Protein AF-A0A1Z5TFV0-F1 (afdb_monomer_lite)

Secondary structure (DSSP, 8-state):
-TT----HHHHHHHHHHHHHHHHHSTT-PPPTTGGGS-HHHHHHHHHHHHHHHHHHHSTTSTTTGGGGHHHHHHHHHHHHTSPPPP-TT--HHHHS-TTTS--S-S-------HHHHHHHHHHTTTTTT-PPPPTTS---GGGTTT--HHHHS-TT--EEEEEE--TT-SS-EEEEEETTEE---GGGT--TTSEEEHHHHHHH-HHHH--------SHHHHHHHTTS--SS-HHHHHHH-HHHHH--EE-TTS-EE--SS---HHHHHTT-S----TTT-HHHHHHHTTT---TTS--HHHHHTPPBSS-TTTS---STHHHHHHHHHHHHHSS-HHHHHIIIIIHHHT--SEESS--HHHHHT---EEEEETTEEEEEEEE--S--HHHH--SHHHHHHS---TTT--EE-HHHHHHHHHHHHTTTB-TTT--BSS-HHHHHHHTS-S-TT-TTGGGS-B--SSTTTB--BS-SS--TT-PPEEE-SSSEEE-SPPTTS--TTEEEEEETTTEEEEEETTTTEEEEEE--EESBS-HHHHHHHHHHHHHHHHHH-

Structure (mmCIF, N/CA/C/O backbone):
data_AF-A0A1Z5TFV0-F1
#
_entry.id   AF-A0A1Z5TFV0-F1
#
loop_
_atom_site.group_PDB
_atom_site.id
_atom_site.type_symbol
_atom_site.label_atom_id
_atom_site.label_alt_id
_atom_site.label_comp_id
_atom_site.label_asym_id
_atom_site.label_entity_id
_atom_site.label_seq_id
_atom_site.pdbx_PDB_ins_code
_atom_site.Cartn_x
_atom_site.Cartn_y
_atom_site.Cartn_z
_atom_site.occupancy
_atom_site.B_iso_or_equiv
_atom_site.auth_seq_id
_atom_site.auth_comp_id
_atom_site.auth_asym_id
_atom_site.auth_atom_id
_atom_site.pdbx_PDB_model_num
ATOM 1 N N . MET A 1 1 ? 33.234 -37.944 12.424 1.00 64.75 1 MET A N 1
ATOM 2 C CA . MET A 1 1 ? 33.317 -39.420 12.249 1.00 64.75 1 MET A CA 1
ATOM 3 C C . MET A 1 1 ? 34.114 -39.800 10.991 1.00 64.75 1 MET A C 1
ATOM 5 O O . MET A 1 1 ? 33.591 -39.645 9.889 1.00 64.75 1 MET A O 1
ATOM 9 N N . PRO A 1 2 ? 35.371 -40.273 11.098 1.00 61.38 2 PRO A N 1
ATOM 10 C CA . PRO A 1 2 ? 36.172 -40.664 9.931 1.00 61.38 2 PRO A CA 1
ATOM 11 C C . PRO A 1 2 ? 35.557 -41.843 9.157 1.00 61.38 2 PRO A C 1
ATOM 13 O O . PRO A 1 2 ? 35.209 -42.857 9.752 1.00 61.38 2 PRO A O 1
ATOM 16 N N . GLY A 1 3 ? 35.452 -41.724 7.830 1.00 75.81 3 GLY A N 1
ATOM 17 C CA . GLY A 1 3 ? 35.001 -42.806 6.940 1.00 75.81 3 GLY A CA 1
ATOM 18 C C . GLY A 1 3 ? 33.484 -42.957 6.752 1.00 75.81 3 GLY A C 1
ATOM 19 O O . GLY A 1 3 ? 33.078 -43.749 5.909 1.00 75.81 3 GLY A O 1
ATOM 20 N N . ALA A 1 4 ? 32.650 -42.189 7.463 1.00 78.94 4 ALA A N 1
ATOM 21 C CA . ALA A 1 4 ? 31.185 -42.278 7.358 1.00 78.94 4 ALA A CA 1
ATOM 22 C C . ALA A 1 4 ? 30.584 -41.621 6.091 1.00 78.94 4 ALA A C 1
ATOM 24 O O . ALA A 1 4 ? 29.430 -41.872 5.772 1.00 78.94 4 ALA A O 1
ATOM 25 N N . ASN A 1 5 ? 31.361 -40.796 5.371 1.00 85.62 5 ASN A N 1
ATOM 26 C CA . ASN A 1 5 ? 30.959 -40.091 4.140 1.00 85.62 5 ASN A CA 1
ATOM 27 C C . ASN A 1 5 ? 29.641 -39.287 4.251 1.00 85.62 5 ASN A C 1
ATOM 29 O O . ASN A 1 5 ? 28.845 -39.258 3.316 1.00 85.62 5 ASN A O 1
ATOM 33 N N . LEU A 1 6 ? 29.431 -38.637 5.398 1.00 86.00 6 LEU A N 1
ATOM 34 C CA . LEU A 1 6 ? 28.294 -37.751 5.653 1.00 86.00 6 LEU A CA 1
ATOM 35 C C . LEU A 1 6 ? 28.519 -36.374 5.016 1.00 86.00 6 LEU A C 1
ATOM 37 O O . LEU A 1 6 ? 29.637 -35.849 5.029 1.00 86.00 6 LEU A O 1
ATOM 41 N N . SER A 1 7 ? 27.451 -35.768 4.507 1.00 90.44 7 SER A N 1
ATOM 42 C CA . SER A 1 7 ? 27.421 -34.350 4.145 1.00 90.44 7 SER A CA 1
ATOM 43 C C . SER A 1 7 ? 27.333 -33.445 5.382 1.00 90.44 7 SER A C 1
ATOM 45 O O . SER A 1 7 ? 27.047 -33.887 6.497 1.00 90.44 7 SER A O 1
ATOM 47 N N . VAL A 1 8 ? 27.548 -32.140 5.184 1.00 86.25 8 VAL A N 1
ATOM 48 C CA . VAL A 1 8 ? 27.393 -31.127 6.246 1.00 86.25 8 VAL A CA 1
ATOM 49 C C . VAL A 1 8 ? 25.958 -31.103 6.784 1.00 86.25 8 VAL A C 1
ATOM 51 O O . VAL A 1 8 ? 25.766 -31.045 7.992 1.00 86.25 8 VAL A O 1
ATOM 54 N N . ILE A 1 9 ? 24.957 -31.224 5.906 1.00 88.00 9 ILE A N 1
ATOM 55 C CA . ILE A 1 9 ? 23.538 -31.209 6.290 1.00 88.00 9 ILE A CA 1
ATOM 56 C C . ILE A 1 9 ? 23.178 -32.463 7.101 1.00 88.00 9 ILE A C 1
ATOM 58 O O . ILE A 1 9 ? 22.570 -32.353 8.158 1.00 88.00 9 ILE A O 1
ATOM 62 N N . GLU A 1 10 ? 23.620 -33.650 6.673 1.00 90.56 10 GLU A N 1
ATOM 63 C CA . GLU A 1 10 ? 23.414 -34.887 7.447 1.00 90.56 10 GLU A CA 1
ATOM 64 C C . GLU A 1 10 ? 24.140 -34.854 8.799 1.00 90.56 10 GLU A C 1
ATOM 66 O O . GLU A 1 10 ? 23.675 -35.456 9.763 1.00 90.56 10 GLU A O 1
ATOM 71 N N . THR A 1 11 ? 25.259 -34.128 8.889 1.00 90.44 11 THR A N 1
ATOM 72 C CA . THR A 1 11 ? 25.966 -33.914 10.158 1.00 90.44 11 THR A CA 1
ATOM 73 C C . THR A 1 11 ? 25.128 -33.065 11.116 1.00 90.44 11 THR A C 1
ATOM 75 O O . THR A 1 11 ? 25.003 -33.447 12.274 1.00 90.44 11 THR A O 1
ATOM 78 N N . ILE A 1 12 ? 24.498 -31.985 10.633 1.00 91.81 12 ILE A N 1
ATOM 79 C CA . ILE A 1 12 ? 23.565 -31.157 11.420 1.00 91.81 12 ILE A CA 1
ATOM 80 C C . ILE A 1 12 ? 22.374 -32.004 11.886 1.00 91.81 12 ILE A C 1
ATOM 82 O O . ILE A 1 12 ? 22.138 -32.085 13.083 1.00 91.81 12 ILE A O 1
ATOM 86 N N . TYR A 1 13 ? 21.730 -32.767 10.997 1.00 92.88 13 TYR A N 1
ATOM 87 C CA . TYR A 1 13 ? 20.623 -33.656 11.387 1.00 92.88 13 TYR A CA 1
ATOM 88 C C . TYR A 1 13 ? 21.014 -34.699 12.448 1.00 92.88 13 TYR A C 1
ATOM 90 O O . TYR A 1 13 ? 20.194 -35.081 13.280 1.00 92.88 13 TYR A O 1
ATOM 98 N N . MET A 1 14 ? 22.267 -35.166 12.463 1.00 90.75 14 MET A N 1
ATOM 99 C CA . MET A 1 14 ? 22.769 -36.028 13.541 1.00 90.75 14 MET A CA 1
ATOM 100 C C . MET A 1 14 ? 23.003 -35.281 14.860 1.00 90.75 14 MET A C 1
ATOM 102 O O . MET A 1 14 ? 22.932 -35.910 15.916 1.00 90.75 14 MET A O 1
ATOM 106 N N . MET A 1 15 ? 23.266 -33.974 14.817 1.00 93.56 15 MET A N 1
ATOM 107 C CA . MET A 1 15 ? 23.309 -33.121 16.006 1.00 93.56 15 MET A CA 1
ATOM 108 C C . MET A 1 15 ? 21.895 -32.858 16.538 1.00 93.56 15 MET A C 1
ATOM 110 O O . MET A 1 15 ? 21.696 -32.992 17.743 1.00 93.56 15 MET A O 1
ATOM 114 N N . ASP A 1 16 ? 20.899 -32.637 15.673 1.00 92.00 16 ASP A N 1
ATOM 115 C CA . ASP A 1 16 ? 19.482 -32.498 16.058 1.00 92.00 16 ASP A CA 1
ATOM 116 C C . ASP A 1 16 ? 18.977 -33.726 16.843 1.00 92.00 16 ASP A C 1
ATOM 118 O O . ASP A 1 16 ? 18.244 -33.603 17.829 1.00 92.00 16 ASP A O 1
ATOM 122 N N . LEU A 1 17 ? 19.389 -34.937 16.444 1.00 92.88 17 LEU A N 1
ATOM 123 C CA . LEU A 1 17 ? 18.971 -36.179 17.107 1.00 92.88 17 LEU A CA 1
ATOM 124 C C . LEU A 1 17 ? 19.348 -36.230 18.597 1.00 92.88 17 LEU A C 1
ATOM 126 O O . LEU A 1 17 ? 18.620 -36.859 19.364 1.00 92.88 17 LEU A O 1
ATOM 130 N N . CYS A 1 18 ? 20.416 -35.546 19.026 1.00 92.31 18 CYS A N 1
ATOM 131 C CA . CYS A 1 18 ? 20.822 -35.489 20.433 1.00 92.31 18 CYS A CA 1
ATOM 132 C C . CYS A 1 18 ? 19.695 -34.949 21.345 1.00 92.31 18 CYS A C 1
ATOM 134 O O . CYS A 1 18 ? 19.218 -35.707 22.200 1.00 92.31 18 CYS A O 1
ATOM 136 N N . PRO A 1 19 ? 19.206 -33.698 21.198 1.00 88.69 19 PRO A N 1
ATOM 137 C CA . PRO A 1 19 ? 18.089 -33.203 21.996 1.00 88.69 19 PRO A CA 1
ATOM 138 C C . PRO A 1 19 ? 16.765 -33.922 21.697 1.00 88.69 19 PRO A C 1
ATOM 140 O O . PRO A 1 19 ? 16.049 -34.240 22.648 1.00 88.69 19 PRO A O 1
ATOM 143 N N . PHE A 1 20 ? 16.443 -34.240 20.434 1.00 91.00 20 PHE A N 1
ATOM 144 C CA . PHE A 1 20 ? 15.170 -34.898 20.098 1.00 91.00 20 PHE A CA 1
ATOM 145 C C . PHE A 1 20 ? 15.026 -36.283 20.757 1.00 91.00 20 PHE A C 1
ATOM 147 O O . PHE A 1 20 ? 13.994 -36.555 21.375 1.00 91.00 20 PHE A O 1
ATOM 154 N N . GLU A 1 21 ? 16.043 -37.150 20.689 1.00 93.25 21 GLU A N 1
ATOM 155 C CA . GLU A 1 21 ? 16.000 -38.468 21.343 1.00 93.25 21 GLU A CA 1
ATOM 156 C C . GLU A 1 21 ? 16.041 -38.335 22.875 1.00 93.25 21 GLU A C 1
ATOM 158 O O . GLU A 1 21 ? 15.299 -39.034 23.567 1.00 93.25 21 GLU A O 1
ATOM 163 N N . THR A 1 22 ? 16.833 -37.397 23.413 1.00 91.81 22 THR A N 1
ATOM 164 C CA . THR A 1 22 ? 16.905 -37.142 24.865 1.00 91.81 22 THR A CA 1
ATOM 165 C C . THR A 1 22 ? 15.546 -36.734 25.444 1.00 91.81 22 THR A C 1
ATOM 167 O O . THR A 1 22 ? 15.164 -37.212 26.512 1.00 91.81 22 THR A O 1
ATOM 170 N N . VAL A 1 23 ? 14.792 -35.880 24.743 1.00 88.19 23 VAL A N 1
ATOM 171 C CA . VAL A 1 23 ? 13.461 -35.411 25.174 1.00 88.19 23 VAL A CA 1
ATOM 172 C C . VAL A 1 23 ? 12.371 -36.457 24.915 1.00 88.19 23 VAL A C 1
ATOM 174 O O . VAL A 1 23 ? 11.437 -36.571 25.708 1.00 88.19 23 VAL A O 1
ATOM 177 N N . ALA A 1 24 ? 12.488 -37.258 23.852 1.00 89.12 24 ALA A N 1
ATOM 178 C CA . ALA A 1 24 ? 11.579 -38.377 23.593 1.00 89.12 24 ALA A CA 1
ATOM 179 C C . ALA A 1 24 ? 11.766 -39.552 24.577 1.00 89.12 24 ALA A C 1
ATOM 181 O O . ALA A 1 24 ? 10.861 -40.375 24.745 1.00 89.12 24 ALA A O 1
ATOM 182 N N . ASN A 1 25 ? 12.925 -3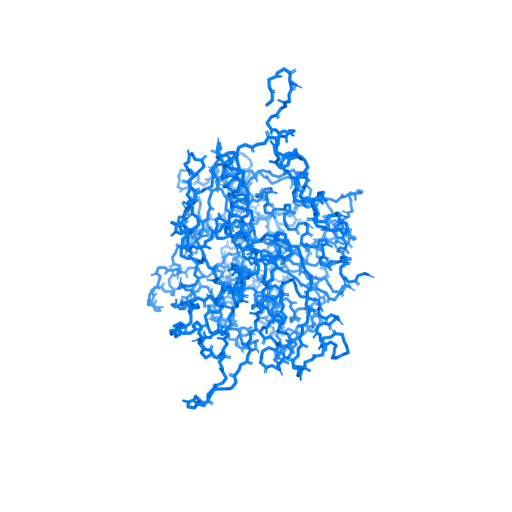9.649 25.237 1.00 91.62 25 ASN A N 1
ATOM 183 C CA . ASN A 1 25 ? 13.214 -40.673 26.232 1.00 91.62 25 ASN A CA 1
ATOM 184 C C . ASN A 1 25 ? 12.394 -40.447 27.528 1.00 91.62 25 ASN A C 1
ATOM 186 O O . ASN A 1 25 ? 12.579 -39.425 28.189 1.00 91.62 25 ASN A O 1
ATOM 190 N N . PRO A 1 26 ? 11.557 -41.406 27.985 1.00 89.94 26 PRO A N 1
ATOM 191 C CA . PRO A 1 26 ? 10.700 -41.222 29.167 1.00 89.94 26 PRO A CA 1
ATOM 192 C C . PRO A 1 26 ? 11.432 -40.950 30.490 1.00 89.94 26 PRO A C 1
ATOM 194 O O . PRO A 1 26 ? 10.808 -40.511 31.454 1.00 89.94 26 PRO A O 1
ATOM 197 N N . THR A 1 27 ? 12.733 -41.238 30.560 1.00 92.50 27 THR A N 1
ATOM 198 C CA . THR A 1 27 ? 13.592 -40.971 31.722 1.00 92.50 27 THR A CA 1
ATOM 199 C C . THR A 1 27 ? 14.560 -39.803 31.507 1.00 92.50 27 THR A C 1
ATOM 201 O O . THR A 1 27 ? 15.415 -39.574 32.359 1.00 92.50 27 THR A O 1
ATOM 204 N N . GLY A 1 28 ? 14.455 -39.072 30.389 1.00 88.25 28 GLY A N 1
ATOM 205 C CA . GLY A 1 28 ? 15.353 -37.963 30.047 1.00 88.25 28 GLY A CA 1
ATOM 206 C C . GLY A 1 28 ? 16.816 -38.390 29.889 1.00 88.25 28 GLY A C 1
ATOM 207 O O . GLY A 1 28 ? 17.724 -37.609 30.167 1.00 88.25 28 GLY A O 1
ATOM 208 N N . THR A 1 29 ? 17.066 -39.655 29.533 1.00 94.25 29 THR A N 1
ATOM 209 C CA . THR A 1 29 ? 18.430 -40.158 29.332 1.00 94.25 29 THR A CA 1
ATOM 210 C C . THR A 1 29 ? 19.042 -39.504 28.100 1.00 94.25 29 THR A C 1
ATOM 212 O O . THR A 1 29 ? 18.458 -39.572 27.022 1.00 94.25 29 THR A O 1
ATOM 215 N N . ILE A 1 30 ? 20.219 -38.899 28.278 1.00 92.25 30 ILE A N 1
ATOM 216 C CA . ILE A 1 30 ? 20.970 -38.233 27.210 1.00 92.25 30 ILE A CA 1
ATOM 217 C C . ILE A 1 30 ? 21.250 -39.226 26.075 1.00 92.25 30 ILE A C 1
ATOM 219 O O . ILE A 1 30 ? 21.708 -40.348 26.308 1.00 92.25 30 ILE A O 1
ATOM 223 N N . SER A 1 31 ? 20.941 -38.798 24.855 1.00 94.44 31 SER A N 1
ATOM 224 C CA . SER A 1 31 ? 21.157 -39.545 23.618 1.00 94.44 31 SER A CA 1
ATOM 225 C C . SER A 1 31 ? 22.635 -39.861 23.383 1.00 94.44 31 SER A C 1
ATOM 227 O O . SER A 1 31 ? 23.508 -39.022 23.594 1.00 94.44 31 SER A O 1
ATOM 229 N N . GLN A 1 32 ? 22.921 -41.043 22.832 1.00 93.44 32 GLN A N 1
ATOM 230 C CA . GLN A 1 32 ? 24.281 -41.399 22.407 1.00 93.44 32 GLN A CA 1
ATOM 231 C C . GLN A 1 32 ? 24.765 -40.569 21.205 1.00 93.44 32 GLN A C 1
ATOM 233 O O . GLN A 1 32 ? 25.969 -40.501 20.969 1.00 93.44 32 GLN A O 1
ATOM 238 N N . PHE A 1 33 ? 23.867 -39.896 20.472 1.00 91.56 33 PHE A N 1
ATOM 239 C CA . PHE A 1 33 ? 24.262 -38.923 19.449 1.00 91.56 33 PHE A CA 1
ATOM 240 C C . PHE A 1 33 ? 24.971 -37.706 20.059 1.00 91.56 33 PHE A C 1
ATOM 242 O O . PHE A 1 33 ? 25.820 -37.114 19.397 1.00 91.56 33 PHE A O 1
ATOM 249 N N . CYS A 1 34 ? 24.701 -37.371 21.326 1.00 91.88 34 CYS A N 1
ATOM 250 C CA . CYS A 1 34 ? 25.374 -36.274 22.020 1.00 91.88 34 CYS A CA 1
ATOM 251 C C . CYS A 1 34 ? 26.891 -36.516 22.165 1.00 91.88 34 CYS A C 1
ATOM 253 O O . CYS A 1 34 ? 27.683 -35.591 21.988 1.00 91.88 34 CYS A O 1
ATOM 255 N N . ASP A 1 35 ? 27.292 -37.772 22.402 1.00 92.81 35 ASP A N 1
ATOM 256 C CA . ASP A 1 35 ? 28.690 -38.198 22.580 1.00 92.81 35 ASP A CA 1
ATOM 257 C C . ASP A 1 35 ? 29.482 -38.295 21.256 1.00 92.81 35 ASP A C 1
ATOM 259 O O . ASP A 1 35 ? 30.698 -38.508 21.269 1.00 92.81 35 ASP A O 1
ATOM 263 N N . LEU A 1 36 ? 28.824 -38.161 20.094 1.00 92.12 36 LEU A N 1
ATOM 264 C CA . LEU A 1 36 ? 29.483 -38.215 18.778 1.00 92.12 36 LEU A CA 1
ATOM 265 C C . LEU A 1 36 ? 30.235 -36.924 18.418 1.00 92.12 36 LEU A C 1
ATOM 267 O O . LEU A 1 36 ? 31.034 -36.936 17.476 1.00 92.12 36 LEU A O 1
ATOM 271 N N . PHE A 1 37 ? 29.974 -35.841 19.152 1.00 92.25 37 PHE A N 1
ATOM 272 C CA . PHE A 1 37 ? 30.457 -34.491 18.879 1.00 92.25 37 PHE A CA 1
ATOM 273 C C . PHE A 1 37 ? 31.154 -33.904 20.107 1.00 92.25 37 PHE A C 1
ATOM 275 O O . PHE A 1 37 ? 30.752 -34.116 21.251 1.00 92.25 37 PHE A O 1
ATOM 282 N N . THR A 1 38 ? 32.220 -33.149 19.868 1.00 93.62 38 THR A N 1
ATOM 283 C CA . THR A 1 38 ? 32.960 -32.434 20.909 1.00 93.62 38 THR A CA 1
ATOM 284 C C . THR A 1 38 ? 32.189 -31.216 21.417 1.00 93.62 38 THR A C 1
ATOM 286 O O . THR A 1 38 ? 31.358 -30.644 20.717 1.00 93.62 38 THR A O 1
ATOM 289 N N . GLU A 1 39 ? 32.525 -30.748 22.621 1.00 92.69 39 GLU A N 1
ATOM 290 C CA . GLU A 1 39 ? 32.010 -29.489 23.182 1.00 92.69 39 GLU A CA 1
ATOM 291 C C . GLU A 1 39 ? 32.175 -28.310 22.199 1.00 92.69 39 GLU A C 1
ATOM 293 O O . GLU A 1 39 ? 31.246 -27.534 21.994 1.00 92.69 39 GLU A O 1
ATOM 298 N N . GLN A 1 40 ? 33.311 -28.226 21.496 1.00 93.44 40 GLN A N 1
ATOM 299 C CA . GLN A 1 40 ? 33.551 -27.189 20.486 1.00 93.44 40 GLN A CA 1
ATOM 300 C C . GLN A 1 40 ? 32.595 -27.284 19.281 1.00 93.44 40 GLN A C 1
ATOM 302 O O . GLN A 1 40 ? 32.166 -26.251 18.764 1.00 93.44 40 GLN A O 1
ATOM 307 N N . GLU A 1 41 ? 32.251 -28.494 18.835 1.00 93.25 41 GLU A N 1
ATOM 308 C CA . GLU A 1 41 ? 31.255 -28.705 17.777 1.00 93.25 41 GLU A CA 1
ATOM 309 C C . GLU A 1 41 ? 29.848 -28.325 18.275 1.00 93.25 41 GLU A C 1
ATOM 311 O O . GLU A 1 41 ? 29.102 -27.680 17.541 1.00 93.25 41 GLU A O 1
ATOM 316 N N . TRP A 1 42 ? 29.507 -28.588 19.543 1.00 93.69 42 TRP A N 1
ATOM 317 C CA . TRP A 1 42 ? 28.250 -28.112 20.146 1.00 93.69 42 TRP A CA 1
ATOM 318 C C . TRP A 1 42 ? 28.155 -26.582 20.231 1.00 93.69 42 TRP A C 1
ATOM 320 O O . TRP A 1 42 ? 27.093 -26.024 19.954 1.00 93.69 42 TRP A O 1
ATOM 330 N N . HIS A 1 43 ? 29.256 -25.883 20.526 1.00 93.62 43 HIS A N 1
ATOM 331 C CA . HIS A 1 43 ? 29.313 -24.417 20.438 1.00 93.62 43 HIS A CA 1
ATOM 332 C C . HIS A 1 43 ? 29.096 -23.913 18.998 1.00 93.62 43 HIS A C 1
ATOM 334 O O . HIS A 1 43 ? 28.356 -22.950 18.786 1.00 93.62 43 HIS A O 1
ATOM 340 N N . GLN A 1 44 ? 29.681 -24.583 17.997 1.00 93.12 44 GLN A N 1
ATOM 341 C CA . GLN A 1 44 ? 29.462 -24.272 16.577 1.00 93.12 44 GLN A CA 1
ATOM 342 C C . GLN A 1 44 ? 28.005 -24.494 16.152 1.00 93.12 44 GLN A C 1
ATOM 344 O O . GLN A 1 44 ? 27.436 -23.634 15.484 1.00 93.12 44 GLN A O 1
ATOM 349 N N . TYR A 1 45 ? 27.392 -25.600 16.573 1.00 93.88 45 TYR A N 1
ATOM 350 C CA . TYR A 1 45 ? 25.988 -25.919 16.305 1.00 93.88 45 TYR A CA 1
ATOM 351 C C . TYR A 1 45 ? 25.029 -24.923 16.975 1.00 93.88 45 TYR A C 1
ATOM 353 O O . TYR A 1 45 ? 24.151 -24.380 16.312 1.00 93.88 45 TYR A O 1
ATOM 361 N N . ASN A 1 46 ? 25.245 -24.575 18.250 1.00 94.19 46 ASN A N 1
ATOM 362 C CA . ASN A 1 46 ? 24.473 -23.512 18.904 1.00 94.19 46 ASN A CA 1
ATOM 363 C C . ASN A 1 46 ? 24.597 -22.176 18.152 1.00 94.19 46 ASN A C 1
ATOM 365 O O . ASN A 1 46 ? 23.617 -21.440 18.050 1.00 94.19 46 ASN A O 1
ATOM 369 N N . TYR A 1 47 ? 25.777 -21.848 17.617 1.00 96.19 47 TYR A N 1
ATOM 370 C CA . TYR A 1 47 ? 25.946 -20.628 16.831 1.00 96.19 47 TYR A CA 1
ATOM 371 C C . TYR A 1 47 ? 25.255 -20.704 15.461 1.00 96.19 47 TYR A C 1
ATOM 373 O O . TYR A 1 47 ? 24.647 -19.724 15.043 1.00 96.19 47 TYR A O 1
ATOM 381 N N . TYR A 1 48 ? 25.275 -21.865 14.801 1.00 94.69 48 TYR A N 1
ATOM 382 C CA . TYR A 1 48 ? 24.517 -22.127 13.574 1.00 94.69 48 TYR A CA 1
ATOM 383 C C . TYR A 1 48 ? 23.009 -21.910 13.787 1.00 94.69 48 TYR A C 1
ATOM 385 O O . TYR A 1 48 ? 22.417 -21.073 13.105 1.00 94.69 48 TYR A O 1
ATOM 393 N N . GLU A 1 49 ? 22.426 -22.543 14.808 1.00 94.56 49 GLU A N 1
ATOM 394 C CA . GLU A 1 49 ? 21.022 -22.336 15.193 1.00 94.56 49 GLU A CA 1
ATOM 395 C C . GLU A 1 49 ? 20.745 -20.882 15.597 1.00 94.56 49 GLU A C 1
ATOM 397 O O . GLU A 1 49 ? 19.716 -20.309 15.251 1.00 94.56 49 GLU A O 1
ATOM 402 N N . THR A 1 50 ? 21.683 -20.229 16.289 1.00 96.31 50 THR A N 1
ATOM 403 C CA . THR A 1 50 ? 21.555 -18.809 16.649 1.00 96.31 50 THR A CA 1
ATOM 404 C C . THR A 1 50 ? 21.485 -17.912 15.413 1.00 96.31 50 THR A C 1
ATOM 406 O O . THR A 1 50 ? 20.709 -16.958 15.415 1.00 96.31 50 THR A O 1
ATOM 409 N N . LEU A 1 51 ? 22.252 -18.202 14.356 1.00 96.38 51 LEU A N 1
ATOM 410 C CA . LEU A 1 51 ? 22.181 -17.466 13.092 1.00 96.38 51 LEU A CA 1
ATOM 411 C C . LEU A 1 51 ? 20.851 -17.716 12.366 1.00 96.38 51 LEU A C 1
ATOM 413 O O . LEU A 1 51 ? 20.266 -16.747 11.880 1.00 96.38 51 LEU A O 1
ATOM 417 N N . ASP A 1 52 ? 20.352 -18.958 12.336 1.00 94.38 52 ASP A N 1
ATOM 418 C CA . ASP A 1 52 ? 19.026 -19.278 11.781 1.00 94.38 52 ASP A CA 1
ATOM 419 C C . ASP A 1 52 ? 17.917 -18.514 12.518 1.00 94.38 52 ASP A C 1
ATOM 421 O O . ASP A 1 52 ? 17.174 -17.748 11.901 1.00 94.38 52 ASP A O 1
ATOM 425 N N . LYS A 1 53 ? 17.867 -18.598 13.854 1.00 95.00 53 LYS A N 1
ATOM 426 C CA . LYS A 1 53 ? 16.863 -17.864 14.639 1.00 95.00 53 LYS A CA 1
ATOM 427 C C . LYS A 1 53 ? 16.998 -16.347 14.470 1.00 95.00 53 LYS A C 1
ATOM 429 O O . LYS A 1 53 ? 15.982 -15.658 14.334 1.00 95.00 53 LYS A O 1
ATOM 434 N N . TYR A 1 54 ? 18.224 -15.817 14.434 1.00 95.81 54 TYR A N 1
ATOM 435 C CA . TYR A 1 54 ? 18.462 -14.374 14.345 1.00 95.81 54 TYR A CA 1
ATOM 436 C C . TYR A 1 54 ? 18.035 -13.787 12.994 1.00 95.81 54 TYR A C 1
ATOM 438 O O . TYR A 1 54 ? 17.339 -12.769 12.963 1.00 95.81 54 TYR A O 1
ATOM 446 N N . TYR A 1 55 ? 18.429 -14.433 11.892 1.00 94.88 55 TYR A N 1
ATOM 447 C CA . TYR A 1 55 ? 18.176 -13.980 10.518 1.00 94.88 55 TYR A CA 1
ATOM 448 C C . TYR A 1 55 ? 16.901 -14.556 9.884 1.00 94.88 55 TYR A C 1
ATOM 450 O O . TYR A 1 55 ? 16.479 -14.073 8.835 1.00 94.88 55 TYR A O 1
ATOM 458 N N . GLY A 1 56 ? 16.263 -15.546 10.506 1.00 87.31 56 GLY A N 1
ATOM 459 C CA . GLY A 1 56 ? 14.935 -16.038 10.142 1.00 87.31 56 GLY A CA 1
ATOM 460 C C . GLY A 1 56 ? 13.821 -15.271 10.854 1.00 87.31 56 GLY A C 1
ATOM 461 O O . GLY A 1 56 ? 12.944 -14.702 10.199 1.00 87.31 56 GLY A O 1
ATOM 462 N N . TYR A 1 57 ? 13.875 -15.210 12.189 1.00 91.81 57 TYR A N 1
ATOM 463 C CA . TYR A 1 57 ? 12.717 -14.873 13.034 1.00 91.81 57 TYR A CA 1
ATOM 464 C C . TYR A 1 57 ? 12.947 -13.692 13.995 1.00 91.81 57 TYR A C 1
ATOM 466 O O . TYR A 1 57 ? 11.995 -13.217 14.605 1.00 91.81 57 TYR A O 1
ATOM 474 N N . SER A 1 58 ? 14.176 -13.181 14.125 1.00 93.56 58 SER A N 1
ATOM 475 C CA . SER A 1 58 ? 14.524 -12.086 15.046 1.00 93.56 58 SER A CA 1
ATOM 476 C C . SER A 1 58 ? 14.935 -10.793 14.322 1.00 93.56 58 SER A C 1
ATOM 478 O O . SER A 1 58 ? 14.724 -10.646 13.123 1.00 93.56 58 SER A O 1
ATOM 480 N N . HIS A 1 59 ? 15.540 -9.849 15.054 1.00 90.62 59 HIS A N 1
ATOM 481 C CA . HIS A 1 59 ? 15.975 -8.522 14.584 1.00 90.62 59 HIS A CA 1
ATOM 482 C C . HIS A 1 59 ? 16.998 -8.535 13.438 1.00 90.62 59 HIS A C 1
ATOM 484 O O . HIS A 1 59 ? 17.177 -7.512 12.781 1.00 90.62 59 HIS A O 1
ATOM 490 N N . GLY A 1 60 ? 17.642 -9.672 13.149 1.00 87.50 60 GLY A N 1
ATOM 491 C CA . GLY A 1 60 ? 18.442 -9.844 11.932 1.00 87.50 60 GLY A CA 1
ATOM 492 C C . GLY A 1 60 ? 17.603 -9.827 10.648 1.00 87.50 60 GLY A C 1
ATOM 493 O O . GLY A 1 60 ? 18.141 -9.580 9.569 1.00 87.50 60 GLY A O 1
ATOM 494 N N . ASN A 1 61 ? 16.291 -10.048 10.761 1.00 83.31 61 ASN A N 1
ATOM 495 C CA . ASN A 1 61 ? 15.313 -9.972 9.684 1.00 83.31 61 ASN A CA 1
ATOM 496 C C . ASN A 1 61 ? 14.310 -8.831 9.946 1.00 83.31 61 ASN A C 1
ATOM 498 O O . ASN A 1 61 ? 13.554 -8.910 10.914 1.00 83.31 61 ASN A O 1
ATOM 502 N N . PRO A 1 62 ? 14.187 -7.824 9.060 1.00 78.75 62 PRO A N 1
ATOM 503 C CA . PRO A 1 62 ? 13.163 -6.780 9.178 1.00 78.75 62 PRO A CA 1
ATOM 504 C C . PRO A 1 62 ? 11.713 -7.292 9.259 1.00 78.75 62 PRO A C 1
ATOM 506 O O . PRO A 1 62 ? 10.843 -6.567 9.732 1.00 78.75 62 PRO A O 1
ATOM 509 N N . LEU A 1 63 ? 11.439 -8.522 8.800 1.00 78.50 63 LEU A N 1
ATOM 510 C CA . LEU A 1 63 ? 10.127 -9.180 8.891 1.00 78.50 63 LEU A CA 1
ATOM 511 C C . LEU A 1 63 ? 10.026 -10.217 10.024 1.00 78.50 63 LEU A C 1
ATOM 513 O O . LEU A 1 63 ? 8.933 -10.719 10.281 1.00 78.50 63 LEU A O 1
ATOM 517 N N . GLY A 1 64 ? 11.130 -10.547 10.702 1.00 83.38 64 GLY A N 1
ATOM 518 C CA . GLY A 1 64 ? 11.163 -11.520 11.800 1.00 83.38 64 GLY A CA 1
ATOM 519 C C . GLY A 1 64 ? 10.175 -11.162 12.919 1.00 83.38 64 GLY A C 1
ATOM 520 O O . GLY A 1 64 ? 9.229 -11.919 13.147 1.00 83.38 64 GLY A O 1
ATOM 521 N N . PRO A 1 65 ? 10.294 -9.962 13.525 1.00 87.81 65 PRO A N 1
ATOM 522 C CA . PRO A 1 65 ? 9.384 -9.494 14.570 1.00 87.81 65 PRO A CA 1
ATOM 523 C C . PRO A 1 65 ? 7.905 -9.449 14.147 1.00 87.81 65 PRO A C 1
ATOM 525 O O . PRO A 1 65 ? 7.027 -9.619 14.988 1.00 87.81 65 PRO A O 1
ATOM 528 N N . THR A 1 66 ? 7.590 -9.268 12.857 1.00 81.31 66 THR A N 1
ATOM 529 C CA . THR A 1 66 ? 6.199 -9.199 12.364 1.00 81.31 66 THR A CA 1
ATOM 530 C C . THR A 1 66 ? 5.411 -10.475 12.666 1.00 81.31 66 THR A C 1
ATOM 532 O O . THR A 1 66 ? 4.214 -10.411 12.941 1.00 81.31 66 THR A O 1
ATOM 535 N N . GLN A 1 67 ? 6.074 -11.634 12.676 1.00 84.44 67 GLN A N 1
ATOM 536 C CA . GLN A 1 67 ? 5.438 -12.926 12.960 1.00 84.44 67 GLN A CA 1
ATOM 537 C C . GLN A 1 67 ? 4.934 -13.019 14.416 1.00 84.44 67 GLN A C 1
ATOM 539 O O . GLN A 1 67 ? 3.930 -13.676 14.673 1.00 84.44 67 GLN A O 1
ATOM 544 N N . GLY A 1 68 ? 5.560 -12.301 15.357 1.00 88.81 68 GLY A N 1
ATOM 545 C CA . GLY A 1 68 ? 5.165 -12.264 16.772 1.00 88.81 68 GLY A CA 1
ATOM 546 C C . GLY A 1 68 ? 4.082 -11.235 17.126 1.00 88.81 68 GLY A C 1
ATOM 547 O O . GLY A 1 68 ? 3.652 -11.176 18.280 1.00 88.81 68 GLY A O 1
ATOM 548 N N . VAL A 1 69 ? 3.636 -10.408 16.170 1.00 87.56 69 VAL A N 1
ATOM 549 C CA . VAL A 1 69 ? 2.717 -9.279 16.427 1.00 87.56 69 VAL A CA 1
ATOM 550 C C . VAL A 1 69 ? 1.345 -9.733 16.931 1.00 87.56 69 VAL A C 1
ATOM 552 O O . VAL A 1 69 ? 0.788 -9.066 17.801 1.00 87.56 69 VAL A O 1
ATOM 555 N N . GLY A 1 70 ? 0.820 -10.864 16.445 1.00 86.69 70 GLY A N 1
ATOM 556 C CA . GLY A 1 70 ? -0.483 -11.394 16.875 1.00 86.69 70 GLY A CA 1
ATOM 557 C C . GLY A 1 70 ? -0.518 -11.676 18.379 1.00 86.69 70 GLY A C 1
ATOM 558 O O . GLY A 1 70 ? -1.262 -11.037 19.123 1.00 86.69 70 GLY A O 1
ATOM 559 N N . PHE A 1 71 ? 0.407 -12.519 18.848 1.00 91.44 71 PHE A N 1
ATOM 560 C CA . PHE A 1 71 ? 0.591 -12.799 20.273 1.00 91.44 71 PHE A CA 1
ATOM 561 C C . PHE A 1 71 ? 0.883 -11.530 21.087 1.00 91.44 71 PHE A C 1
ATOM 563 O O . PHE A 1 71 ? 0.372 -11.376 22.193 1.00 91.44 71 PHE A O 1
ATOM 570 N N . ALA A 1 72 ? 1.677 -10.586 20.566 1.00 91.31 72 ALA A N 1
ATOM 571 C CA . ALA A 1 72 ? 1.936 -9.330 21.270 1.00 91.31 72 ALA A CA 1
ATOM 572 C C . ALA A 1 72 ? 0.651 -8.496 21.466 1.00 91.31 72 ALA A C 1
ATOM 574 O O . ALA A 1 72 ? 0.459 -7.914 22.537 1.00 91.31 72 ALA A O 1
ATOM 575 N N . LYS A 1 73 ? -0.264 -8.481 20.486 1.00 88.19 73 LYS A N 1
ATOM 576 C CA . LYS A 1 73 ? -1.587 -7.837 20.600 1.00 88.19 73 LYS A CA 1
ATOM 577 C C . LYS A 1 73 ? -2.505 -8.568 21.585 1.00 88.19 73 LYS A C 1
ATOM 579 O O . LYS A 1 73 ? -3.137 -7.909 22.413 1.00 88.19 73 LYS A O 1
ATOM 584 N N . GLU A 1 74 ? -2.529 -9.900 21.564 1.00 91.06 74 GLU A N 1
ATOM 585 C CA . GLU A 1 74 ? -3.233 -10.710 22.569 1.00 91.06 74 GLU A CA 1
ATOM 586 C C . GLU A 1 74 ? -2.699 -10.474 23.989 1.00 91.06 74 GLU A C 1
ATOM 588 O O . GLU A 1 74 ? -3.474 -10.318 24.935 1.00 91.06 74 GLU A O 1
ATOM 593 N N . LEU A 1 75 ? -1.376 -10.403 24.154 1.00 93.00 75 LEU A N 1
ATOM 594 C CA . LEU A 1 75 ? -0.735 -10.132 25.436 1.00 93.00 75 LEU A CA 1
ATOM 595 C C . LEU A 1 75 ? -1.131 -8.748 25.959 1.00 93.00 75 LEU A C 1
ATOM 597 O O . LEU A 1 75 ? -1.527 -8.638 27.119 1.00 93.00 75 LEU A O 1
ATOM 601 N N . ILE A 1 76 ? -1.098 -7.709 25.114 1.00 91.31 76 ILE A N 1
ATOM 602 C CA . ILE A 1 76 ? -1.582 -6.367 25.479 1.00 91.31 76 ILE A CA 1
ATOM 603 C C . ILE A 1 76 ? -3.038 -6.446 25.958 1.00 91.31 76 ILE A C 1
ATOM 605 O O . ILE A 1 76 ? -3.328 -5.962 27.048 1.00 91.31 76 ILE A O 1
ATOM 609 N N . ALA A 1 77 ? -3.926 -7.109 25.211 1.00 90.88 77 ALA A N 1
ATOM 610 C CA . ALA A 1 77 ? -5.339 -7.272 25.565 1.00 90.88 77 ALA A CA 1
ATOM 611 C C . ALA A 1 77 ? -5.545 -7.945 26.938 1.00 90.88 77 ALA A C 1
ATOM 613 O O . ALA A 1 77 ? -6.304 -7.457 27.785 1.00 90.88 77 ALA A O 1
ATOM 614 N N . ARG A 1 78 ? -4.820 -9.041 27.199 1.00 92.75 78 ARG A N 1
ATOM 615 C CA . ARG A 1 78 ? -4.859 -9.781 28.472 1.00 92.75 78 ARG A CA 1
ATOM 616 C C . ARG A 1 78 ? -4.289 -8.958 29.637 1.00 92.75 78 ARG A C 1
ATOM 618 O O . ARG A 1 78 ? -4.843 -9.011 30.736 1.00 92.75 78 ARG A O 1
ATOM 625 N N . LEU A 1 79 ? -3.231 -8.172 29.409 1.00 92.81 79 LEU A N 1
ATOM 626 C CA . LEU A 1 79 ? -2.627 -7.285 30.413 1.00 92.81 79 LEU A CA 1
ATOM 627 C C . LEU A 1 79 ? -3.531 -6.089 30.758 1.00 92.81 79 LEU A C 1
ATOM 629 O O . LEU A 1 79 ? -3.681 -5.765 31.939 1.00 92.81 79 LEU A O 1
ATOM 633 N N . THR A 1 80 ? -4.160 -5.450 29.768 1.00 91.19 80 THR A N 1
ATOM 634 C CA . THR A 1 80 ? -5.047 -4.284 29.961 1.00 91.19 80 THR A CA 1
ATOM 635 C C . THR A 1 80 ? -6.476 -4.651 30.349 1.00 91.19 80 THR A C 1
ATOM 637 O O . THR A 1 80 ? -7.238 -3.772 30.750 1.00 91.19 80 THR A O 1
ATOM 640 N N . ASN A 1 81 ? -6.862 -5.926 30.223 1.00 90.81 81 ASN A N 1
ATOM 641 C CA . ASN A 1 81 ? -8.249 -6.380 30.326 1.00 90.81 81 ASN A CA 1
ATOM 642 C C . ASN A 1 81 ? -9.182 -5.652 29.330 1.00 90.81 81 ASN A C 1
ATOM 644 O O . ASN A 1 81 ? -10.328 -5.326 29.648 1.00 90.81 81 ASN A O 1
ATOM 648 N N . THR A 1 82 ? -8.687 -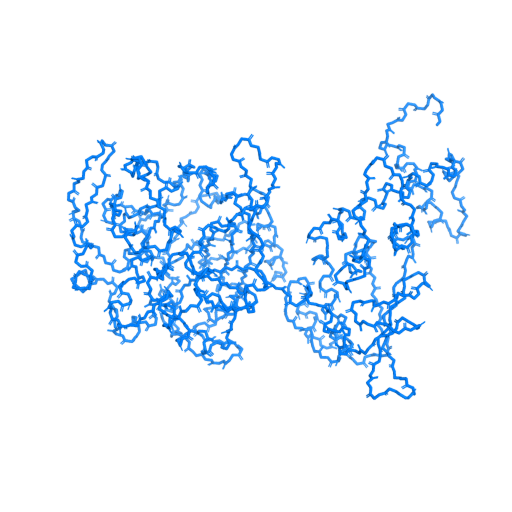5.392 28.117 1.00 85.38 82 THR A N 1
ATOM 649 C CA . THR A 1 82 ? -9.472 -4.853 26.992 1.00 85.38 82 THR A CA 1
ATOM 650 C C . THR A 1 82 ? -9.471 -5.848 25.833 1.00 85.38 82 THR A C 1
ATOM 652 O O . THR A 1 82 ? -8.492 -6.574 25.704 1.00 85.38 82 THR A O 1
ATOM 655 N N . PRO A 1 83 ? -10.500 -5.884 24.966 1.00 80.00 83 PRO A N 1
ATOM 656 C CA . PRO A 1 83 ? -10.483 -6.725 23.768 1.00 80.00 83 PRO A CA 1
ATOM 657 C C . PRO A 1 83 ? -9.247 -6.485 22.895 1.00 80.00 83 PRO A C 1
ATOM 659 O O . PRO A 1 83 ? -8.691 -5.379 22.886 1.00 80.00 83 PRO A O 1
ATOM 662 N N . VAL A 1 84 ? -8.844 -7.517 22.149 1.00 80.38 84 VAL A N 1
ATOM 663 C CA . VAL A 1 84 ? -7.813 -7.403 21.112 1.00 80.38 84 VAL A CA 1
ATOM 664 C C . VAL A 1 84 ? -8.260 -6.341 20.106 1.00 80.38 84 VAL A C 1
ATOM 666 O O . VAL A 1 84 ? -9.392 -6.361 19.630 1.00 80.38 84 VAL A O 1
ATOM 669 N N . ARG A 1 85 ? -7.389 -5.369 19.816 1.00 59.78 85 ARG A N 1
ATOM 670 C CA . ARG A 1 85 ? -7.638 -4.382 18.757 1.00 59.78 85 ARG A CA 1
ATOM 671 C C . ARG A 1 85 ? -7.194 -4.991 17.432 1.00 59.78 85 ARG A C 1
ATOM 673 O O . ARG A 1 85 ? -6.056 -5.448 17.347 1.00 59.78 85 ARG A O 1
ATOM 680 N N . GLU A 1 86 ? -8.084 -4.974 16.441 1.00 51.53 86 GLU A N 1
ATOM 681 C CA . GLU A 1 86 ? -7.897 -5.621 15.137 1.00 51.53 86 GLU A CA 1
ATOM 682 C C . GLU A 1 86 ? -6.526 -5.349 14.488 1.00 51.53 86 GLU A C 1
ATOM 684 O O . GLU A 1 86 ? -5.953 -4.257 14.574 1.00 51.53 86 GLU A O 1
ATOM 689 N N . GLY A 1 87 ? -6.009 -6.354 13.783 1.00 51.12 87 GLY A N 1
ATOM 690 C CA . GLY A 1 87 ? -4.878 -6.230 12.872 1.00 51.12 87 GLY A CA 1
ATOM 691 C C . GLY A 1 87 ? -4.302 -7.589 12.481 1.00 51.12 87 GLY A C 1
ATOM 692 O O . GLY A 1 87 ? -4.880 -8.629 12.783 1.00 51.12 87 GLY A O 1
ATOM 693 N N . ALA A 1 88 ? -3.162 -7.580 11.789 1.00 51.53 88 ALA A N 1
ATOM 694 C CA . ALA A 1 88 ? -2.564 -8.803 11.256 1.00 51.53 88 ALA A CA 1
ATOM 695 C C . ALA A 1 88 ? -2.262 -9.863 12.340 1.00 51.53 88 ALA A C 1
ATOM 697 O O . ALA A 1 88 ? -1.761 -9.541 13.419 1.00 51.53 88 ALA A O 1
ATOM 698 N N . SER A 1 89 ? -2.520 -11.126 11.985 1.00 62.66 89 SER A N 1
ATOM 699 C CA . SER A 1 89 ? -2.182 -12.342 12.745 1.00 62.66 89 SER A CA 1
ATOM 700 C C . SER A 1 89 ? -2.943 -12.599 14.059 1.00 62.66 89 SER A C 1
ATOM 702 O O . SER A 1 89 ? -2.498 -13.431 14.843 1.00 62.66 89 SER A O 1
ATOM 704 N N . THR A 1 90 ? -4.094 -11.959 14.288 1.00 68.69 90 THR A N 1
ATOM 705 C CA . THR A 1 90 ? -5.061 -12.317 15.356 1.00 68.69 90 THR A CA 1
ATOM 706 C C . THR A 1 90 ? -6.349 -12.883 14.748 1.00 68.69 90 THR A C 1
ATOM 708 O O . THR A 1 90 ? -6.755 -12.439 13.671 1.00 68.69 90 THR A O 1
ATOM 711 N N . ASN A 1 91 ? -7.015 -13.833 15.407 1.00 71.81 91 ASN A N 1
ATOM 712 C CA . ASN A 1 91 ? -8.243 -14.464 14.916 1.00 71.81 91 ASN A CA 1
ATOM 713 C C . ASN A 1 91 ? -9.469 -13.859 15.614 1.00 71.81 91 ASN A C 1
ATOM 715 O O . ASN A 1 91 ? -9.926 -14.376 16.632 1.00 71.81 91 ASN A O 1
ATOM 719 N N . SER A 1 92 ? -10.051 -12.807 15.031 1.00 72.56 92 SER A N 1
ATOM 720 C CA . SER A 1 92 ? -11.214 -12.091 15.587 1.00 72.56 92 SER A CA 1
ATOM 721 C C . SER A 1 92 ? -12.385 -12.999 15.992 1.00 72.56 92 SER A C 1
ATOM 723 O O . SER A 1 92 ? -13.014 -12.761 17.021 1.00 72.56 92 SER A O 1
ATOM 725 N N . THR A 1 93 ? -12.629 -14.102 15.272 1.00 71.81 93 THR A N 1
ATOM 726 C CA . THR A 1 93 ? -13.691 -15.072 15.615 1.00 71.81 93 THR A CA 1
ATOM 727 C C . THR A 1 93 ? -13.473 -15.724 16.988 1.00 71.81 93 THR A C 1
ATOM 729 O O . THR A 1 93 ? -14.439 -16.055 17.683 1.00 71.81 93 THR A O 1
ATOM 732 N N . LEU A 1 94 ? -12.214 -15.913 17.392 1.00 79.31 94 LEU A N 1
ATOM 733 C CA . LEU A 1 94 ? -11.837 -16.432 18.706 1.00 79.31 94 LEU A CA 1
ATOM 734 C C . LEU A 1 94 ? -11.587 -15.303 19.716 1.00 79.31 94 LEU A C 1
ATOM 736 O O . LEU A 1 94 ? -12.026 -15.422 20.862 1.00 79.31 94 LEU A O 1
ATOM 740 N N . ASP A 1 95 ? -10.940 -14.221 19.280 1.00 80.88 95 ASP A N 1
ATOM 741 C CA . ASP A 1 95 ? -10.386 -13.154 20.123 1.00 80.88 95 ASP A CA 1
ATOM 742 C C . ASP A 1 95 ? -11.424 -12.117 20.587 1.00 80.88 95 ASP A C 1
ATOM 744 O O . ASP A 1 95 ? -11.280 -11.520 21.657 1.00 80.88 95 ASP A O 1
ATOM 748 N N . GLU A 1 96 ? -12.513 -11.930 19.835 1.00 77.62 96 GLU A N 1
ATOM 749 C CA . GLU A 1 96 ? -13.661 -11.111 20.260 1.00 77.62 96 GLU A CA 1
ATOM 750 C C . GLU A 1 96 ? -14.638 -11.890 21.153 1.00 77.62 96 GLU A C 1
ATOM 752 O O . GLU A 1 96 ? -15.385 -11.316 21.954 1.00 77.62 96 GLU A O 1
ATOM 757 N N . ASN A 1 97 ? -14.649 -13.218 21.032 1.00 79.88 97 ASN A N 1
ATOM 758 C CA . ASN A 1 97 ? -15.558 -14.076 21.773 1.00 79.88 97 ASN A CA 1
ATOM 759 C C . ASN A 1 97 ? -14.981 -14.394 23.158 1.00 79.88 97 ASN A C 1
ATOM 761 O O . ASN A 1 97 ? -14.094 -15.228 23.320 1.00 79.88 97 ASN A O 1
ATOM 765 N N . THR A 1 98 ? -15.573 -13.797 24.194 1.00 83.75 98 THR A N 1
ATOM 766 C CA . THR A 1 98 ? -15.174 -13.964 25.606 1.00 83.75 98 THR A CA 1
ATOM 767 C C . THR A 1 98 ? -15.232 -15.404 26.140 1.00 83.75 98 THR A C 1
ATOM 769 O O . THR A 1 98 ? -14.749 -15.668 27.244 1.00 83.75 98 THR A O 1
ATOM 772 N N . THR A 1 99 ? -15.800 -16.347 25.380 1.00 86.31 99 THR A N 1
ATOM 773 C CA . THR A 1 99 ? -15.758 -17.788 25.675 1.00 86.31 99 THR A CA 1
ATOM 774 C C . THR A 1 99 ? -14.419 -18.412 25.274 1.00 86.31 99 THR A C 1
ATOM 776 O O . THR A 1 99 ? -13.890 -19.243 26.011 1.00 86.31 99 THR A O 1
ATOM 779 N N . THR A 1 100 ? -13.887 -18.026 24.113 1.00 86.62 100 THR A N 1
ATOM 780 C CA . THR A 1 100 ? -12.649 -18.551 23.510 1.00 86.62 100 THR A CA 1
ATOM 781 C C . THR A 1 100 ? -11.426 -17.718 23.881 1.00 86.62 100 THR A C 1
ATOM 783 O O . THR A 1 100 ? -10.374 -18.295 24.137 1.00 86.62 100 THR A O 1
ATOM 786 N N . PHE A 1 101 ? -11.589 -16.402 24.041 1.00 90.19 101 PHE A N 1
ATOM 787 C CA . PHE A 1 101 ? -10.574 -15.481 24.557 1.00 90.19 101 PHE A CA 1
ATOM 788 C C . PHE A 1 101 ? -11.059 -14.799 25.854 1.00 90.19 101 PHE A C 1
ATOM 790 O O . PHE A 1 101 ? -11.487 -13.640 25.867 1.00 90.19 101 PHE A O 1
ATOM 797 N N . PRO A 1 102 ? -11.080 -15.527 26.987 1.00 90.25 102 PRO A N 1
ATOM 798 C CA . PRO A 1 102 ? -11.611 -15.008 28.240 1.00 90.25 102 PRO A CA 1
ATOM 799 C C . PRO A 1 102 ? -10.632 -14.039 28.914 1.00 90.25 102 PRO A C 1
ATOM 801 O O . PRO A 1 102 ? -9.643 -14.463 29.506 1.00 90.25 102 PRO A O 1
ATOM 804 N N . LEU A 1 103 ? -10.955 -12.747 28.918 1.00 92.19 103 LEU A N 1
ATOM 805 C CA . LEU A 1 103 ? -10.215 -11.730 29.674 1.00 92.19 103 LEU A CA 1
ATOM 806 C C . LEU A 1 103 ? -10.396 -11.873 31.204 1.00 92.19 103 LEU A C 1
ATOM 808 O O . LEU A 1 103 ? -11.264 -12.600 31.697 1.00 92.19 103 LEU A O 1
ATOM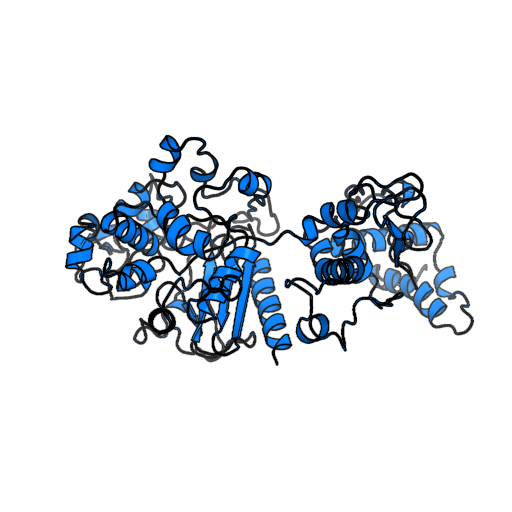 812 N N . GLY A 1 104 ? -9.564 -11.164 31.973 1.00 90.12 104 GLY A N 1
ATOM 813 C CA . GLY A 1 104 ? -9.676 -11.050 33.433 1.00 90.12 104 GLY A CA 1
ATOM 814 C C . GLY A 1 104 ? -9.242 -12.282 34.236 1.00 90.12 104 GLY A C 1
ATOM 815 O O . GLY A 1 104 ? -9.540 -12.372 35.429 1.00 90.12 104 GLY A O 1
ATOM 816 N N . ARG A 1 105 ? -8.555 -13.251 33.619 1.00 91.00 105 ARG A N 1
ATOM 817 C CA . ARG A 1 105 ? -8.007 -14.427 34.318 1.00 91.00 105 ARG A CA 1
ATOM 818 C C . ARG A 1 105 ? -6.706 -14.093 35.052 1.00 91.00 105 ARG A C 1
ATOM 820 O O . ARG A 1 105 ? -5.940 -13.237 34.628 1.00 91.00 105 ARG A O 1
ATOM 827 N N . GLN A 1 106 ? -6.451 -14.815 36.146 1.00 90.69 106 GLN A N 1
ATOM 828 C CA . GLN A 1 106 ? -5.201 -14.720 36.920 1.00 90.69 106 GLN A CA 1
ATOM 829 C C . GLN A 1 106 ? -4.019 -15.448 36.261 1.00 90.69 106 GLN A C 1
ATOM 831 O O . GLN A 1 106 ? -2.874 -15.188 36.610 1.00 90.69 106 GLN A O 1
ATOM 836 N N . LEU A 1 107 ? -4.298 -16.380 35.346 1.00 93.88 107 LEU A N 1
ATOM 837 C CA . LEU A 1 107 ? -3.308 -17.180 34.636 1.00 93.88 107 LEU A CA 1
ATOM 838 C C . LEU A 1 107 ? -3.811 -17.448 33.216 1.00 93.88 107 LEU A C 1
ATOM 840 O O . LEU A 1 107 ? -4.982 -17.787 33.030 1.00 93.88 107 LEU A O 1
ATOM 844 N N . TYR A 1 108 ? -2.897 -17.339 32.258 1.00 93.44 108 TYR A N 1
ATOM 845 C CA . TYR A 1 108 ? -3.046 -17.765 30.870 1.00 93.44 108 TYR A CA 1
ATOM 846 C C . TYR A 1 108 ? -1.909 -18.744 30.563 1.00 93.44 108 TYR A C 1
ATOM 848 O O . TYR A 1 108 ? -0.850 -18.665 31.189 1.00 93.44 108 TYR A O 1
ATOM 856 N N . ALA A 1 109 ? -2.136 -19.681 29.647 1.00 92.44 109 ALA A N 1
ATOM 857 C CA . ALA A 1 109 ? -1.135 -20.654 29.232 1.00 92.44 109 ALA A CA 1
ATOM 858 C C . ALA A 1 109 ? -1.265 -20.886 27.726 1.00 92.44 109 ALA A C 1
ATOM 860 O O . ALA A 1 109 ? -2.285 -21.401 27.270 1.00 92.44 109 ALA A O 1
ATOM 861 N N . ASP A 1 110 ? -0.229 -20.505 26.988 1.00 90.19 110 ASP A N 1
ATOM 862 C CA . ASP A 1 110 ? -0.130 -20.646 25.538 1.00 90.19 110 ASP A CA 1
ATOM 863 C C . ASP A 1 110 ? 0.992 -21.640 25.196 1.00 90.19 110 ASP A C 1
ATOM 865 O O . ASP A 1 110 ? 1.923 -21.842 25.981 1.00 90.19 110 ASP A O 1
ATOM 869 N N . PHE A 1 111 ? 0.907 -22.264 24.022 1.00 89.44 111 PHE A N 1
ATOM 870 C CA . PHE A 1 111 ? 1.891 -23.222 23.516 1.00 89.44 111 PHE A CA 1
ATOM 871 C C . PHE A 1 111 ? 2.254 -22.830 22.081 1.00 89.44 111 PHE A C 1
ATOM 873 O O . PHE A 1 111 ? 1.353 -22.598 21.279 1.00 89.44 111 PHE A O 1
ATOM 880 N N . SER A 1 112 ? 3.548 -22.761 21.764 1.00 87.56 112 SER A N 1
ATOM 881 C CA . SER A 1 112 ? 4.063 -22.267 20.474 1.00 87.56 112 SER A CA 1
ATOM 882 C C . SER A 1 112 ? 5.351 -22.993 20.074 1.00 87.56 112 SER A C 1
ATOM 884 O O . SER A 1 112 ? 5.919 -23.739 20.877 1.00 87.56 112 SER A O 1
ATOM 886 N N . HIS A 1 113 ? 5.818 -22.771 18.846 1.00 90.12 113 HIS A N 1
ATOM 887 C CA . HIS A 1 113 ? 7.104 -23.256 18.344 1.00 90.12 113 HIS A CA 1
ATOM 888 C C . HIS A 1 113 ? 8.268 -22.329 18.756 1.00 90.12 113 HIS A C 1
ATOM 890 O O . HIS A 1 113 ? 8.069 -21.165 19.103 1.00 90.12 113 HIS A O 1
ATOM 896 N N . ASP A 1 114 ? 9.505 -22.823 18.685 1.00 88.19 114 ASP A N 1
ATOM 897 C CA . ASP A 1 114 ? 10.728 -22.072 19.036 1.00 88.19 114 ASP A CA 1
ATOM 898 C C . ASP A 1 114 ? 10.956 -20.820 18.148 1.00 88.19 114 ASP A C 1
ATOM 900 O O . ASP A 1 114 ? 11.370 -19.754 18.620 1.00 88.19 114 ASP A O 1
ATOM 904 N N . ASN A 1 115 ? 10.605 -20.936 16.867 1.00 91.00 115 ASN A N 1
ATOM 905 C CA . ASN A 1 115 ? 10.551 -19.874 15.867 1.00 91.00 115 ASN A CA 1
ATOM 906 C C . ASN A 1 115 ? 9.558 -18.778 16.273 1.00 91.00 115 ASN A C 1
ATOM 908 O O . ASN A 1 115 ? 9.918 -17.600 16.297 1.00 91.00 115 ASN A O 1
ATOM 912 N N . ASP A 1 116 ? 8.338 -19.167 16.662 1.00 90.81 116 ASP A N 1
ATOM 913 C CA . ASP A 1 116 ? 7.303 -18.234 17.117 1.00 90.81 116 ASP A CA 1
ATOM 914 C C . ASP A 1 116 ? 7.763 -17.502 18.377 1.00 90.81 116 ASP A C 1
ATOM 916 O O . ASP A 1 116 ? 7.661 -16.283 18.451 1.00 90.81 116 ASP A O 1
ATOM 920 N N . MET A 1 117 ? 8.326 -18.226 19.355 1.00 94.69 117 MET A N 1
ATOM 921 C CA . MET A 1 117 ? 8.867 -17.630 20.580 1.00 94.69 117 MET A CA 1
ATOM 922 C C . MET A 1 117 ? 9.940 -16.586 20.262 1.00 94.69 117 MET A C 1
ATOM 924 O O . MET A 1 117 ? 9.923 -15.494 20.829 1.00 94.69 117 MET A O 1
ATOM 928 N N . THR A 1 118 ? 10.831 -16.883 19.311 1.00 95.81 118 THR A N 1
ATOM 929 C CA . THR A 1 118 ? 11.844 -15.930 18.838 1.00 95.81 118 THR A CA 1
ATOM 930 C C . THR A 1 118 ? 11.195 -14.681 18.240 1.00 95.81 118 THR A C 1
ATOM 932 O O . THR A 1 118 ? 11.551 -13.570 18.632 1.00 95.81 118 THR A O 1
ATOM 935 N N . ALA A 1 119 ? 10.208 -14.843 17.356 1.00 94.31 119 ALA A N 1
ATOM 936 C CA . ALA A 1 119 ? 9.492 -13.722 16.754 1.00 94.31 119 ALA A CA 1
ATOM 937 C C . ALA A 1 119 ? 8.705 -12.896 17.785 1.00 94.31 119 ALA A C 1
ATOM 939 O O . ALA A 1 119 ? 8.717 -11.668 17.726 1.00 94.31 119 ALA A O 1
ATOM 940 N N . ILE A 1 120 ? 8.069 -13.549 18.762 1.00 94.69 120 ILE A N 1
ATOM 941 C CA . ILE A 1 120 ? 7.353 -12.932 19.888 1.00 94.69 120 ILE A CA 1
ATOM 942 C C . ILE A 1 120 ? 8.296 -12.070 20.724 1.00 94.69 120 ILE A C 1
ATOM 944 O O . ILE A 1 120 ? 7.982 -10.915 21.012 1.00 94.69 120 ILE A O 1
ATOM 948 N N . PHE A 1 121 ? 9.463 -12.596 21.102 1.00 95.44 121 PHE A N 1
ATOM 949 C CA . PHE A 1 121 ? 10.447 -11.833 21.871 1.00 95.44 121 PHE A CA 1
ATOM 950 C C . PHE A 1 121 ? 10.878 -10.576 21.120 1.00 95.44 121 PHE A C 1
ATOM 952 O O . PHE A 1 121 ? 10.921 -9.492 21.707 1.00 95.44 121 PHE A O 1
ATOM 959 N N . SER A 1 122 ? 11.114 -10.698 19.818 1.00 93.75 122 SER A N 1
ATOM 960 C CA . SER A 1 122 ? 11.554 -9.584 18.986 1.00 93.75 122 SER A CA 1
ATOM 961 C C . SER A 1 122 ? 10.433 -8.570 18.722 1.00 93.75 122 SER A C 1
ATOM 963 O O . SER A 1 122 ? 10.690 -7.368 18.779 1.00 93.75 122 SER A O 1
ATOM 965 N N . ALA A 1 123 ? 9.180 -9.015 18.561 1.00 91.69 123 ALA A N 1
ATOM 966 C CA . ALA A 1 123 ? 7.991 -8.154 18.501 1.00 91.69 123 ALA A CA 1
ATOM 967 C C . ALA A 1 123 ? 7.797 -7.336 19.789 1.00 91.69 123 ALA A C 1
ATOM 969 O O . ALA A 1 123 ? 7.412 -6.169 19.740 1.00 91.69 123 ALA A O 1
ATOM 970 N N . LEU A 1 124 ? 8.110 -7.938 20.941 1.00 93.12 124 LEU A N 1
ATOM 971 C CA . LEU A 1 124 ? 8.072 -7.296 22.258 1.00 93.12 124 LEU A CA 1
ATOM 972 C C . LEU A 1 124 ? 9.313 -6.431 22.561 1.00 93.12 124 LEU A C 1
ATOM 974 O O . LEU A 1 124 ? 9.455 -5.919 23.675 1.00 93.12 124 LEU A O 1
ATOM 978 N N . GLY A 1 125 ? 10.218 -6.260 21.592 1.00 91.88 125 GLY A N 1
ATOM 979 C CA . GLY A 1 125 ? 11.427 -5.442 21.712 1.00 91.88 125 GLY A CA 1
ATOM 980 C C . GLY A 1 125 ? 12.558 -6.077 22.529 1.00 91.88 125 GLY A C 1
ATOM 981 O O . GLY A 1 125 ? 13.543 -5.401 22.817 1.00 91.88 125 GLY A O 1
ATOM 982 N N . LEU A 1 126 ? 12.459 -7.356 22.903 1.00 94.25 126 LEU A N 1
ATOM 983 C CA . LEU A 1 126 ? 13.538 -8.066 23.596 1.00 94.25 126 LEU A CA 1
ATOM 984 C C . LEU A 1 126 ? 14.700 -8.339 22.636 1.00 94.25 126 LEU A C 1
ATOM 986 O O . LEU A 1 126 ? 14.486 -8.580 21.451 1.00 94.25 126 LEU A O 1
ATOM 990 N N . TYR A 1 127 ? 15.929 -8.317 23.157 1.00 93.38 127 TYR A N 1
ATOM 991 C CA . TYR A 1 127 ? 17.169 -8.551 22.395 1.00 93.38 127 TYR A CA 1
ATOM 992 C C . TYR A 1 127 ? 17.395 -7.585 21.214 1.00 93.38 127 TYR A C 1
ATOM 994 O O . TYR A 1 127 ? 18.191 -7.863 20.321 1.00 93.38 127 TYR A O 1
ATOM 1002 N N . ASN A 1 128 ? 16.730 -6.425 21.209 1.00 89.25 128 ASN A N 1
ATOM 1003 C CA . ASN A 1 128 ? 16.869 -5.412 20.157 1.00 89.25 128 ASN A CA 1
ATOM 1004 C C . ASN A 1 128 ? 18.236 -4.697 20.147 1.00 89.25 128 ASN A C 1
ATOM 1006 O O . ASN A 1 128 ? 18.551 -4.004 19.182 1.00 89.25 128 ASN A O 1
ATOM 1010 N N . THR A 1 129 ? 19.051 -4.856 21.196 1.00 89.94 129 THR A N 1
ATOM 1011 C CA . THR A 1 129 ? 20.427 -4.338 21.256 1.00 89.94 129 THR A CA 1
ATOM 1012 C C . THR A 1 129 ? 21.451 -5.284 20.625 1.00 89.94 129 THR A C 1
ATOM 1014 O O . THR A 1 129 ? 22.540 -4.835 20.270 1.00 89.94 129 THR A O 1
ATOM 1017 N N . THR A 1 130 ? 21.106 -6.567 20.430 1.00 92.56 130 THR A N 1
ATOM 1018 C CA . THR A 1 130 ? 21.999 -7.577 19.850 1.00 92.56 130 THR A CA 1
ATOM 1019 C C . THR A 1 130 ? 22.434 -7.164 18.444 1.00 92.56 130 THR A C 1
ATOM 1021 O O . THR A 1 130 ? 21.646 -7.185 17.495 1.00 92.56 130 THR A O 1
ATOM 1024 N N . ALA A 1 131 ? 23.715 -6.816 18.311 1.00 92.19 131 ALA A N 1
ATOM 1025 C CA . ALA A 1 131 ? 24.332 -6.454 17.041 1.00 92.19 131 ALA A CA 1
ATOM 1026 C C . ALA A 1 131 ? 24.290 -7.607 16.020 1.00 92.19 131 ALA A C 1
ATOM 1028 O O . ALA A 1 131 ? 24.249 -8.781 16.387 1.00 92.19 131 ALA A O 1
ATOM 1029 N N . ALA A 1 132 ? 24.353 -7.259 14.731 1.00 93.94 132 ALA A N 1
ATOM 1030 C CA . ALA A 1 132 ? 24.327 -8.223 13.633 1.00 93.94 132 ALA A CA 1
ATOM 1031 C C . ALA A 1 132 ? 25.426 -9.294 13.779 1.00 93.94 132 ALA A C 1
ATOM 1033 O O . ALA A 1 132 ? 26.613 -8.977 13.894 1.00 93.94 132 ALA A O 1
ATOM 1034 N N . LEU A 1 133 ? 25.017 -10.564 13.765 1.00 95.25 133 LEU A N 1
ATOM 1035 C CA . LEU A 1 133 ? 25.870 -11.705 14.088 1.00 95.25 133 LEU A CA 1
ATOM 1036 C C . LEU A 1 133 ? 26.675 -12.184 12.855 1.00 95.25 133 LEU A C 1
ATOM 1038 O O . LEU A 1 133 ? 26.085 -12.536 11.834 1.00 95.25 133 LEU A O 1
ATOM 1042 N N . PRO A 1 134 ? 28.021 -12.208 12.902 1.00 95.50 134 PRO A N 1
ATOM 1043 C CA . PRO A 1 134 ? 28.847 -12.543 11.741 1.00 95.50 134 PRO A CA 1
ATOM 1044 C C . PRO A 1 134 ? 28.824 -14.039 11.392 1.00 95.50 134 PRO A C 1
ATOM 1046 O O . PRO A 1 134 ? 29.165 -14.892 12.202 1.00 95.50 134 PRO A O 1
ATOM 1049 N N . ASN A 1 135 ? 28.584 -14.373 10.124 1.00 90.31 135 ASN A N 1
ATOM 1050 C CA . ASN A 1 135 ? 28.592 -15.764 9.645 1.00 90.31 135 ASN A CA 1
ATOM 1051 C C . ASN A 1 135 ? 29.986 -16.438 9.586 1.00 90.31 135 ASN A C 1
ATOM 1053 O O . ASN A 1 135 ? 30.080 -17.611 9.231 1.00 90.31 135 ASN A O 1
ATOM 1057 N N . THR A 1 136 ? 31.068 -15.722 9.913 1.00 89.81 136 THR A N 1
ATOM 1058 C CA . THR A 1 136 ? 32.454 -16.231 9.893 1.00 89.81 136 THR A CA 1
ATOM 1059 C C . THR A 1 136 ? 33.057 -16.496 11.272 1.00 89.81 136 THR A C 1
ATOM 1061 O O . THR A 1 136 ? 34.107 -17.137 11.349 1.00 89.81 136 THR A O 1
ATOM 1064 N N . THR A 1 137 ? 32.449 -15.994 12.349 1.00 93.25 137 THR A N 1
ATOM 1065 C CA . THR A 1 137 ? 33.059 -15.966 13.687 1.00 93.25 137 THR A CA 1
ATOM 1066 C C . THR A 1 137 ? 31.996 -16.238 14.739 1.00 93.25 137 THR A C 1
ATOM 1068 O O . THR A 1 137 ? 31.003 -15.526 14.788 1.00 93.25 137 THR A O 1
ATOM 1071 N N . ILE A 1 138 ? 32.221 -17.218 15.616 1.00 94.50 138 ILE A N 1
ATOM 1072 C CA . ILE A 1 138 ? 31.306 -17.497 16.731 1.00 94.50 138 ILE A CA 1
ATOM 1073 C C . ILE A 1 138 ? 31.267 -16.292 17.677 1.00 94.50 138 ILE A C 1
ATOM 1075 O O . ILE A 1 138 ? 32.314 -15.781 18.083 1.00 94.50 138 ILE A O 1
ATOM 1079 N N . VAL A 1 139 ? 30.057 -15.874 18.043 1.00 95.50 139 VAL A N 1
ATOM 1080 C CA . VAL A 1 139 ? 29.789 -14.876 19.082 1.00 95.50 139 VAL A CA 1
ATOM 1081 C C . VAL A 1 139 ? 28.943 -15.553 20.151 1.00 95.50 139 VAL A C 1
ATOM 1083 O O . VAL A 1 139 ? 27.838 -16.016 19.873 1.00 95.50 139 VAL A O 1
ATOM 1086 N N . GLU A 1 140 ? 29.474 -15.643 21.367 1.00 93.44 140 GLU A N 1
ATOM 1087 C CA . GLU A 1 140 ? 28.792 -16.306 22.479 1.00 93.44 140 GLU A CA 1
ATOM 1088 C C . GLU A 1 140 ? 27.685 -15.425 23.064 1.00 93.44 140 GLU A C 1
ATOM 1090 O O . GLU A 1 140 ? 27.756 -14.197 23.008 1.00 93.44 140 GLU A O 1
ATOM 1095 N N . ALA A 1 141 ? 26.681 -16.037 23.698 1.00 92.44 141 ALA A N 1
ATOM 1096 C CA . ALA A 1 141 ? 25.499 -15.316 24.181 1.00 92.44 141 ALA A CA 1
ATOM 1097 C C . ALA A 1 141 ? 25.812 -14.065 25.041 1.00 92.44 141 ALA A C 1
ATOM 1099 O O . ALA A 1 141 ? 25.191 -13.032 24.801 1.00 92.44 141 ALA A O 1
ATOM 1100 N N . PRO A 1 142 ? 26.793 -14.055 25.975 1.00 92.38 142 PRO A N 1
ATOM 1101 C CA . PRO A 1 142 ? 27.154 -12.846 26.729 1.00 92.38 142 PRO A CA 1
ATOM 1102 C C . PRO A 1 142 ? 27.738 -11.701 25.885 1.00 92.38 142 PRO A C 1
ATOM 1104 O O . PRO A 1 142 ? 27.751 -10.563 26.342 1.00 92.38 142 PRO A O 1
ATOM 1107 N N . GLN A 1 143 ? 28.252 -11.996 24.688 1.00 93.88 143 GLN A N 1
ATOM 1108 C CA . GLN A 1 143 ? 28.774 -11.021 23.722 1.00 93.88 143 GLN A CA 1
ATOM 1109 C C . GLN A 1 143 ? 27.683 -10.536 22.750 1.00 93.88 143 GLN A C 1
ATOM 1111 O O . GLN A 1 143 ? 27.830 -9.478 22.147 1.00 93.88 143 GLN A O 1
ATOM 1116 N N . ALA A 1 144 ? 26.594 -11.299 22.618 1.00 93.25 144 ALA A N 1
ATOM 1117 C CA . ALA A 1 144 ? 25.403 -10.998 21.823 1.00 93.25 144 ALA A CA 1
ATOM 1118 C C . ALA A 1 144 ? 24.248 -10.432 22.686 1.00 93.25 144 ALA A C 1
ATOM 1120 O O . ALA A 1 144 ? 23.077 -10.711 22.427 1.00 93.25 144 ALA A O 1
ATOM 1121 N N . ASP A 1 145 ? 24.563 -9.685 23.751 1.00 90.94 145 ASP A N 1
ATOM 1122 C CA . ASP A 1 145 ? 23.608 -9.122 24.729 1.00 90.94 145 ASP A CA 1
ATOM 1123 C C . ASP A 1 145 ? 22.628 -10.140 25.354 1.00 90.94 145 ASP A C 1
ATOM 1125 O O . ASP A 1 145 ? 21.513 -9.831 25.777 1.00 90.94 145 ASP A O 1
ATOM 1129 N N . GLY A 1 146 ? 23.065 -11.393 25.468 1.00 91.31 146 GLY A N 1
ATOM 1130 C CA . GLY A 1 146 ? 22.302 -12.488 26.055 1.00 91.31 146 GLY A CA 1
ATOM 1131 C C . GLY A 1 146 ? 21.364 -13.212 25.088 1.00 91.31 146 GLY A C 1
ATOM 1132 O O . GLY A 1 146 ? 20.547 -14.000 25.581 1.00 91.31 146 GLY A O 1
ATOM 1133 N N . TYR A 1 147 ? 21.481 -12.969 23.777 1.00 95.00 147 TYR A N 1
ATOM 1134 C CA . TYR A 1 147 ? 20.793 -13.705 22.715 1.00 95.00 147 TYR A CA 1
ATOM 1135 C C . TYR A 1 147 ? 21.630 -14.897 22.221 1.00 95.00 147 TYR A C 1
ATOM 1137 O O . TYR A 1 147 ? 22.764 -14.739 21.773 1.00 95.00 147 TYR A O 1
ATOM 1145 N N . SER A 1 148 ? 21.049 -16.093 22.269 1.00 95.56 148 SER A N 1
ATOM 1146 C CA . SER A 1 148 ? 21.461 -17.276 21.503 1.00 95.56 148 SER A CA 1
ATOM 1147 C C . SER A 1 148 ? 20.303 -18.269 21.472 1.00 95.56 148 SER A C 1
ATOM 1149 O O . SER A 1 148 ? 19.482 -18.261 22.393 1.00 95.56 148 SER A O 1
ATOM 1151 N N . ALA A 1 149 ? 20.247 -19.151 20.472 1.00 94.00 149 ALA A N 1
ATOM 1152 C CA . ALA A 1 149 ? 19.198 -20.169 20.376 1.00 94.00 149 ALA A CA 1
ATOM 1153 C C . ALA A 1 149 ? 19.116 -21.024 21.657 1.00 94.00 149 ALA A C 1
ATOM 1155 O O . ALA A 1 149 ? 18.036 -21.176 22.226 1.00 94.00 149 ALA A O 1
ATOM 1156 N N . ALA A 1 150 ? 20.254 -21.478 22.200 1.00 92.12 150 ALA A N 1
ATOM 1157 C CA . ALA A 1 150 ? 20.276 -22.241 23.451 1.00 92.12 150 ALA A CA 1
ATOM 1158 C C . ALA A 1 150 ? 19.836 -21.446 24.700 1.00 92.12 150 ALA A C 1
ATOM 1160 O O . ALA A 1 150 ? 19.464 -22.057 25.703 1.00 92.12 150 ALA A O 1
ATOM 1161 N N . TRP A 1 151 ? 19.890 -20.108 24.686 1.00 93.75 151 TRP A N 1
ATOM 1162 C CA . TRP A 1 151 ? 19.482 -19.271 25.825 1.00 93.75 151 TRP A CA 1
ATOM 1163 C C . TRP A 1 151 ? 18.033 -18.781 25.724 1.00 93.75 151 TRP A C 1
ATOM 1165 O O . TRP A 1 151 ? 17.385 -18.617 26.760 1.00 93.75 151 TRP A O 1
ATOM 1175 N N . THR A 1 152 ? 17.514 -18.550 24.517 1.00 93.94 152 THR A N 1
ATOM 1176 C CA . THR A 1 152 ? 16.170 -17.988 24.294 1.00 93.94 152 THR A CA 1
ATOM 1177 C C . THR A 1 152 ? 15.138 -19.045 23.897 1.00 93.94 152 THR A C 1
ATOM 1179 O O . THR A 1 152 ? 14.012 -18.998 24.387 1.00 93.94 152 THR A O 1
ATOM 1182 N N . ALA A 1 153 ? 15.520 -20.018 23.070 1.00 92.00 153 ALA A N 1
ATOM 1183 C CA . ALA A 1 153 ? 14.615 -20.895 22.325 1.00 92.00 153 ALA A CA 1
ATOM 1184 C C . ALA A 1 153 ? 15.031 -22.383 22.400 1.00 92.00 153 ALA A C 1
ATOM 1186 O O . ALA A 1 153 ? 14.906 -23.137 21.441 1.00 92.00 153 ALA A O 1
ATOM 1187 N N . SER A 1 154 ? 15.558 -22.808 23.551 1.00 88.81 154 SER A N 1
ATOM 1188 C CA . SER A 1 154 ? 15.952 -24.195 23.816 1.00 88.81 154 SER A CA 1
ATOM 1189 C C . SER A 1 154 ? 14.761 -25.161 23.931 1.00 88.81 154 SER A C 1
ATOM 1191 O O . SER A 1 154 ? 13.599 -24.766 24.038 1.00 88.81 154 SER A O 1
ATOM 1193 N N . PHE A 1 155 ? 15.040 -26.469 23.947 1.00 83.88 155 PHE A N 1
ATOM 1194 C CA . PHE A 1 155 ? 14.005 -27.476 24.186 1.00 83.88 155 PHE A CA 1
ATOM 1195 C C . PHE A 1 155 ? 13.293 -27.255 25.525 1.00 83.88 155 PHE A C 1
ATOM 1197 O O . PHE A 1 155 ? 13.931 -27.122 26.568 1.00 83.88 155 PHE A O 1
ATOM 1204 N N . ALA A 1 156 ? 11.957 -27.254 25.479 1.00 84.62 156 ALA A N 1
ATOM 1205 C CA . ALA A 1 156 ? 11.087 -26.889 26.598 1.00 84.62 156 ALA A CA 1
ATOM 1206 C C . ALA A 1 156 ? 11.334 -25.472 27.164 1.00 84.62 156 ALA A C 1
ATOM 1208 O O . ALA A 1 156 ? 11.086 -25.246 28.355 1.00 84.62 156 ALA A O 1
ATOM 1209 N N . ALA A 1 157 ? 11.772 -24.526 26.318 1.00 91.25 157 ALA A N 1
ATOM 1210 C CA . ALA A 1 157 ? 11.863 -23.111 26.661 1.00 91.25 157 ALA A CA 1
ATOM 1211 C C . ALA A 1 157 ? 10.533 -22.555 27.191 1.00 91.25 157 ALA A C 1
ATOM 1213 O O . ALA A 1 157 ? 9.442 -23.003 26.830 1.00 91.25 157 ALA A O 1
ATOM 1214 N N . ARG A 1 158 ? 10.628 -21.564 28.080 1.00 94.00 158 ARG A N 1
ATOM 1215 C CA . ARG A 1 158 ? 9.482 -20.942 28.754 1.00 94.00 158 ARG A CA 1
ATOM 1216 C C . ARG A 1 158 ? 9.649 -19.438 28.811 1.00 94.00 158 ARG A C 1
ATOM 1218 O O . ARG A 1 158 ? 10.715 -18.943 29.177 1.00 94.00 158 ARG A O 1
ATOM 1225 N N . ALA A 1 159 ? 8.558 -18.738 28.533 1.00 95.69 159 ALA A N 1
ATOM 1226 C CA . ALA A 1 159 ? 8.419 -17.317 28.784 1.00 95.69 159 ALA A CA 1
ATOM 1227 C C . ALA A 1 159 ? 7.283 -17.084 29.784 1.00 95.69 159 ALA A C 1
ATOM 1229 O O . ALA A 1 159 ? 6.208 -17.668 29.654 1.00 95.69 159 ALA A O 1
ATOM 1230 N N . TYR A 1 160 ? 7.518 -16.222 30.767 1.00 96.31 160 TYR A N 1
ATOM 1231 C CA . TYR A 1 160 ? 6.509 -15.778 31.721 1.00 96.31 160 TYR A CA 1
ATOM 1232 C C . TYR A 1 160 ? 6.348 -14.266 31.591 1.00 96.31 160 TYR A C 1
ATOM 1234 O O . TYR A 1 160 ? 7.325 -13.526 31.716 1.00 96.31 160 TYR A O 1
ATOM 1242 N N . PHE A 1 161 ? 5.114 -13.824 31.359 1.00 96.38 161 PHE A N 1
ATOM 1243 C CA . PHE A 1 161 ? 4.729 -12.418 31.286 1.00 96.38 161 PHE A CA 1
ATOM 1244 C C . PHE A 1 161 ? 3.901 -12.101 32.532 1.00 96.38 161 PHE A C 1
ATOM 1246 O O . PHE A 1 161 ? 2.745 -12.505 32.649 1.00 96.38 161 PHE A O 1
ATOM 1253 N N . GLU A 1 162 ? 4.515 -11.442 33.508 1.00 97.06 162 GLU A N 1
ATOM 1254 C CA . GLU A 1 162 ? 3.916 -11.215 34.820 1.00 97.06 162 GLU A CA 1
ATOM 1255 C C . GLU A 1 162 ? 3.376 -9.789 34.925 1.00 97.06 162 GLU A C 1
ATOM 1257 O O . GLU A 1 162 ? 4.134 -8.832 34.764 1.00 97.06 162 GLU A O 1
ATOM 1262 N N . LYS A 1 163 ? 2.094 -9.644 35.283 1.00 95.94 163 LYS A N 1
ATOM 1263 C CA . LYS A 1 163 ? 1.518 -8.375 35.745 1.00 95.94 163 LYS A CA 1
ATOM 1264 C C . LYS A 1 163 ? 1.393 -8.389 37.265 1.00 95.94 163 LYS A C 1
ATOM 1266 O O . LYS A 1 163 ? 0.834 -9.332 37.823 1.00 95.94 163 LYS A O 1
ATOM 1271 N N . MET A 1 164 ? 1.901 -7.361 37.941 1.00 95.00 164 MET A N 1
ATOM 1272 C CA . MET A 1 164 ? 1.981 -7.333 39.405 1.00 95.00 164 MET A CA 1
ATOM 1273 C C . MET A 1 164 ? 1.675 -5.957 40.004 1.00 95.00 164 MET A C 1
ATOM 1275 O O . MET A 1 164 ? 2.183 -4.934 39.552 1.00 95.00 164 MET A O 1
ATOM 1279 N N . THR A 1 165 ? 0.909 -5.935 41.094 1.00 94.00 165 THR A N 1
ATOM 1280 C CA . THR A 1 165 ? 0.779 -4.758 41.964 1.00 94.00 165 THR A CA 1
ATOM 1281 C C . THR A 1 165 ? 1.891 -4.795 43.008 1.00 94.00 165 THR A C 1
ATOM 1283 O O . THR A 1 165 ? 2.035 -5.786 43.724 1.00 94.00 165 THR A O 1
ATOM 1286 N N . CYS A 1 166 ? 2.690 -3.734 43.111 1.00 90.31 166 CYS A N 1
ATOM 1287 C CA . CYS A 1 166 ? 3.825 -3.665 44.033 1.00 90.31 166 CYS A CA 1
ATOM 1288 C C . CYS A 1 166 ? 3.643 -2.547 45.062 1.00 90.31 166 CYS A C 1
ATOM 1290 O O . CYS A 1 166 ? 3.233 -1.440 44.730 1.00 90.31 166 CYS A O 1
ATOM 1292 N N . HIS A 1 167 ? 3.980 -2.824 46.324 1.00 90.56 167 HIS A N 1
ATOM 1293 C CA . HIS A 1 167 ? 3.889 -1.833 47.395 1.00 90.56 167 HIS A CA 1
ATOM 1294 C C . HIS A 1 167 ? 4.785 -0.619 47.097 1.00 90.56 167 HIS A C 1
ATOM 1296 O O . HIS A 1 167 ? 5.999 -0.770 46.958 1.00 90.56 167 HIS A O 1
ATOM 1302 N N . GLY A 1 168 ? 4.195 0.578 47.062 1.00 88.06 168 GLY A N 1
ATOM 1303 C CA . GLY A 1 168 ? 4.893 1.826 46.733 1.00 88.06 168 GLY A CA 1
ATOM 1304 C C . GLY A 1 168 ? 4.861 2.215 45.250 1.00 88.06 168 GLY A C 1
ATOM 1305 O O . GLY A 1 168 ? 5.527 3.178 44.886 1.00 88.06 168 GLY A O 1
ATOM 1306 N N . HIS A 1 169 ? 4.098 1.503 44.415 1.00 89.19 169 HIS A N 1
ATOM 1307 C CA . HIS A 1 169 ? 3.787 1.901 43.042 1.00 89.19 169 HIS A CA 1
ATOM 1308 C C . HIS A 1 169 ? 2.276 2.126 42.897 1.00 89.19 169 HIS A C 1
ATOM 1310 O O . HIS A 1 169 ? 1.486 1.283 43.318 1.00 89.19 169 HIS A O 1
ATOM 1316 N N . ASP A 1 170 ? 1.890 3.246 42.282 1.00 88.62 170 ASP A N 1
ATOM 1317 C CA . ASP A 1 170 ? 0.483 3.592 42.016 1.00 88.62 170 ASP A CA 1
ATOM 1318 C C . ASP A 1 170 ? -0.080 2.888 40.763 1.00 88.62 170 ASP A C 1
ATOM 1320 O O . ASP A 1 170 ? -1.285 2.903 40.522 1.00 88.62 170 ASP A O 1
ATOM 1324 N N . GLU A 1 171 ? 0.792 2.255 39.971 1.00 94.06 171 GLU A N 1
ATOM 1325 C CA . GLU A 1 171 ? 0.467 1.553 38.729 1.00 94.06 171 GLU A CA 1
ATOM 1326 C C . GLU A 1 171 ? 0.909 0.080 38.787 1.00 94.06 171 GLU A C 1
ATOM 1328 O O . GLU A 1 171 ? 1.857 -0.283 39.491 1.00 94.06 171 GLU A O 1
ATOM 1333 N N . GLU A 1 172 ? 0.230 -0.778 38.024 1.00 96.25 172 GLU A N 1
ATOM 1334 C CA . GLU A 1 172 ? 0.657 -2.157 37.787 1.00 96.25 172 GLU A CA 1
ATOM 1335 C C . GLU A 1 172 ? 2.009 -2.187 37.053 1.00 96.25 172 GLU A C 1
ATOM 1337 O O . GLU A 1 172 ? 2.260 -1.399 36.140 1.00 96.25 172 GLU A O 1
ATOM 1342 N N . LEU A 1 173 ? 2.879 -3.120 37.441 1.00 97.31 173 LEU A N 1
ATOM 1343 C CA . LEU A 1 173 ? 4.172 -3.354 36.801 1.00 97.31 173 LEU A CA 1
ATOM 1344 C C . LEU A 1 173 ? 4.129 -4.612 35.931 1.00 97.31 173 LEU A C 1
ATOM 1346 O O . LEU A 1 173 ? 3.431 -5.574 36.261 1.00 97.31 173 LEU A O 1
ATOM 1350 N N . VAL A 1 174 ? 4.934 -4.621 34.870 1.00 97.62 174 VAL A N 1
ATOM 1351 C CA . VAL A 1 174 ? 5.166 -5.778 33.997 1.00 97.62 174 VAL A CA 1
ATOM 1352 C C . VAL A 1 174 ? 6.599 -6.280 34.169 1.00 97.62 174 VAL A C 1
ATOM 1354 O O . VAL A 1 174 ? 7.531 -5.479 34.253 1.00 97.62 174 VAL A O 1
ATOM 1357 N N . ARG A 1 175 ? 6.779 -7.605 34.198 1.00 97.69 175 ARG A N 1
ATOM 1358 C CA . ARG A 1 175 ? 8.082 -8.288 34.118 1.00 97.69 175 ARG A CA 1
ATOM 1359 C C . ARG A 1 175 ? 8.022 -9.413 33.091 1.00 97.69 175 ARG A C 1
ATOM 1361 O O . ARG A 1 175 ? 6.997 -10.082 32.975 1.00 97.69 175 ARG A O 1
ATOM 1368 N N . ILE A 1 176 ? 9.131 -9.652 32.392 1.00 97.75 176 ILE A N 1
ATOM 1369 C CA . ILE A 1 176 ? 9.283 -10.806 31.496 1.00 97.75 176 ILE A CA 1
ATOM 1370 C C . ILE A 1 176 ? 10.439 -11.678 31.981 1.00 97.75 176 ILE A C 1
ATOM 1372 O O . ILE A 1 176 ? 11.521 -11.177 32.293 1.00 97.75 176 ILE A O 1
ATOM 1376 N N . ILE A 1 177 ? 10.212 -12.988 32.044 1.00 97.38 177 ILE A N 1
ATOM 1377 C CA . ILE A 1 177 ? 11.214 -13.997 32.401 1.00 97.38 177 ILE A CA 1
ATOM 1378 C C . ILE A 1 177 ? 11.290 -15.000 31.250 1.00 97.38 177 ILE A C 1
ATOM 1380 O O . ILE A 1 177 ? 10.269 -15.575 30.887 1.00 97.38 177 ILE A O 1
ATOM 1384 N N . VAL A 1 178 ? 12.481 -15.229 30.695 1.00 96.44 178 VAL A N 1
ATOM 1385 C CA . VAL A 1 178 ? 12.737 -16.221 29.634 1.00 96.44 178 VAL A CA 1
ATOM 1386 C C . VAL A 1 178 ? 13.751 -17.225 30.167 1.00 96.44 178 VAL A C 1
ATOM 1388 O O . VAL A 1 178 ? 14.848 -16.821 30.547 1.00 96.44 178 VAL A O 1
ATOM 1391 N N . ASN A 1 179 ? 13.392 -18.509 30.229 1.00 93.38 179 ASN A N 1
ATOM 1392 C CA . ASN A 1 179 ? 14.249 -19.594 30.737 1.00 93.38 179 ASN A CA 1
ATOM 1393 C C . ASN A 1 179 ? 14.909 -19.240 32.086 1.00 93.38 179 ASN A C 1
ATOM 1395 O O . ASN A 1 179 ? 16.131 -19.219 32.223 1.00 93.38 179 ASN A O 1
ATOM 1399 N N . ASP A 1 180 ? 14.070 -18.862 33.056 1.00 91.69 180 ASP A N 1
ATOM 1400 C CA . ASP A 1 180 ? 14.423 -18.390 34.406 1.00 91.69 180 ASP A CA 1
ATOM 1401 C C . ASP A 1 180 ? 15.288 -17.107 34.474 1.00 91.69 180 ASP A C 1
ATOM 1403 O O . ASP A 1 180 ? 15.574 -16.599 35.561 1.00 91.69 180 ASP A O 1
ATOM 1407 N N . ARG A 1 181 ? 15.636 -16.498 33.331 1.00 93.88 181 ARG A N 1
ATOM 1408 C CA . ARG A 1 181 ? 16.314 -15.195 33.254 1.00 93.88 181 ARG A CA 1
ATOM 1409 C C . ARG A 1 181 ? 15.299 -14.060 33.165 1.00 93.88 181 ARG A C 1
ATOM 1411 O O . ARG A 1 181 ? 14.603 -13.904 32.160 1.00 93.88 181 ARG A O 1
ATOM 1418 N N . VAL A 1 182 ? 15.273 -13.218 34.195 1.00 96.12 182 VAL A N 1
ATOM 1419 C CA . VAL A 1 182 ? 14.590 -11.916 34.169 1.00 96.12 182 VAL A CA 1
ATOM 1420 C C . VAL A 1 182 ? 15.169 -11.063 33.036 1.00 96.12 182 VAL A C 1
ATOM 1422 O O . VAL A 1 182 ? 16.384 -10.872 32.962 1.00 96.12 182 VAL A O 1
ATOM 1425 N N . GLN A 1 183 ? 14.307 -10.556 32.158 1.00 95.94 183 GLN A N 1
ATOM 1426 C CA . GLN A 1 183 ? 14.697 -9.634 31.095 1.00 95.94 183 GLN A CA 1
ATOM 1427 C C . GLN A 1 183 ? 14.754 -8.196 31.636 1.00 95.94 183 GLN A C 1
ATOM 1429 O O . GLN A 1 183 ? 13.921 -7.828 32.462 1.00 95.94 183 GLN A O 1
ATOM 1434 N N . PRO A 1 184 ? 15.715 -7.364 31.194 1.00 92.81 184 PRO A N 1
ATOM 1435 C CA . PRO A 1 184 ? 15.937 -6.040 31.779 1.00 92.81 184 PRO A CA 1
ATOM 1436 C C . PRO A 1 184 ? 14.877 -5.001 31.385 1.00 92.81 184 PRO A C 1
ATOM 1438 O O . PRO A 1 184 ? 14.806 -3.954 32.018 1.00 92.81 184 PRO A O 1
ATOM 1441 N N . LEU A 1 185 ? 14.076 -5.274 30.347 1.00 93.38 185 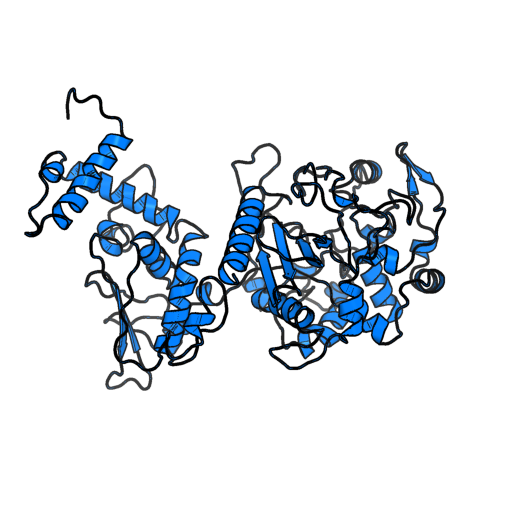LEU A N 1
ATOM 1442 C CA . LEU A 1 185 ? 13.037 -4.384 29.815 1.00 93.38 185 LEU A CA 1
ATOM 1443 C C . LEU A 1 185 ? 13.529 -2.942 29.556 1.00 93.38 185 LEU A C 1
ATOM 1445 O O . LEU A 1 185 ? 12.893 -1.951 29.925 1.00 93.38 185 LEU A O 1
ATOM 1449 N N . THR A 1 186 ? 14.696 -2.822 28.919 1.00 89.56 186 THR A N 1
ATOM 1450 C CA . THR A 1 186 ? 15.351 -1.541 28.603 1.00 89.56 186 THR A CA 1
ATOM 1451 C C . THR A 1 186 ? 14.477 -0.616 27.755 1.00 89.56 186 THR A C 1
ATOM 1453 O O . THR A 1 186 ? 14.533 0.598 27.943 1.00 89.56 186 THR A O 1
ATOM 1456 N N . GLN A 1 187 ? 13.627 -1.170 26.886 1.00 87.12 187 GLN A N 1
ATOM 1457 C CA . GLN A 1 187 ? 12.717 -0.431 26.005 1.00 87.12 187 GLN A CA 1
ATOM 1458 C C . GLN A 1 187 ? 11.656 0.400 26.750 1.00 87.12 187 GLN A C 1
ATOM 1460 O O . GLN A 1 187 ? 11.200 1.408 26.220 1.00 87.12 187 GLN A O 1
ATOM 1465 N N . CYS A 1 188 ? 11.304 0.026 27.985 1.00 92.75 188 CYS A N 1
ATOM 1466 C CA . CYS A 1 188 ? 10.357 0.751 28.844 1.00 92.75 188 CYS A CA 1
ATOM 1467 C C . CYS A 1 188 ? 11.006 1.290 30.135 1.00 92.75 188 CYS A C 1
ATOM 1469 O O . CYS A 1 188 ? 10.304 1.642 31.082 1.00 92.75 188 CYS A O 1
ATOM 1471 N N . GLY A 1 189 ? 12.343 1.355 30.193 1.00 92.94 189 GLY A N 1
ATOM 1472 C CA . GLY A 1 189 ? 13.072 1.875 31.355 1.00 92.94 189 GLY A CA 1
ATOM 1473 C C . GLY A 1 189 ? 13.002 0.974 32.592 1.00 92.94 189 GLY A C 1
ATOM 1474 O O . GLY A 1 189 ? 12.831 1.479 33.701 1.00 92.94 189 GLY A O 1
ATOM 1475 N N . GLY A 1 190 ? 13.103 -0.346 32.403 1.00 94.50 190 GLY A N 1
ATOM 1476 C CA . GLY A 1 190 ? 13.018 -1.339 33.473 1.00 94.50 190 GLY A CA 1
ATOM 1477 C C . GLY A 1 190 ? 13.957 -1.094 34.664 1.00 94.50 190 GLY A C 1
ATOM 1478 O O . GLY A 1 190 ? 15.100 -0.654 34.523 1.00 94.50 190 GLY A O 1
ATOM 1479 N N . ASP A 1 191 ? 13.452 -1.385 35.863 1.00 93.81 191 ASP A N 1
ATOM 1480 C CA . ASP A 1 191 ? 14.170 -1.231 37.124 1.00 93.81 191 ASP A CA 1
ATOM 1481 C C . ASP A 1 191 ? 15.214 -2.340 37.370 1.00 93.81 191 ASP A C 1
ATOM 1483 O O . ASP A 1 191 ? 15.370 -3.290 36.604 1.00 93.81 191 ASP A O 1
ATOM 1487 N N . HIS A 1 192 ? 15.919 -2.254 38.502 1.00 93.50 192 HIS A N 1
ATOM 1488 C CA . HIS A 1 192 ? 16.914 -3.249 38.929 1.00 93.50 192 HIS A CA 1
ATOM 1489 C C . HIS A 1 192 ? 16.376 -4.687 39.127 1.00 93.50 192 HIS A C 1
ATOM 1491 O O . HIS A 1 192 ? 17.168 -5.595 39.381 1.00 93.50 192 HIS A O 1
ATOM 1497 N N . LEU A 1 193 ? 15.058 -4.901 39.038 1.00 93.38 193 LEU A N 1
ATOM 1498 C CA . LEU A 1 193 ? 14.385 -6.201 39.102 1.00 93.38 193 LEU A CA 1
ATOM 1499 C C . LEU A 1 193 ? 13.745 -6.590 37.752 1.00 93.38 193 LEU A C 1
ATOM 1501 O O . LEU A 1 193 ? 12.968 -7.548 37.713 1.00 93.38 193 LEU A O 1
ATOM 1505 N N . GLY A 1 194 ? 14.058 -5.863 36.671 1.00 94.81 194 GLY A N 1
ATOM 1506 C CA . GLY A 1 194 ? 13.555 -6.091 35.314 1.00 94.81 194 GLY A CA 1
ATOM 1507 C C . GLY A 1 194 ? 12.085 -5.720 35.128 1.00 94.81 194 GLY A C 1
ATOM 1508 O O . GLY A 1 194 ? 11.372 -6.413 34.402 1.00 94.81 194 GLY A O 1
ATOM 1509 N N . ARG A 1 195 ? 11.598 -4.688 35.830 1.00 96.06 195 ARG A N 1
ATOM 1510 C CA . ARG A 1 195 ? 10.179 -4.293 35.832 1.00 96.06 195 ARG A CA 1
ATOM 1511 C C . ARG A 1 195 ? 9.993 -2.859 35.359 1.00 96.06 195 ARG A C 1
ATOM 1513 O O . ARG A 1 195 ? 10.689 -1.970 35.841 1.00 96.06 195 ARG A O 1
ATOM 1520 N N . CYS A 1 196 ? 9.005 -2.612 34.510 1.00 96.31 196 CYS A N 1
ATOM 1521 C CA . CYS A 1 196 ? 8.543 -1.262 34.165 1.00 96.31 196 CYS A CA 1
ATOM 1522 C C . CYS A 1 196 ? 7.030 -1.140 34.407 1.00 96.31 196 CYS A C 1
ATOM 1524 O O . CYS A 1 196 ? 6.370 -2.141 34.702 1.00 96.31 196 CYS A O 1
ATOM 1526 N N . THR A 1 197 ? 6.472 0.072 34.348 1.00 97.12 197 THR A N 1
ATOM 1527 C CA . THR A 1 197 ? 5.016 0.256 34.469 1.00 97.12 197 THR A CA 1
ATOM 1528 C C . THR A 1 197 ? 4.291 -0.324 33.256 1.00 97.12 197 THR A C 1
ATOM 1530 O O . THR A 1 197 ? 4.860 -0.407 32.167 1.00 97.12 197 THR A O 1
ATOM 1533 N N . LEU A 1 198 ? 3.038 -0.746 33.432 1.00 95.94 198 LEU A N 1
ATOM 1534 C CA . LEU A 1 198 ? 2.223 -1.306 32.351 1.00 95.94 198 LEU A CA 1
ATOM 1535 C C . LEU A 1 198 ? 2.062 -0.321 31.182 1.00 95.94 198 LEU A C 1
ATOM 1537 O O . LEU A 1 198 ? 2.181 -0.726 30.026 1.00 95.94 198 LEU A O 1
ATOM 1541 N N . SER A 1 199 ? 1.844 0.958 31.485 1.00 93.88 199 SER A N 1
ATOM 1542 C CA . SER A 1 199 ? 1.828 2.068 30.533 1.00 93.88 199 SER A CA 1
ATOM 1543 C C . SER A 1 199 ? 3.128 2.139 29.740 1.00 93.88 199 SER A C 1
ATOM 1545 O O . SER A 1 199 ? 3.091 1.970 28.528 1.00 93.88 199 SER A O 1
ATOM 1547 N N . ALA A 1 200 ? 4.280 2.271 30.405 1.00 94.62 200 ALA A N 1
ATOM 1548 C CA . ALA A 1 200 ? 5.584 2.344 29.748 1.00 94.62 200 ALA A CA 1
ATOM 1549 C C . ALA A 1 200 ? 5.904 1.082 28.931 1.00 94.62 200 ALA A C 1
ATOM 1551 O O . ALA A 1 200 ? 6.506 1.182 27.862 1.00 94.62 200 ALA A O 1
ATOM 1552 N N . PHE A 1 201 ? 5.487 -0.101 29.399 1.00 94.81 201 PHE A N 1
ATOM 1553 C CA . PHE A 1 201 ? 5.614 -1.343 28.641 1.00 94.81 201 PHE A CA 1
ATOM 1554 C C . PHE A 1 201 ? 4.824 -1.267 27.333 1.00 94.81 201 PHE A C 1
ATOM 1556 O O . PHE A 1 201 ? 5.420 -1.384 26.266 1.00 94.81 201 PHE A O 1
ATOM 1563 N N . ILE A 1 202 ? 3.515 -1.003 27.393 1.00 91.12 202 ILE A N 1
ATOM 1564 C CA . ILE A 1 202 ? 2.661 -0.883 26.200 1.00 91.12 202 ILE A CA 1
ATOM 1565 C C . ILE A 1 202 ? 3.154 0.250 25.293 1.00 91.12 202 ILE A C 1
ATOM 1567 O O . ILE A 1 202 ? 3.217 0.081 24.075 1.00 91.12 202 ILE A O 1
ATOM 1571 N N . ASP A 1 203 ? 3.552 1.382 25.867 1.00 87.62 203 ASP A N 1
ATOM 1572 C CA . ASP A 1 203 ? 4.062 2.533 25.131 1.00 87.62 203 ASP A CA 1
ATOM 1573 C C . ASP A 1 203 ? 5.370 2.206 24.399 1.00 87.62 203 ASP A C 1
ATOM 1575 O O . ASP A 1 203 ? 5.514 2.615 23.254 1.00 87.62 203 ASP A O 1
ATOM 1579 N N . SER A 1 204 ? 6.239 1.347 24.938 1.00 89.19 204 SER A N 1
ATOM 1580 C CA . SER A 1 204 ? 7.442 0.884 24.225 1.00 89.19 204 SER A CA 1
ATOM 1581 C C . SER A 1 204 ? 7.177 -0.033 23.017 1.00 89.19 204 SER A C 1
ATOM 1583 O O . SER A 1 204 ? 8.051 -0.196 22.165 1.00 89.19 204 SER A O 1
ATOM 1585 N N . LEU A 1 205 ? 5.977 -0.618 22.894 1.00 86.75 205 LEU A N 1
ATOM 1586 C CA . LEU A 1 205 ? 5.623 -1.570 21.830 1.00 86.75 205 LEU A CA 1
ATOM 1587 C C . LEU A 1 205 ? 5.193 -0.886 20.520 1.00 86.75 205 LEU A C 1
ATOM 1589 O O . LEU A 1 205 ? 4.226 -1.302 19.883 1.00 86.75 205 LEU A O 1
ATOM 1593 N N . ASP A 1 206 ? 5.880 0.175 20.097 1.00 70.06 206 ASP A N 1
ATOM 1594 C CA . ASP A 1 206 ? 5.505 0.937 18.894 1.00 70.06 206 ASP A CA 1
ATOM 1595 C C . ASP A 1 206 ? 5.530 0.092 17.615 1.00 70.06 206 ASP A C 1
ATOM 1597 O O . ASP A 1 206 ? 4.635 0.229 16.783 1.00 70.06 206 ASP A O 1
ATOM 1601 N N . PHE A 1 207 ? 6.450 -0.870 17.501 1.00 66.81 207 PHE A N 1
ATOM 1602 C CA . PHE A 1 207 ? 6.460 -1.840 16.400 1.00 66.81 207 PHE A CA 1
ATOM 1603 C C . PHE A 1 207 ? 5.134 -2.624 16.285 1.00 66.81 207 PHE A C 1
ATOM 1605 O O . PHE A 1 207 ? 4.634 -2.838 15.186 1.00 66.81 207 PHE A O 1
ATOM 1612 N N . VAL A 1 208 ? 4.507 -2.972 17.415 1.00 66.81 208 VAL A N 1
ATOM 1613 C CA . VAL A 1 208 ? 3.212 -3.684 17.486 1.00 66.81 208 VAL A CA 1
ATOM 1614 C C . VAL A 1 208 ? 2.025 -2.755 17.143 1.00 66.81 208 VAL A C 1
ATOM 1616 O O . VAL A 1 208 ? 0.917 -3.227 16.875 1.00 66.81 208 VAL A O 1
ATOM 1619 N N . LYS A 1 209 ? 2.246 -1.430 17.127 1.00 61.84 209 LYS A N 1
ATOM 1620 C CA . LYS A 1 209 ? 1.256 -0.373 16.829 1.00 61.84 209 LYS A CA 1
ATOM 1621 C C . LYS A 1 209 ? 1.420 0.265 15.436 1.00 61.84 209 LYS A C 1
ATOM 1623 O O . LYS A 1 209 ? 0.582 1.090 15.044 1.00 61.84 209 LYS A O 1
ATOM 1628 N N . MET A 1 210 ? 2.498 -0.029 14.707 1.00 41.50 210 MET A N 1
ATOM 1629 C CA . MET A 1 210 ? 2.773 0.499 13.363 1.00 41.50 210 MET A CA 1
ATOM 1630 C C . MET A 1 210 ? 2.147 -0.390 12.274 1.00 41.50 210 MET A C 1
ATOM 1632 O O . MET A 1 210 ? 2.169 -1.605 12.380 1.00 41.50 210 MET A O 1
ATOM 1636 N N . ASP A 1 211 ? 1.623 0.228 11.205 1.00 36.44 211 ASP A N 1
ATOM 1637 C CA . ASP A 1 211 ? 1.003 -0.443 10.043 1.00 36.44 211 ASP A CA 1
ATOM 1638 C C . ASP A 1 211 ? 1.273 0.389 8.753 1.00 36.44 211 ASP A C 1
ATOM 1640 O O . ASP A 1 211 ? 1.318 1.620 8.818 1.00 36.44 211 ASP A O 1
ATOM 1644 N N . LEU A 1 212 ? 1.490 -0.251 7.587 1.00 31.73 212 LEU A N 1
ATOM 1645 C CA . LEU A 1 212 ? 2.356 0.226 6.462 1.00 31.73 212 LEU A CA 1
ATOM 1646 C C . LEU A 1 212 ? 1.632 0.525 5.108 1.00 31.73 212 LEU A C 1
ATOM 1648 O O . LEU A 1 212 ? 0.698 -0.207 4.820 1.00 31.73 212 LEU A O 1
ATOM 1652 N N . ARG A 1 213 ? 2.081 1.547 4.309 1.00 27.38 213 ARG A N 1
ATOM 1653 C CA . ARG A 1 213 ? 1.407 2.623 3.444 1.00 27.38 213 ARG A CA 1
ATOM 1654 C C . ARG A 1 213 ? 0.737 2.352 2.043 1.00 27.38 213 ARG A C 1
ATOM 1656 O O . ARG A 1 213 ? 1.356 1.685 1.237 1.00 27.38 213 ARG A O 1
ATOM 1663 N N . GLY A 1 214 ? -0.394 3.022 1.663 1.00 27.62 214 GLY A N 1
ATOM 1664 C CA . GLY A 1 214 ? -0.923 3.198 0.257 1.00 27.62 214 GLY A CA 1
ATOM 1665 C C . GLY A 1 214 ? -2.324 3.876 0.045 1.00 27.62 214 GLY A C 1
ATOM 1666 O O . GLY A 1 214 ? -2.939 4.229 1.043 1.00 27.62 214 GLY A O 1
ATOM 1667 N N . PHE A 1 215 ? -2.786 4.110 -1.221 1.00 34.50 215 PHE A N 1
ATOM 1668 C CA . PHE A 1 215 ? -3.951 4.985 -1.622 1.00 34.50 215 PHE A CA 1
ATOM 1669 C C . PHE A 1 215 ? -4.593 4.758 -3.038 1.00 34.50 215 PHE A C 1
ATOM 1671 O O . PHE A 1 215 ? -3.956 4.047 -3.812 1.00 34.50 215 PHE A O 1
ATOM 1678 N N . ASP A 1 216 ? -5.742 5.326 -3.523 1.00 46.53 216 ASP A N 1
ATOM 1679 C CA . ASP A 1 216 ? -6.992 6.009 -3.003 1.00 46.53 216 ASP A CA 1
ATOM 1680 C C . ASP A 1 216 ? -8.147 5.939 -4.058 1.00 46.53 216 ASP A C 1
ATOM 1682 O O . ASP A 1 216 ? -7.828 5.941 -5.246 1.00 46.53 216 ASP A O 1
ATOM 1686 N N . PHE A 1 217 ? -9.449 5.987 -3.679 1.00 38.66 217 PHE A N 1
ATOM 1687 C CA . PHE A 1 217 ? -10.611 5.878 -4.608 1.00 38.66 217 PHE A CA 1
ATOM 1688 C C . PHE A 1 217 ? -11.845 6.800 -4.389 1.00 38.66 217 PHE A C 1
ATOM 1690 O O . PHE A 1 217 ? -12.631 6.971 -5.321 1.00 38.66 217 PHE A O 1
ATOM 1697 N N . ASP A 1 218 ? -12.051 7.453 -3.237 1.00 47.22 218 ASP A N 1
ATOM 1698 C CA . ASP A 1 218 ? -13.386 8.014 -2.879 1.00 47.22 218 ASP A CA 1
ATOM 1699 C C . ASP A 1 218 ? -13.679 9.449 -3.371 1.00 47.22 218 ASP A C 1
ATOM 1701 O O . ASP A 1 218 ? -14.773 9.999 -3.210 1.00 47.22 218 ASP A O 1
ATOM 1705 N N . ARG A 1 219 ? -12.690 10.096 -3.987 1.00 49.53 219 ARG A N 1
ATOM 1706 C CA . ARG A 1 219 ? -12.593 11.567 -4.058 1.00 49.53 219 ARG A CA 1
ATOM 1707 C C . ARG A 1 219 ? -13.511 12.221 -5.094 1.00 49.53 219 ARG A C 1
ATOM 1709 O O . ARG A 1 219 ? -14.189 13.206 -4.802 1.00 49.53 219 ARG A O 1
ATOM 1716 N N . GLY A 1 220 ? -13.524 11.695 -6.321 1.00 52.88 220 GLY A N 1
ATOM 1717 C CA . GLY A 1 220 ? -14.301 12.271 -7.428 1.00 52.88 220 GLY A CA 1
ATOM 1718 C C . GLY A 1 220 ? -15.809 12.060 -7.273 1.00 52.88 220 GLY A C 1
ATOM 1719 O O . GLY A 1 220 ? -16.614 12.892 -7.695 1.00 52.88 220 GLY A O 1
ATOM 1720 N N . MET A 1 221 ? -16.195 10.970 -6.613 1.00 57.72 221 MET A N 1
ATOM 1721 C CA . MET A 1 221 ? -17.588 10.547 -6.511 1.00 57.72 221 MET A CA 1
ATOM 1722 C C . MET A 1 221 ? -18.396 11.405 -5.529 1.00 57.72 221 MET A C 1
ATOM 1724 O O . MET A 1 221 ? -19.542 11.742 -5.821 1.00 57.72 221 MET A O 1
ATOM 1728 N N . GLN A 1 222 ? -17.769 11.914 -4.463 1.00 56.94 222 GLN A N 1
ATOM 1729 C CA . GLN A 1 222 ? -18.369 12.930 -3.587 1.00 56.94 222 GLN A CA 1
ATOM 1730 C C . GLN A 1 222 ? -18.760 14.207 -4.338 1.00 56.94 222 GLN A C 1
ATOM 1732 O O . GLN A 1 222 ? -19.838 14.766 -4.138 1.00 56.94 222 GLN A O 1
ATOM 1737 N N . ALA A 1 223 ? -17.884 14.699 -5.215 1.00 54.34 223 ALA A N 1
ATOM 1738 C CA . ALA A 1 223 ? -18.151 15.913 -5.977 1.00 54.34 223 ALA A CA 1
ATOM 1739 C C . ALA A 1 223 ? -19.201 15.683 -7.078 1.00 54.34 223 ALA A C 1
ATOM 1741 O O . ALA A 1 223 ? -19.991 16.586 -7.364 1.00 54.34 223 ALA A O 1
ATOM 1742 N N . PHE A 1 224 ? -19.268 14.474 -7.645 1.00 55.53 224 PHE A N 1
ATOM 1743 C CA . PHE A 1 224 ? -20.374 14.048 -8.506 1.00 55.53 224 PHE A CA 1
ATOM 1744 C C . PHE A 1 224 ? -21.713 14.036 -7.747 1.00 55.53 224 PHE A C 1
ATOM 1746 O O . PHE A 1 224 ? -22.672 14.657 -8.202 1.00 55.53 224 PHE A O 1
ATOM 1753 N N . GLU A 1 225 ? -21.773 13.446 -6.549 1.00 63.66 225 GLU A N 1
ATOM 1754 C CA . GLU A 1 225 ? -22.973 13.467 -5.698 1.00 63.66 225 GLU A CA 1
ATOM 1755 C C . GLU A 1 225 ? -23.441 14.877 -5.313 1.00 63.66 225 GLU A C 1
ATOM 1757 O O . GLU A 1 225 ? -24.641 15.119 -5.165 1.00 63.66 225 GLU A O 1
ATOM 1762 N N . GLN A 1 226 ? -22.501 15.806 -5.127 1.00 66.31 226 GLN A N 1
ATOM 1763 C CA . GLN A 1 226 ? -22.780 17.219 -4.856 1.00 66.31 226 GLN A CA 1
ATOM 1764 C C . GLN A 1 226 ? -23.191 17.999 -6.124 1.00 66.31 226 GLN A C 1
ATOM 1766 O O . GLN A 1 226 ? -23.364 19.216 -6.060 1.00 66.31 226 GLN A O 1
ATOM 1771 N N . GLY A 1 227 ? -23.320 17.334 -7.279 1.00 63.62 227 GLY A N 1
ATOM 1772 C CA . GLY A 1 227 ? -23.668 17.939 -8.569 1.00 63.62 227 GLY A CA 1
ATOM 1773 C C . GLY A 1 227 ? -22.569 18.820 -9.173 1.00 63.62 227 GLY A C 1
ATOM 1774 O O . GLY A 1 227 ? -22.826 19.540 -10.138 1.00 63.62 227 GLY A O 1
ATOM 1775 N N . LYS A 1 228 ? -21.354 18.790 -8.609 1.00 64.94 228 LYS A N 1
ATOM 1776 C CA . LYS A 1 228 ? -20.211 19.619 -9.026 1.00 64.94 228 LYS A CA 1
ATOM 1777 C C . LYS A 1 228 ? -19.429 19.010 -10.182 1.00 64.94 228 LYS A C 1
ATOM 1779 O O . LYS A 1 228 ? -18.722 19.740 -10.863 1.00 64.94 228 LYS A O 1
ATOM 1784 N N . LEU A 1 229 ? -19.545 17.700 -10.403 1.00 76.12 229 LEU A N 1
ATOM 1785 C CA . LEU A 1 229 ? -18.941 16.987 -11.528 1.00 76.12 229 LEU A CA 1
ATOM 1786 C C . LEU A 1 229 ? -20.011 16.287 -12.366 1.00 76.12 229 LEU A C 1
ATOM 1788 O O . LEU A 1 229 ? -21.079 15.934 -11.872 1.00 76.12 229 LEU A O 1
ATOM 1792 N N . LYS A 1 230 ? -19.694 16.047 -13.639 1.00 78.38 230 LYS A N 1
ATOM 1793 C CA . LYS A 1 230 ? -20.513 15.270 -14.573 1.00 78.38 230 LYS A CA 1
ATOM 1794 C C . LYS A 1 230 ? -19.630 14.223 -15.242 1.00 78.38 230 LYS A C 1
ATOM 1796 O O . LYS A 1 230 ? -18.638 14.584 -15.869 1.00 78.38 230 LYS A O 1
ATOM 1801 N N . LEU A 1 231 ? -19.989 12.947 -15.116 1.00 82.38 231 LEU A N 1
ATOM 1802 C CA . LEU A 1 231 ? -19.168 11.844 -15.624 1.00 82.38 231 LEU A CA 1
ATOM 1803 C C . LEU A 1 231 ? -19.040 11.862 -17.156 1.00 82.38 231 LEU A C 1
ATOM 1805 O O . LEU A 1 231 ? -17.943 11.672 -17.671 1.00 82.38 231 LEU A O 1
ATOM 1809 N N . ASP A 1 232 ? -20.126 12.163 -17.872 1.00 90.31 232 ASP A N 1
ATOM 1810 C CA . ASP A 1 232 ? -20.234 11.946 -19.325 1.00 90.31 232 ASP A CA 1
ATOM 1811 C C . ASP A 1 232 ? -20.315 13.240 -20.167 1.00 90.31 232 ASP A C 1
ATOM 1813 O O . ASP A 1 232 ? -20.482 13.189 -21.383 1.00 90.31 232 ASP A O 1
ATOM 1817 N N . ASP A 1 233 ? -20.174 14.414 -19.543 1.00 91.25 233 ASP A N 1
ATOM 1818 C CA . ASP A 1 233 ? -20.232 15.725 -20.211 1.00 91.25 233 ASP A CA 1
ATOM 1819 C C . ASP A 1 233 ? -18.814 16.220 -20.559 1.00 91.25 233 ASP A C 1
ATOM 1821 O O . ASP A 1 233 ? -18.122 16.825 -19.736 1.00 91.25 233 ASP A O 1
ATOM 1825 N N . SER A 1 234 ? -18.360 15.958 -21.790 1.00 92.31 234 SER A N 1
ATOM 1826 C CA . SER A 1 234 ? -17.047 16.420 -22.271 1.00 92.31 234 SER A CA 1
ATOM 1827 C C . SER A 1 234 ? -16.943 17.946 -22.372 1.00 92.31 234 SER A C 1
ATOM 1829 O O . SER A 1 234 ? -15.866 18.508 -22.168 1.00 92.31 234 SER A O 1
ATOM 1831 N N . HIS A 1 235 ? -18.049 18.650 -22.634 1.00 90.50 235 HIS A N 1
ATOM 1832 C CA . HIS A 1 235 ? -18.058 20.111 -22.717 1.00 90.50 235 HIS A CA 1
ATOM 1833 C C . HIS A 1 235 ? -17.823 20.754 -21.344 1.00 90.50 235 HIS A C 1
ATOM 1835 O O . HIS A 1 235 ? -17.071 21.726 -21.232 1.00 90.50 235 HIS A O 1
ATOM 1841 N N . PHE A 1 236 ? -18.392 20.172 -20.287 1.00 88.06 236 PHE A N 1
ATOM 1842 C CA . PHE A 1 236 ? -18.067 20.515 -18.904 1.00 88.06 236 PHE A CA 1
ATOM 1843 C C . PHE A 1 236 ? -16.574 20.298 -18.605 1.00 88.06 236 PHE A C 1
ATOM 1845 O O . PHE A 1 236 ? -15.910 21.226 -18.138 1.00 88.06 236 PHE A O 1
ATOM 1852 N N . VAL A 1 237 ? -16.016 19.130 -18.957 1.00 89.06 237 VAL A N 1
ATOM 1853 C CA . VAL A 1 237 ? -14.578 18.841 -18.779 1.00 89.06 237 VAL A CA 1
ATOM 1854 C C . VAL A 1 237 ? -13.704 19.873 -19.501 1.00 89.06 237 VAL A C 1
ATOM 1856 O O . VAL A 1 237 ? -12.758 20.382 -18.908 1.00 89.06 237 VAL A O 1
ATOM 1859 N N . TYR A 1 238 ? -14.031 20.257 -20.738 1.00 94.38 238 TYR A N 1
ATOM 1860 C CA . TYR A 1 238 ? -13.248 21.231 -21.517 1.00 94.38 238 TYR A CA 1
ATOM 1861 C C . TYR A 1 238 ? -13.427 22.688 -21.110 1.00 94.38 238 TYR A C 1
ATOM 1863 O O . TYR A 1 238 ? -12.536 23.497 -21.358 1.00 94.38 238 TYR A O 1
ATOM 1871 N N . THR A 1 239 ? -14.537 23.027 -20.457 1.00 90.94 239 THR A N 1
ATOM 1872 C CA . THR A 1 239 ? -14.721 24.353 -19.854 1.00 90.94 239 THR A CA 1
ATOM 1873 C C . THR A 1 239 ? -13.745 24.557 -18.688 1.00 90.94 239 THR A C 1
ATOM 1875 O O . THR A 1 239 ? -13.241 25.660 -18.494 1.00 90.94 239 THR A O 1
ATOM 1878 N N . LEU A 1 240 ? -13.430 23.486 -17.952 1.00 90.06 240 LEU A N 1
ATOM 1879 C CA . LEU A 1 240 ? -12.456 23.485 -16.855 1.00 90.06 240 LEU A CA 1
ATOM 1880 C C . LEU A 1 240 ? -11.017 23.234 -17.337 1.00 90.06 240 LEU A C 1
ATOM 1882 O O . LEU A 1 240 ? -10.070 23.846 -16.844 1.00 90.06 240 LEU A O 1
ATOM 1886 N N . CYS A 1 241 ? -10.851 22.323 -18.295 1.00 95.06 241 CYS A N 1
ATOM 1887 C CA . CYS A 1 241 ? -9.568 21.849 -18.814 1.00 95.06 241 CYS A CA 1
ATOM 1888 C C . CYS A 1 241 ? -9.508 22.005 -20.348 1.00 95.06 241 CYS A C 1
ATOM 1890 O O . CYS A 1 241 ? -9.556 21.005 -21.075 1.00 95.06 241 CYS A O 1
ATOM 1892 N N . PRO A 1 242 ? -9.409 23.240 -20.883 1.00 95.75 242 PRO A N 1
ATOM 1893 C CA . PRO A 1 242 ? -9.275 23.486 -22.325 1.00 95.75 242 PRO A CA 1
ATOM 1894 C C . PRO A 1 242 ? -8.006 22.868 -22.942 1.00 95.75 242 PRO A C 1
ATOM 1896 O O . PRO A 1 242 ? -7.894 22.757 -24.164 1.00 95.75 242 PRO A O 1
ATOM 1899 N N . GLU A 1 243 ? -7.043 22.456 -22.121 1.00 96.56 243 GLU A N 1
ATOM 1900 C CA . GLU A 1 243 ? -5.878 21.657 -22.494 1.00 96.56 243 GLU A CA 1
ATOM 1901 C C . GLU A 1 243 ? -6.294 20.261 -22.997 1.00 96.56 243 GLU A C 1
ATOM 1903 O O . GLU A 1 243 ? -5.863 19.852 -24.076 1.00 96.56 243 GLU A O 1
ATOM 1908 N N . LEU A 1 244 ? -7.223 19.580 -22.307 1.00 96.19 244 LEU A N 1
ATOM 1909 C CA . LEU A 1 244 ? -7.780 18.281 -22.725 1.00 96.19 244 LEU A CA 1
ATOM 1910 C C . LEU A 1 244 ? -8.586 18.363 -24.029 1.00 96.19 244 LEU A C 1
ATOM 1912 O O . LEU A 1 244 ? -8.754 17.359 -24.723 1.00 96.19 244 LEU A O 1
ATOM 1916 N N . GLN A 1 245 ? -9.082 19.546 -24.397 1.00 95.19 245 GLN A N 1
ATOM 1917 C CA . GLN A 1 245 ? -9.725 19.738 -25.698 1.00 95.19 245 GLN A CA 1
ATOM 1918 C C . GLN A 1 245 ? -8.699 19.719 -26.842 1.00 95.19 245 GLN A C 1
ATOM 1920 O O . GLN A 1 245 ? -9.013 19.243 -27.937 1.00 95.19 245 GLN A O 1
ATOM 1925 N N . LYS A 1 246 ? -7.491 20.237 -26.574 1.00 96.12 246 LYS A N 1
ATOM 1926 C CA . LYS A 1 246 ? -6.399 20.478 -27.534 1.00 96.12 246 LYS A CA 1
ATOM 1927 C C . LYS A 1 246 ? -5.354 19.360 -27.579 1.00 96.12 246 LYS A C 1
ATOM 1929 O O . LYS A 1 246 ? -4.523 19.367 -28.488 1.00 96.12 246 LYS A O 1
ATOM 1934 N N . VAL A 1 247 ? -5.363 18.442 -26.610 1.00 97.81 247 VAL A N 1
ATOM 1935 C CA . VAL A 1 247 ? -4.424 17.315 -26.549 1.00 97.81 247 VAL A CA 1
ATOM 1936 C C . VAL A 1 247 ? -4.517 16.457 -27.818 1.00 97.81 247 VAL A C 1
ATOM 1938 O O . VAL A 1 247 ? -5.598 16.226 -28.367 1.00 97.81 247 VAL A O 1
ATOM 1941 N N . LYS A 1 248 ? -3.360 16.004 -28.301 1.00 98.31 248 LYS A N 1
ATOM 1942 C CA . LYS A 1 248 ? -3.210 15.190 -29.514 1.00 98.31 248 LYS A CA 1
ATOM 1943 C C . LYS A 1 248 ? -2.767 13.770 -29.170 1.00 98.31 248 LYS A C 1
ATOM 1945 O O . LYS A 1 248 ? -2.243 13.521 -28.085 1.00 98.31 248 LYS A O 1
ATOM 1950 N N . VAL A 1 249 ? -2.957 12.856 -30.119 1.00 98.69 249 VAL A N 1
ATOM 1951 C CA . VAL A 1 249 ? -2.576 11.443 -30.012 1.00 98.69 249 VAL A CA 1
ATOM 1952 C C . VAL A 1 249 ? -1.236 11.198 -30.701 1.00 98.69 249 VAL A C 1
ATOM 1954 O O . VAL A 1 249 ? -1.079 11.473 -31.890 1.00 98.69 249 VAL A O 1
ATOM 1957 N N . LEU A 1 250 ? -0.287 10.640 -29.960 1.00 98.56 250 LEU A N 1
ATOM 1958 C CA . LEU A 1 250 ? 1.035 10.220 -30.398 1.00 98.56 250 LEU A CA 1
ATOM 1959 C C . LEU A 1 250 ? 0.965 8.890 -31.158 1.00 98.56 250 LEU A C 1
ATOM 1961 O O . LEU A 1 250 ? 0.643 7.836 -30.601 1.00 98.56 250 LEU A O 1
ATOM 1965 N N . GLN A 1 251 ? 1.272 8.948 -32.448 1.00 97.00 251 GLN A N 1
ATOM 1966 C CA . GLN A 1 251 ? 1.405 7.792 -33.330 1.00 97.00 251 GLN A CA 1
ATOM 1967 C C . GLN A 1 251 ? 2.782 7.136 -33.187 1.00 97.00 251 GLN A C 1
ATOM 1969 O O . GLN A 1 251 ? 3.731 7.740 -32.687 1.00 97.00 251 GLN A O 1
ATOM 1974 N N . ASP A 1 252 ? 2.895 5.890 -33.643 1.00 93.81 252 ASP A N 1
ATOM 1975 C CA . ASP A 1 252 ? 4.107 5.074 -33.483 1.00 93.81 252 ASP A CA 1
ATOM 1976 C C . ASP A 1 252 ? 5.288 5.570 -34.343 1.00 93.81 252 ASP A C 1
ATOM 1978 O O . ASP A 1 252 ? 6.437 5.227 -34.081 1.00 93.81 252 ASP A O 1
ATOM 1982 N N . ASP A 1 253 ? 5.024 6.441 -35.324 1.00 93.31 253 ASP A N 1
ATOM 1983 C CA . ASP A 1 253 ? 6.034 7.176 -36.097 1.00 93.31 253 ASP A CA 1
ATOM 1984 C C . ASP A 1 253 ? 6.465 8.511 -35.448 1.00 93.31 253 ASP A C 1
ATOM 1986 O O . ASP A 1 253 ? 7.170 9.310 -36.068 1.00 93.31 253 ASP A O 1
ATOM 1990 N N . GLY A 1 254 ? 6.015 8.774 -34.216 1.00 93.50 254 GLY A N 1
ATOM 1991 C CA . GLY A 1 254 ? 6.303 9.986 -33.450 1.00 93.50 254 GLY A CA 1
ATOM 1992 C C . GLY A 1 254 ? 5.431 11.198 -33.797 1.00 93.50 254 GLY A C 1
ATOM 1993 O O . GLY A 1 254 ? 5.591 12.249 -33.172 1.00 93.50 254 GLY A O 1
ATOM 1994 N N . LYS A 1 255 ? 4.508 11.107 -34.767 1.00 96.62 255 LYS A N 1
ATOM 1995 C CA . LYS A 1 255 ? 3.636 12.237 -35.128 1.00 96.62 255 LYS A CA 1
ATOM 1996 C C . LYS A 1 255 ? 2.473 12.405 -34.151 1.00 96.62 255 LYS A C 1
ATOM 1998 O O . LYS A 1 255 ? 1.896 11.437 -33.665 1.00 96.62 255 LYS A O 1
ATOM 2003 N N . LEU A 1 256 ? 2.069 13.657 -33.940 1.00 98.19 256 LEU A N 1
ATOM 2004 C CA . LEU A 1 256 ? 0.850 14.009 -33.214 1.00 98.19 256 LEU A CA 1
ATOM 2005 C C . LEU A 1 256 ? -0.325 14.200 -34.182 1.00 98.19 256 LEU A C 1
ATOM 2007 O O . LEU A 1 256 ? -0.284 15.083 -35.042 1.00 98.19 256 LEU A O 1
ATOM 2011 N N . VAL A 1 257 ? -1.394 13.424 -34.006 1.00 98.38 257 VAL A N 1
ATOM 2012 C CA . VAL A 1 257 ? -2.657 13.546 -34.759 1.00 98.38 257 VAL A CA 1
ATOM 2013 C C . VAL A 1 257 ? -3.795 14.023 -33.860 1.00 98.38 257 VAL A C 1
ATOM 2015 O O . VAL A 1 257 ? -3.717 13.928 -32.636 1.00 98.38 257 VAL A O 1
ATOM 2018 N N . ASP A 1 258 ? -4.862 14.551 -34.452 1.00 98.38 258 ASP A N 1
ATOM 2019 C CA . ASP A 1 258 ? -6.043 14.951 -33.688 1.00 98.38 258 ASP A CA 1
ATOM 2020 C C . ASP A 1 258 ? -6.781 13.748 -33.084 1.00 98.38 258 ASP A C 1
ATOM 2022 O O . ASP A 1 258 ? -6.802 12.638 -33.634 1.00 98.38 258 ASP A O 1
ATOM 2026 N N . LYS A 1 259 ? -7.391 13.983 -31.920 1.00 97.38 259 LYS A N 1
ATOM 2027 C CA . LYS A 1 259 ? -8.289 13.023 -31.283 1.00 97.38 259 LYS A CA 1
ATOM 2028 C C . LYS A 1 259 ? -9.630 12.988 -32.033 1.00 97.38 259 LYS A C 1
ATOM 2030 O O . LYS A 1 259 ? -10.154 14.035 -32.410 1.00 97.38 259 LYS A O 1
ATOM 2035 N N . LYS A 1 260 ? -10.176 11.793 -32.260 1.00 97.25 260 LYS A N 1
ATOM 2036 C CA . LYS A 1 260 ? -11.443 11.560 -32.983 1.00 97.25 260 LYS A CA 1
ATOM 2037 C C . LYS A 1 260 ? -12.673 11.680 -32.080 1.00 97.25 260 LYS A C 1
ATOM 2039 O O . LYS A 1 260 ? -13.758 11.984 -32.563 1.00 97.25 260 LYS A O 1
ATOM 2044 N N . THR A 1 261 ? -12.481 11.417 -30.792 1.00 96.31 261 THR A N 1
ATOM 2045 C CA . THR A 1 261 ? -13.518 11.362 -29.759 1.00 96.31 261 THR A CA 1
ATOM 2046 C C . THR A 1 261 ? -13.166 12.361 -28.665 1.00 96.31 261 THR A C 1
ATOM 2048 O O . THR A 1 261 ? -11.986 12.574 -28.368 1.00 96.31 261 THR A O 1
ATOM 2051 N N . ASP A 1 262 ? -14.175 12.972 -28.055 1.00 97.50 262 ASP A N 1
ATOM 2052 C CA . ASP A 1 262 ? -13.966 13.815 -26.884 1.00 97.50 262 ASP A CA 1
ATOM 2053 C C . ASP A 1 262 ? -13.810 12.985 -25.601 1.00 97.50 262 ASP A C 1
ATOM 2055 O O . ASP A 1 262 ? -14.304 11.866 -25.486 1.00 97.50 262 ASP A O 1
ATOM 2059 N N . ILE A 1 263 ? -13.092 13.555 -24.637 1.00 98.00 263 ILE A N 1
ATOM 2060 C CA . ILE A 1 263 ? -12.717 12.945 -23.360 1.00 98.00 263 ILE A CA 1
ATOM 2061 C C . ILE A 1 263 ? -13.758 13.345 -22.317 1.00 98.00 263 ILE A C 1
ATOM 2063 O O . ILE A 1 263 ? -14.039 14.531 -22.141 1.00 98.00 263 ILE A O 1
ATOM 2067 N N . THR A 1 264 ? -14.295 12.361 -21.602 1.00 96.62 264 THR A N 1
ATOM 2068 C CA . THR A 1 264 ? -15.199 12.570 -20.465 1.00 96.62 264 THR A CA 1
ATOM 2069 C C . THR A 1 264 ? -14.494 12.264 -19.142 1.00 96.62 264 THR A C 1
ATOM 2071 O O . THR A 1 264 ? -13.440 11.625 -19.119 1.00 96.62 264 THR A O 1
ATOM 2074 N N . LEU A 1 265 ? -15.073 12.686 -18.015 1.00 93.06 265 LEU A N 1
ATOM 2075 C CA . LEU A 1 265 ? -14.542 12.334 -16.696 1.00 93.06 265 LEU A CA 1
ATOM 2076 C C . LEU A 1 265 ? -14.640 10.819 -16.439 1.00 93.06 265 LEU A C 1
ATOM 2078 O O . LEU A 1 265 ? -13.732 10.256 -15.831 1.00 93.06 265 LEU A O 1
ATOM 2082 N N . ARG A 1 266 ? -15.668 10.137 -16.966 1.00 94.56 266 ARG A N 1
ATOM 2083 C CA . ARG A 1 266 ? -15.753 8.670 -16.934 1.00 94.56 266 ARG A CA 1
ATOM 2084 C C . ARG A 1 266 ? -14.544 8.045 -17.627 1.00 94.56 266 ARG A C 1
ATOM 2086 O O . ARG A 1 266 ? -13.882 7.227 -17.010 1.00 94.56 266 ARG A O 1
ATOM 2093 N N . MET A 1 267 ? -14.176 8.508 -18.829 1.00 96.75 267 MET A N 1
ATOM 2094 C CA . MET A 1 267 ? -12.986 8.010 -19.540 1.00 96.75 267 MET A CA 1
ATOM 2095 C C . MET A 1 267 ? -11.677 8.208 -18.763 1.00 96.75 267 MET A C 1
ATOM 2097 O O . MET A 1 267 ? -10.755 7.402 -18.903 1.00 96.75 267 MET A O 1
ATOM 2101 N N . LEU A 1 268 ? -11.583 9.273 -17.958 1.00 95.44 268 LEU A N 1
ATOM 2102 C CA . LEU A 1 268 ? -10.441 9.500 -17.073 1.00 95.44 268 LEU A CA 1
ATOM 2103 C C . LEU A 1 268 ? -10.424 8.485 -15.915 1.00 95.44 268 LEU A C 1
ATOM 2105 O O . LEU A 1 268 ? -9.411 7.824 -15.698 1.00 95.44 268 LEU A O 1
ATOM 2109 N N . LEU A 1 269 ? -11.555 8.296 -15.228 1.00 91.88 269 LEU A N 1
ATOM 2110 C CA . LEU A 1 269 ? -11.700 7.331 -14.125 1.00 91.88 269 LEU A CA 1
ATOM 2111 C C . LEU A 1 269 ? -11.609 5.861 -14.578 1.00 91.88 269 LEU A C 1
ATOM 2113 O O . LEU A 1 269 ? -11.316 4.986 -13.762 1.00 91.88 269 LEU A O 1
ATOM 2117 N N . THR A 1 270 ? -11.848 5.576 -15.861 1.00 92.75 270 THR A N 1
ATOM 2118 C CA . THR A 1 270 ? -11.792 4.224 -16.441 1.00 92.75 270 THR A CA 1
ATOM 2119 C C . THR A 1 270 ? -10.545 3.950 -17.278 1.00 92.75 270 THR A C 1
ATOM 2121 O O . THR A 1 270 ? -10.485 2.919 -17.943 1.00 92.75 270 THR A O 1
ATOM 2124 N N . HIS A 1 271 ? -9.571 4.869 -17.309 1.00 95.06 271 HIS A N 1
ATOM 2125 C CA . HIS A 1 271 ? -8.349 4.739 -18.118 1.00 95.06 271 HIS A CA 1
ATOM 2126 C C . HIS A 1 271 ? -8.593 4.470 -19.622 1.00 95.06 271 HIS A C 1
ATOM 2128 O O . HIS A 1 271 ? -7.745 3.929 -20.325 1.00 95.06 271 HIS A O 1
ATOM 2134 N N . THR A 1 272 ? -9.736 4.912 -20.157 1.00 96.75 272 THR A N 1
ATOM 2135 C CA . THR A 1 272 ? -10.069 4.828 -21.594 1.00 96.75 272 THR A CA 1
ATOM 2136 C C . THR A 1 272 ? -9.883 6.157 -22.328 1.00 96.75 272 THR A C 1
ATOM 2138 O O . THR A 1 272 ? -10.092 6.231 -23.537 1.00 96.75 272 THR A O 1
ATOM 2141 N N . ALA A 1 273 ? -9.437 7.212 -21.637 1.00 97.50 273 ALA A N 1
ATOM 2142 C CA . ALA A 1 273 ? -9.095 8.497 -22.252 1.00 97.50 273 ALA A CA 1
ATOM 2143 C C . ALA A 1 273 ? -7.888 8.419 -23.210 1.00 97.50 273 ALA A C 1
ATOM 2145 O O . ALA A 1 273 ? -7.762 9.269 -24.086 1.00 97.50 273 ALA A O 1
ATOM 2146 N N . GLY A 1 274 ? -7.022 7.405 -23.068 1.00 97.19 274 GLY A N 1
ATOM 2147 C CA . GLY A 1 274 ? -5.869 7.169 -23.946 1.00 97.19 274 GLY A CA 1
ATOM 2148 C C . GLY A 1 274 ? -4.534 7.754 -23.466 1.00 97.19 274 GLY A C 1
ATOM 2149 O O . GLY A 1 274 ? -3.577 7.746 -24.238 1.00 97.19 274 GLY A O 1
ATOM 2150 N N . PHE A 1 275 ? -4.443 8.250 -22.227 1.00 98.06 275 PHE A N 1
ATOM 2151 C CA . PHE A 1 275 ? -3.171 8.609 -21.584 1.00 98.06 275 PHE A CA 1
ATOM 2152 C C . PHE A 1 275 ? -2.414 7.364 -21.109 1.00 98.06 275 PHE A C 1
ATOM 2154 O O . PHE A 1 275 ? -3.028 6.462 -20.552 1.00 98.06 275 PHE A O 1
ATOM 2161 N N . GLY A 1 276 ? -1.089 7.359 -21.261 1.00 94.19 276 GLY A N 1
ATOM 2162 C CA . GLY A 1 276 ? -0.197 6.334 -20.704 1.00 94.19 276 GLY A CA 1
ATOM 2163 C C . GLY A 1 276 ? 0.754 6.913 -19.653 1.00 94.19 276 GLY A C 1
ATOM 2164 O O . GLY A 1 276 ? 0.835 8.132 -19.500 1.00 94.19 276 GLY A O 1
ATOM 2165 N N . TYR A 1 277 ? 1.490 6.049 -18.953 1.00 93.94 277 TYR A N 1
ATOM 2166 C CA . TYR A 1 277 ? 2.674 6.430 -18.167 1.00 93.94 277 TYR A CA 1
ATOM 2167 C C . TYR A 1 277 ? 3.958 6.143 -18.951 1.00 93.94 277 TYR A C 1
ATOM 2169 O O . TYR A 1 277 ? 4.083 5.110 -19.611 1.00 93.94 277 TYR A O 1
ATOM 2177 N N . GLU A 1 278 ? 4.958 7.017 -18.861 1.00 94.69 278 GLU A N 1
ATOM 2178 C CA . GLU A 1 278 ? 6.222 6.878 -19.591 1.00 94.69 278 GLU A CA 1
ATOM 2179 C C . GLU A 1 278 ? 7.100 5.723 -19.080 1.00 94.69 278 GLU A C 1
ATOM 2181 O O . GLU A 1 278 ? 7.993 5.270 -19.793 1.00 94.69 278 GLU A O 1
ATOM 2186 N N . PHE A 1 279 ? 6.859 5.228 -17.861 1.00 93.00 279 PHE A N 1
ATOM 2187 C CA . PHE A 1 279 ? 7.526 4.030 -17.339 1.00 93.00 279 PHE A CA 1
ATOM 2188 C C . PHE A 1 279 ? 6.934 2.718 -17.851 1.00 93.00 279 PHE A C 1
ATOM 2190 O O . PHE A 1 279 ? 7.665 1.729 -17.910 1.00 93.00 279 PHE A O 1
ATOM 2197 N N . PHE A 1 280 ? 5.675 2.729 -18.299 1.00 92.25 280 PHE A N 1
ATOM 2198 C CA . PHE A 1 280 ? 5.030 1.589 -18.953 1.00 92.25 280 PHE A CA 1
ATOM 2199 C C . PHE A 1 280 ? 5.074 1.672 -20.484 1.00 92.25 280 PHE A C 1
ATOM 2201 O O . PHE A 1 280 ? 5.120 0.647 -21.151 1.00 92.25 280 PHE A O 1
ATOM 2208 N N . ASN A 1 281 ? 5.098 2.868 -21.076 1.00 94.94 281 ASN A N 1
ATOM 2209 C CA . ASN A 1 281 ? 4.919 3.041 -22.517 1.00 94.94 281 ASN A CA 1
ATOM 2210 C C . ASN A 1 281 ? 6.216 3.519 -23.219 1.00 94.94 281 ASN A C 1
ATOM 2212 O O . ASN A 1 281 ? 6.568 4.700 -23.120 1.00 94.94 281 ASN A O 1
ATOM 2216 N N . PRO A 1 282 ? 6.936 2.652 -23.973 1.00 94.19 282 PRO A N 1
ATOM 2217 C CA . PRO A 1 282 ? 8.196 3.019 -24.630 1.00 94.19 282 PRO A CA 1
ATOM 2218 C C . PRO A 1 282 ? 8.054 4.145 -25.658 1.00 94.19 282 PRO A C 1
ATOM 2220 O O . PRO A 1 282 ? 8.944 4.986 -25.762 1.00 94.19 282 PRO A O 1
ATOM 2223 N N . LYS A 1 283 ? 6.923 4.205 -26.373 1.00 95.12 283 LYS A N 1
ATOM 2224 C CA . LYS A 1 283 ? 6.623 5.274 -27.336 1.00 95.12 283 LYS A CA 1
ATOM 2225 C C . LYS A 1 283 ? 6.536 6.632 -26.637 1.00 95.12 283 LYS A C 1
ATOM 2227 O O . LYS A 1 283 ? 7.144 7.594 -27.100 1.00 95.12 283 LYS A O 1
ATOM 2232 N N . LEU A 1 284 ? 5.837 6.704 -25.502 1.00 96.50 284 LEU A N 1
ATOM 2233 C CA . LEU A 1 284 ? 5.743 7.927 -24.699 1.00 96.50 284 LEU A CA 1
ATOM 2234 C C . LEU A 1 284 ? 7.101 8.318 -24.101 1.00 96.50 284 LEU A C 1
ATOM 2236 O O . LEU A 1 284 ? 7.514 9.470 -24.222 1.00 96.50 284 LEU A O 1
ATOM 2240 N N . ARG A 1 285 ? 7.835 7.352 -23.531 1.00 96.38 285 ARG A N 1
ATOM 2241 C CA . ARG A 1 285 ? 9.206 7.547 -23.030 1.00 96.38 285 ARG A CA 1
ATOM 2242 C C . ARG A 1 285 ? 10.118 8.168 -24.083 1.00 96.38 285 ARG A C 1
ATOM 2244 O O . ARG A 1 285 ? 10.817 9.136 -23.792 1.00 96.38 285 ARG A O 1
ATOM 2251 N N . ASP A 1 286 ? 10.135 7.594 -25.283 1.00 96.69 286 ASP A N 1
ATOM 2252 C CA . ASP A 1 286 ? 11.059 7.996 -26.341 1.00 96.69 286 ASP A CA 1
ATOM 2253 C C . ASP A 1 286 ? 10.661 9.328 -26.978 1.00 96.69 286 ASP A C 1
ATOM 2255 O O . ASP A 1 286 ? 11.541 10.138 -27.257 1.00 96.69 286 ASP A O 1
ATOM 2259 N N . TYR A 1 287 ? 9.362 9.619 -27.089 1.00 97.12 287 TYR A N 1
ATOM 2260 C CA . TYR A 1 287 ? 8.871 10.944 -27.477 1.00 97.12 287 TYR A CA 1
ATOM 2261 C C . TYR A 1 287 ? 9.256 12.047 -26.475 1.00 97.12 287 TYR A C 1
ATOM 2263 O O . TYR A 1 287 ? 9.511 13.181 -26.873 1.00 97.12 287 TYR A O 1
ATOM 2271 N N . GLY A 1 288 ? 9.336 11.731 -25.178 1.00 95.56 288 GLY A N 1
ATOM 2272 C CA . GLY A 1 288 ? 9.776 12.687 -24.159 1.00 95.56 288 GLY A CA 1
ATOM 2273 C C . GLY A 1 288 ? 11.267 13.037 -24.225 1.00 95.56 288 GLY A C 1
ATOM 2274 O O . GLY A 1 288 ? 11.675 14.086 -23.723 1.00 95.56 288 GLY A O 1
ATOM 2275 N N . ARG A 1 289 ? 12.112 12.178 -24.810 1.00 94.81 289 ARG A N 1
ATOM 2276 C CA . ARG A 1 289 ? 13.575 12.361 -24.823 1.00 94.81 289 ARG A CA 1
ATOM 2277 C C . ARG A 1 289 ? 14.000 13.553 -25.706 1.00 94.81 289 ARG A C 1
ATOM 2279 O O . ARG A 1 289 ? 13.368 13.824 -26.721 1.00 94.81 289 ARG A O 1
ATOM 2286 N N . PRO A 1 290 ? 15.099 14.258 -25.366 1.00 93.88 290 PRO A N 1
ATOM 2287 C CA . PRO A 1 290 ? 16.037 13.973 -24.275 1.00 93.88 290 PRO A CA 1
ATOM 2288 C C . PRO A 1 290 ? 15.621 14.527 -22.903 1.00 93.88 290 PRO A C 1
ATOM 2290 O O . PRO A 1 290 ? 16.227 14.137 -21.914 1.00 93.88 290 PRO A O 1
ATOM 2293 N N . VAL A 1 291 ? 14.611 15.403 -22.825 1.00 94.75 291 VAL A N 1
ATOM 2294 C CA . VAL A 1 291 ? 14.160 16.019 -21.556 1.00 94.75 291 VAL A CA 1
ATOM 2295 C C . VAL A 1 291 ? 13.517 14.982 -20.625 1.00 94.75 291 VAL A C 1
ATOM 2297 O O . VAL A 1 291 ? 13.685 15.043 -19.414 1.00 94.75 291 VAL A O 1
ATOM 2300 N N . GLY A 1 292 ? 12.818 14.006 -21.205 1.00 94.38 292 GLY A N 1
ATOM 2301 C CA . GLY A 1 292 ? 12.052 12.987 -20.499 1.00 94.38 292 GLY A CA 1
ATOM 2302 C C . GLY A 1 292 ? 10.666 13.471 -20.070 1.00 94.38 292 GLY A C 1
ATOM 2303 O O . GLY A 1 292 ? 10.227 14.575 -20.404 1.00 94.38 292 GLY A O 1
ATOM 2304 N N . PHE A 1 293 ? 9.988 12.610 -19.319 1.00 94.12 293 PHE A N 1
ATOM 2305 C CA . PHE A 1 293 ? 8.856 12.939 -18.456 1.00 94.12 293 PHE A CA 1
ATOM 2306 C C . PHE A 1 293 ? 9.138 12.361 -17.065 1.00 94.12 293 PHE A C 1
ATOM 2308 O O . PHE A 1 293 ? 9.809 11.322 -16.965 1.00 94.12 293 PHE A O 1
ATOM 2315 N N . ASP A 1 294 ? 8.638 13.014 -16.022 1.00 90.75 294 ASP A N 1
ATOM 2316 C CA . ASP A 1 294 ? 8.720 12.556 -14.635 1.00 90.75 294 ASP A CA 1
ATOM 2317 C C . ASP A 1 294 ? 7.448 12.925 -13.857 1.00 90.75 294 ASP A C 1
ATOM 2319 O O . ASP A 1 294 ? 7.347 13.982 -13.235 1.00 90.75 294 ASP A O 1
ATOM 2323 N N . VAL A 1 295 ? 6.462 12.025 -13.864 1.00 87.25 295 VAL A N 1
ATOM 2324 C CA . VAL A 1 295 ? 5.185 12.239 -13.157 1.00 87.25 295 VAL A CA 1
ATOM 2325 C C . VAL A 1 295 ? 5.324 12.333 -11.633 1.00 87.25 295 VAL A C 1
ATOM 2327 O O . VAL A 1 295 ? 4.395 12.788 -10.967 1.00 87.25 295 VAL A O 1
ATOM 2330 N N . PHE A 1 296 ? 6.468 11.937 -11.065 1.00 88.88 296 PHE A N 1
ATOM 2331 C CA . PHE A 1 296 ? 6.723 12.013 -9.624 1.00 88.88 296 PHE A CA 1
ATOM 2332 C C . PHE A 1 296 ? 7.375 13.338 -9.202 1.00 88.88 296 PHE A C 1
ATOM 2334 O O . PHE A 1 296 ? 7.462 13.613 -8.003 1.00 88.88 296 PHE A O 1
ATOM 2341 N N . HIS A 1 297 ? 7.764 14.190 -10.161 1.00 89.31 297 HIS A N 1
ATOM 2342 C CA . HIS A 1 297 ? 8.404 15.481 -9.894 1.00 89.31 297 HIS A CA 1
ATOM 2343 C C . HIS A 1 297 ? 7.505 16.465 -9.126 1.00 89.31 297 HIS A C 1
ATOM 2345 O O . HIS A 1 297 ? 8.008 17.320 -8.407 1.00 89.31 297 HIS A O 1
ATOM 2351 N N . GLY A 1 298 ? 6.177 16.352 -9.244 1.00 87.94 298 GLY A N 1
ATOM 2352 C CA . GLY A 1 298 ? 5.250 17.256 -8.554 1.00 87.94 298 GLY A CA 1
ATOM 2353 C C . GLY A 1 298 ? 5.080 18.631 -9.218 1.00 87.94 298 GLY A C 1
ATOM 2354 O O . GLY A 1 298 ? 4.708 19.582 -8.537 1.00 87.94 298 GLY A O 1
ATOM 2355 N N . ASP A 1 299 ? 5.292 18.744 -10.534 1.00 91.44 299 ASP A N 1
ATOM 2356 C CA . ASP A 1 299 ? 4.900 19.910 -11.347 1.00 91.44 299 ASP A CA 1
ATOM 2357 C C . ASP A 1 299 ? 3.707 19.538 -12.250 1.00 91.44 299 ASP A C 1
ATOM 2359 O O . ASP A 1 299 ? 3.760 18.544 -12.975 1.00 91.44 299 ASP A O 1
ATOM 2363 N N . GLU A 1 300 ? 2.640 20.349 -12.250 1.00 91.38 300 GLU A N 1
ATOM 2364 C CA . GLU A 1 300 ? 1.433 20.139 -13.077 1.00 91.38 300 GLU A CA 1
ATOM 2365 C C . GLU A 1 300 ? 1.807 20.051 -14.568 1.00 91.38 300 GLU A C 1
ATOM 2367 O 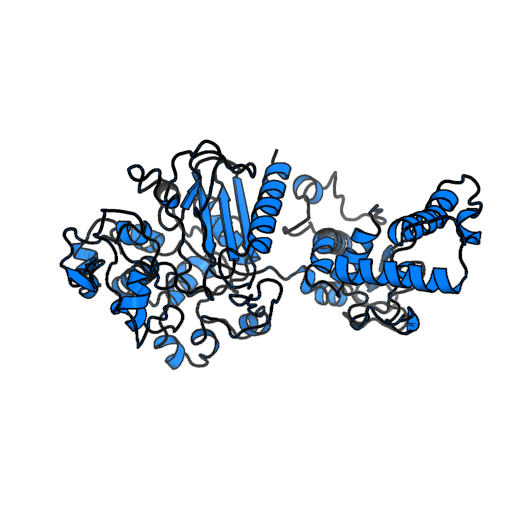O . GLU A 1 300 ? 1.190 19.307 -15.332 1.00 91.38 300 GLU A O 1
ATOM 2372 N N . LYS A 1 301 ? 2.875 20.749 -14.988 1.00 92.75 301 LYS A N 1
ATOM 2373 C CA . LYS A 1 301 ? 3.370 20.744 -16.374 1.00 92.75 301 LYS A CA 1
ATOM 2374 C C . LYS A 1 301 ? 3.713 19.349 -16.891 1.00 92.75 301 LYS A C 1
ATOM 2376 O O . LYS A 1 301 ? 3.559 19.128 -18.090 1.00 92.75 301 LYS A O 1
ATOM 2381 N N . GLU A 1 302 ? 4.147 18.426 -16.032 1.00 92.19 302 GLU A N 1
ATOM 2382 C CA . GLU A 1 302 ? 4.440 17.041 -16.425 1.00 92.19 302 GLU A CA 1
ATOM 2383 C C . GLU A 1 302 ? 3.182 16.318 -16.915 1.00 92.19 302 GLU A C 1
ATOM 2385 O O . GLU A 1 302 ? 3.240 15.590 -17.902 1.00 92.19 302 GLU A O 1
ATOM 2390 N N . ILE A 1 303 ? 2.032 16.612 -16.303 1.00 93.69 303 ILE A N 1
ATOM 2391 C CA . ILE A 1 303 ? 0.717 16.084 -16.682 1.00 93.69 303 ILE A CA 1
ATOM 2392 C C . ILE A 1 303 ? 0.174 16.821 -17.916 1.00 93.69 303 ILE A C 1
ATOM 2394 O O . ILE A 1 303 ? -0.238 16.192 -18.892 1.00 93.69 303 ILE A O 1
ATOM 2398 N N . LEU A 1 304 ? 0.220 18.162 -17.916 1.00 95.12 304 LEU A N 1
ATOM 2399 C CA . LEU A 1 304 ? -0.355 18.992 -18.989 1.00 95.12 304 LEU A CA 1
ATOM 2400 C C . LEU A 1 304 ? 0.336 18.805 -20.350 1.00 95.12 304 LEU A C 1
ATOM 2402 O O . LEU A 1 304 ? -0.290 19.039 -21.387 1.00 95.12 304 LEU A O 1
ATOM 2406 N N . ARG A 1 305 ? 1.627 18.440 -20.367 1.00 94.88 305 ARG A N 1
ATOM 2407 C CA . ARG A 1 305 ? 2.438 18.347 -21.597 1.00 94.88 305 ARG A CA 1
ATOM 2408 C C . ARG A 1 305 ? 2.467 16.956 -22.240 1.00 94.88 305 ARG A C 1
ATOM 2410 O O . ARG A 1 305 ? 3.044 16.814 -23.320 1.00 94.88 305 ARG A O 1
ATOM 2417 N N . MET A 1 306 ? 1.889 15.936 -21.604 1.00 96.25 306 MET A N 1
ATOM 2418 C CA . MET A 1 306 ? 1.845 14.582 -22.163 1.00 96.25 306 MET A CA 1
ATOM 2419 C C . MET A 1 306 ? 0.793 14.456 -23.276 1.00 96.25 306 MET A C 1
ATOM 2421 O O . MET A 1 306 ? -0.361 14.842 -23.080 1.00 96.25 306 MET A O 1
ATOM 2425 N N . PRO A 1 307 ? 1.144 13.881 -24.442 1.00 98.12 307 PRO A N 1
ATOM 2426 C CA . PRO A 1 307 ? 0.156 13.485 -25.434 1.00 98.12 307 PRO A CA 1
ATOM 2427 C C . PRO A 1 307 ? -0.600 12.226 -24.985 1.00 98.12 307 PRO A C 1
ATOM 2429 O O . PRO A 1 307 ? -0.115 11.432 -24.177 1.00 98.12 307 PRO A O 1
ATOM 2432 N N . LEU A 1 308 ? -1.762 11.994 -25.592 1.00 98.56 308 LEU A N 1
ATOM 2433 C CA . LEU A 1 308 ? -2.400 10.679 -25.560 1.00 98.56 308 LEU A CA 1
ATOM 2434 C C . LEU A 1 308 ? -1.532 9.686 -26.348 1.00 98.56 308 LEU A C 1
ATOM 2436 O O . LEU A 1 308 ? -0.940 10.062 -27.356 1.00 98.56 308 LEU A O 1
ATOM 2440 N N . VAL A 1 309 ? -1.491 8.415 -25.963 1.00 97.62 309 VAL A N 1
ATOM 2441 C CA . VAL A 1 309 ? -0.829 7.341 -26.736 1.00 97.62 309 VAL A CA 1
ATOM 2442 C C . VAL A 1 309 ? -1.810 6.520 -27.575 1.00 97.62 309 VAL A C 1
ATOM 2444 O O . VAL A 1 309 ? -1.385 5.868 -28.533 1.00 97.62 309 VAL A O 1
ATOM 2447 N N . ASN A 1 310 ? -3.109 6.613 -27.263 1.00 96.94 310 ASN A N 1
ATOM 2448 C CA . ASN A 1 310 ? -4.224 6.015 -28.000 1.00 96.94 310 ASN A CA 1
ATOM 2449 C C . ASN A 1 310 ? -5.352 7.038 -28.211 1.00 96.94 310 ASN A C 1
ATOM 2451 O O . ASN A 1 310 ? -5.396 8.081 -27.565 1.00 96.94 310 ASN A O 1
ATOM 2455 N N . GLN A 1 311 ? -6.284 6.738 -29.113 1.00 98.12 311 GLN A N 1
ATOM 2456 C CA . GLN A 1 311 ? -7.502 7.534 -29.282 1.00 98.12 311 GLN A CA 1
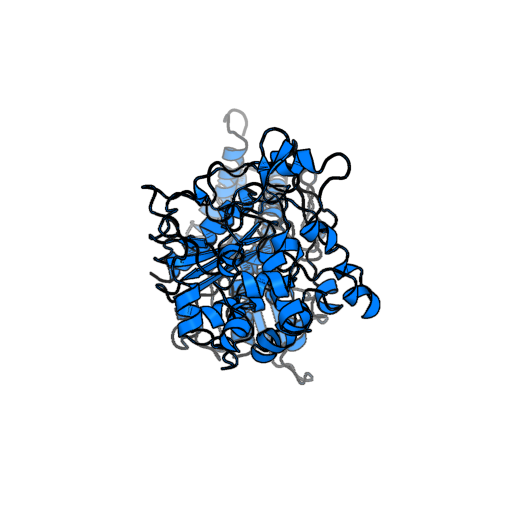ATOM 2457 C C . GLN A 1 311 ? -8.476 7.298 -28.108 1.00 98.12 311 GLN A C 1
ATOM 2459 O O . GLN A 1 311 ? -8.625 6.145 -27.689 1.00 98.12 311 GLN A O 1
ATOM 2464 N N . PRO A 1 312 ? -9.180 8.334 -27.605 1.00 98.19 312 PRO A N 1
ATOM 2465 C CA . PRO A 1 312 ? -10.133 8.167 -26.511 1.00 98.19 312 PRO A CA 1
ATOM 2466 C C . PRO A 1 312 ? -11.258 7.191 -26.877 1.00 98.19 312 PRO A C 1
ATOM 2468 O O . PRO A 1 312 ? -11.884 7.304 -27.935 1.00 98.19 312 PRO A O 1
ATOM 2471 N N . GLY A 1 313 ? -11.500 6.224 -25.994 1.00 95.69 313 GLY A N 1
ATOM 2472 C CA . GLY A 1 313 ? -12.499 5.165 -26.143 1.00 95.69 313 GLY A CA 1
ATOM 2473 C C . GLY A 1 313 ? -12.074 3.955 -26.987 1.00 95.69 313 GLY A C 1
ATOM 2474 O O . GLY A 1 313 ? -12.775 2.948 -26.946 1.00 95.69 313 GLY A O 1
ATOM 2475 N N . GLU A 1 314 ? -10.950 3.994 -27.721 1.00 94.75 314 GLU A N 1
ATOM 2476 C CA . GLU A 1 314 ? -10.528 2.854 -28.563 1.00 94.75 314 GLU A CA 1
ATOM 2477 C C . GLU A 1 314 ? -9.920 1.693 -27.750 1.00 94.75 314 GLU A C 1
ATOM 2479 O O . GLU A 1 314 ? -10.028 0.544 -28.175 1.00 94.75 314 GLU A O 1
ATOM 2484 N N . ARG A 1 315 ? -9.283 1.962 -26.598 1.00 92.19 315 ARG A N 1
ATOM 2485 C CA . ARG A 1 315 ? -8.750 0.940 -25.673 1.00 92.19 315 ARG A CA 1
ATOM 2486 C C . ARG A 1 315 ? -8.509 1.494 -24.265 1.00 92.19 315 ARG A C 1
ATOM 2488 O O . ARG A 1 315 ? -8.447 2.708 -24.081 1.00 92.19 315 ARG A O 1
ATOM 2495 N N . PHE A 1 316 ? -8.310 0.594 -23.306 1.00 93.12 316 PHE A N 1
ATOM 2496 C CA . PHE A 1 316 ? -7.713 0.895 -22.004 1.00 93.12 316 PHE A CA 1
ATOM 2497 C C . PHE A 1 316 ? -6.210 1.189 -22.143 1.00 93.12 316 PHE A C 1
ATOM 2499 O O . PHE A 1 316 ? -5.510 0.471 -22.858 1.00 93.12 316 PHE A O 1
ATOM 2506 N N . GLU A 1 317 ? -5.710 2.196 -21.430 1.00 93.06 317 GLU A N 1
ATOM 2507 C CA . GLU A 1 317 ? -4.282 2.462 -21.222 1.00 93.06 317 GLU A CA 1
ATOM 2508 C C . GLU A 1 317 ? -4.094 3.084 -19.829 1.00 93.06 317 GLU A C 1
ATOM 2510 O O . GLU A 1 317 ? -4.699 4.108 -19.502 1.00 93.06 317 GLU A O 1
ATOM 2515 N N . TYR A 1 318 ? -3.253 2.468 -18.995 1.00 90.81 318 TYR A N 1
ATOM 2516 C CA . TYR A 1 318 ? -2.975 2.983 -17.657 1.00 90.81 318 TYR A CA 1
ATOM 2517 C C . TYR A 1 318 ? -1.951 4.130 -17.706 1.00 90.81 318 TYR A C 1
ATOM 2519 O O . TYR A 1 318 ? -0.894 4.022 -18.329 1.00 90.81 318 TYR A O 1
ATOM 2527 N N . GLY A 1 319 ? -2.271 5.246 -17.049 1.00 91.31 319 GLY A N 1
ATOM 2528 C CA . GLY A 1 319 ? -1.624 6.538 -17.279 1.00 91.31 319 GLY A CA 1
ATOM 2529 C C . GLY A 1 319 ? -2.167 7.650 -16.385 1.00 91.31 319 GLY A C 1
ATOM 2530 O O . GLY A 1 319 ? -3.046 7.407 -15.560 1.00 91.31 319 GLY A O 1
ATOM 2531 N N . ILE A 1 320 ? -1.709 8.882 -16.624 1.00 94.25 320 ILE A N 1
ATOM 2532 C CA . ILE A 1 320 ? -2.028 10.129 -15.884 1.00 94.25 320 ILE A CA 1
ATOM 2533 C C . ILE A 1 320 ? -3.517 10.563 -15.869 1.00 94.25 320 ILE A C 1
ATOM 2535 O O . ILE A 1 320 ? -3.850 11.706 -15.559 1.00 94.25 320 ILE A O 1
ATOM 2539 N N . SER A 1 321 ? -4.450 9.682 -16.223 1.00 95.06 321 SER A N 1
ATOM 2540 C CA . SER A 1 321 ? -5.885 9.978 -16.285 1.00 95.06 321 SER A CA 1
ATOM 2541 C C . SER A 1 321 ? -6.476 10.373 -14.922 1.00 95.06 321 SER A C 1
ATOM 2543 O O . SER A 1 321 ? -7.333 11.254 -14.860 1.00 95.06 321 SER A O 1
ATOM 2545 N N . ILE A 1 322 ? -5.993 9.782 -13.822 1.00 93.38 322 ILE A N 1
ATOM 2546 C CA . ILE A 1 322 ? -6.455 10.114 -12.462 1.00 93.38 322 ILE A CA 1
ATOM 2547 C C . ILE A 1 322 ? -5.882 11.461 -11.988 1.00 93.38 322 ILE A C 1
ATOM 2549 O O . ILE A 1 322 ? -6.568 12.208 -11.290 1.00 93.38 322 ILE A O 1
ATOM 2553 N N . ASP A 1 323 ? -4.681 11.841 -12.435 1.00 93.06 323 ASP A N 1
ATOM 2554 C CA . ASP A 1 323 ? -4.137 13.189 -12.219 1.00 93.06 323 ASP A CA 1
ATOM 2555 C C . ASP A 1 323 ? -5.010 14.254 -12.901 1.00 93.06 323 ASP A C 1
ATOM 2557 O O . ASP A 1 323 ? -5.375 15.250 -12.275 1.00 93.06 323 ASP A O 1
ATOM 2561 N N . TRP A 1 324 ? -5.456 14.000 -14.136 1.00 96.50 324 TRP A N 1
ATOM 2562 C CA . TRP A 1 324 ? -6.442 14.845 -14.818 1.00 96.50 324 TRP A CA 1
ATOM 2563 C C . TRP A 1 324 ? -7.805 14.883 -14.119 1.00 96.50 324 TRP A C 1
ATOM 2565 O O . TRP A 1 324 ? -8.408 15.953 -14.043 1.00 96.50 324 TRP A O 1
ATOM 2575 N N . ALA A 1 325 ? -8.296 13.764 -13.576 1.00 93.19 325 ALA A N 1
ATOM 2576 C CA . ALA A 1 325 ? -9.521 13.758 -12.771 1.00 93.19 325 ALA A CA 1
ATOM 2577 C C . ALA A 1 325 ? -9.372 14.625 -11.502 1.00 93.19 325 ALA A C 1
ATOM 2579 O O . ALA A 1 325 ? -10.298 15.354 -11.140 1.00 93.19 325 ALA A O 1
ATOM 2580 N N . GLY A 1 326 ? -8.184 14.618 -10.885 1.00 91.50 326 GLY A N 1
ATOM 2581 C CA . GLY A 1 326 ? -7.798 15.535 -9.812 1.00 91.50 326 GLY A CA 1
ATOM 2582 C C . GLY A 1 326 ? -7.848 17.004 -10.243 1.00 91.50 326 GLY A C 1
ATOM 2583 O O . GLY A 1 326 ? -8.523 17.800 -9.596 1.00 91.50 326 GLY A O 1
ATOM 2584 N N . ILE A 1 327 ? -7.223 17.355 -11.373 1.00 93.88 327 ILE A N 1
ATOM 2585 C CA . ILE A 1 327 ? -7.248 18.720 -11.939 1.00 93.88 327 ILE A CA 1
ATOM 2586 C C . ILE A 1 327 ? -8.688 19.178 -12.229 1.00 93.88 327 ILE A C 1
ATOM 2588 O O . ILE A 1 327 ? -9.056 20.307 -11.899 1.00 93.88 327 ILE A O 1
ATOM 2592 N N . VAL A 1 328 ? -9.530 18.309 -12.800 1.00 91.25 328 VAL A N 1
ATOM 2593 C CA . VAL A 1 328 ? -10.954 18.600 -13.041 1.00 91.25 328 VAL A CA 1
ATOM 2594 C C . VAL A 1 328 ? -11.684 18.887 -11.723 1.00 91.25 328 VAL A C 1
ATOM 2596 O O . VAL A 1 328 ? -12.438 19.857 -11.660 1.00 91.25 328 VAL A O 1
ATOM 2599 N N . LEU A 1 329 ? -11.437 18.109 -10.662 1.00 88.38 329 LEU A N 1
ATOM 2600 C CA . LEU A 1 329 ? -12.010 18.350 -9.333 1.00 88.38 329 LEU A CA 1
ATOM 2601 C C . LEU A 1 329 ? -11.530 19.679 -8.724 1.00 88.38 329 LEU A C 1
ATOM 2603 O O . LEU A 1 329 ? -12.361 20.452 -8.239 1.00 88.38 329 LEU A O 1
ATOM 2607 N N . GLU A 1 330 ? -10.231 19.988 -8.788 1.00 88.75 330 GLU A N 1
ATOM 2608 C CA . GLU A 1 330 ? -9.700 21.265 -8.286 1.00 88.75 330 GLU A CA 1
ATOM 2609 C C . GLU A 1 330 ? -10.338 22.458 -9.005 1.00 88.75 330 GLU A C 1
ATOM 2611 O O . GLU A 1 330 ? -10.829 23.392 -8.369 1.00 88.75 330 GLU A O 1
ATOM 2616 N N . ARG A 1 331 ? -10.386 22.415 -10.341 1.00 90.12 331 ARG A N 1
ATOM 2617 C CA . ARG A 1 331 ? -10.918 23.512 -11.161 1.00 90.12 331 ARG A CA 1
ATOM 2618 C C . ARG A 1 331 ? -12.443 23.642 -11.052 1.00 90.12 331 ARG A C 1
ATOM 2620 O O . ARG A 1 331 ? -12.947 24.759 -11.118 1.00 90.12 331 ARG A O 1
ATOM 2627 N N . ALA A 1 332 ? -13.176 22.545 -10.836 1.00 84.25 332 ALA A N 1
ATOM 2628 C CA . ALA A 1 332 ? -14.624 22.567 -10.596 1.00 84.25 332 ALA A CA 1
ATOM 2629 C C . ALA A 1 332 ? -15.006 23.147 -9.223 1.00 84.25 332 ALA A C 1
ATOM 2631 O O . ALA A 1 332 ? -16.083 23.722 -9.070 1.00 84.25 332 ALA A O 1
ATOM 2632 N N . THR A 1 333 ? -14.155 22.959 -8.210 1.00 84.06 333 THR A N 1
ATOM 2633 C CA . THR A 1 333 ? -14.461 23.313 -6.812 1.00 84.06 333 THR A CA 1
ATOM 2634 C C . THR A 1 333 ? -13.797 24.605 -6.344 1.00 84.06 333 THR A C 1
ATOM 2636 O O . THR A 1 333 ? -14.291 25.225 -5.403 1.00 84.06 333 THR A O 1
ATOM 2639 N N . GLY A 1 334 ? -12.684 25.003 -6.966 1.00 84.50 334 GLY A N 1
ATOM 2640 C CA . GLY A 1 334 ? -11.793 26.053 -6.466 1.00 84.50 334 GLY A CA 1
ATOM 2641 C C . GLY A 1 334 ? -10.983 25.640 -5.228 1.00 84.50 334 GLY A C 1
ATOM 2642 O O . GLY A 1 334 ? -10.346 26.494 -4.614 1.00 84.50 334 GLY A O 1
ATOM 2643 N N . ILE A 1 335 ? -11.016 24.359 -4.844 1.00 88.50 335 ILE A N 1
ATOM 2644 C CA . ILE A 1 335 ? -10.365 23.803 -3.651 1.00 88.50 335 ILE A CA 1
ATOM 2645 C C . ILE A 1 335 ? -9.239 22.873 -4.107 1.00 88.50 335 ILE A C 1
ATOM 2647 O O . ILE A 1 335 ? -9.414 22.097 -5.043 1.00 88.50 335 ILE A O 1
ATOM 2651 N N . LYS A 1 336 ? -8.078 22.937 -3.449 1.00 89.06 336 LYS A N 1
ATOM 2652 C CA . LYS A 1 336 ? -6.961 22.039 -3.754 1.00 89.06 336 LYS A CA 1
ATOM 2653 C C . LYS A 1 336 ? -7.272 20.601 -3.349 1.00 89.06 336 LYS A C 1
ATOM 2655 O O . LYS A 1 336 ? -7.924 20.362 -2.334 1.00 89.06 336 LYS A O 1
ATOM 2660 N N . LEU A 1 337 ? -6.793 19.635 -4.131 1.00 90.25 337 LEU A N 1
ATOM 2661 C CA . LEU A 1 337 ? -7.204 18.235 -4.026 1.00 90.25 337 LEU A CA 1
ATOM 2662 C C . LEU A 1 337 ? -6.912 17.659 -2.636 1.00 90.25 337 LEU A C 1
ATOM 2664 O O . LEU A 1 337 ? -7.768 16.994 -2.063 1.00 90.25 337 LEU A O 1
ATOM 2668 N N . ASN A 1 338 ? -5.751 17.985 -2.056 1.00 93.25 338 ASN A N 1
ATOM 2669 C CA . ASN A 1 338 ? -5.423 17.575 -0.685 1.00 93.25 338 ASN A CA 1
ATOM 2670 C C . ASN A 1 338 ? -6.433 18.127 0.325 1.00 93.25 338 ASN A C 1
ATOM 2672 O O . ASN A 1 338 ? -6.966 17.369 1.125 1.00 93.25 338 ASN A O 1
ATOM 2676 N N . ASP A 1 339 ? -6.741 19.421 0.257 1.00 90.81 339 ASP A N 1
ATOM 2677 C CA . ASP A 1 339 ? -7.650 20.084 1.195 1.00 90.81 339 ASP A CA 1
ATOM 2678 C C . ASP A 1 339 ? -9.076 19.516 1.077 1.00 90.81 339 ASP A C 1
ATOM 2680 O O . ASP A 1 339 ? -9.753 19.314 2.086 1.00 90.81 339 ASP A O 1
ATOM 2684 N N . TRP A 1 340 ? -9.505 19.166 -0.144 1.00 88.56 340 TRP A N 1
ATOM 2685 C CA . TRP A 1 340 ? -10.755 18.439 -0.373 1.00 88.56 340 TRP A CA 1
ATOM 2686 C C . TRP A 1 340 ? -10.759 17.074 0.327 1.00 88.56 340 TRP A C 1
ATOM 2688 O O . TRP A 1 340 ? -11.725 16.752 1.017 1.00 88.56 340 TRP A O 1
ATOM 2698 N N . ILE A 1 341 ? -9.687 16.289 0.180 1.00 91.38 341 ILE A N 1
ATOM 2699 C CA . ILE A 1 341 ? -9.538 14.966 0.811 1.00 91.38 341 ILE A CA 1
ATOM 2700 C C . ILE A 1 341 ? -9.551 15.083 2.338 1.00 91.38 341 ILE A C 1
ATOM 2702 O O . ILE A 1 341 ? -10.257 14.324 3.005 1.00 91.38 341 ILE A O 1
ATOM 2706 N N . GLN A 1 342 ? -8.801 16.042 2.890 1.00 93.81 342 GLN A N 1
ATOM 2707 C CA . GLN A 1 342 ? -8.736 16.272 4.333 1.00 93.81 342 GLN A CA 1
ATOM 2708 C C . GLN A 1 342 ? -10.122 16.596 4.903 1.00 93.81 342 GLN A C 1
ATOM 2710 O O . GLN A 1 342 ? -10.543 15.965 5.868 1.00 93.81 342 GLN A O 1
ATOM 2715 N N . GLU A 1 343 ? -10.856 17.534 4.295 1.00 91.69 343 GLU A N 1
ATOM 2716 C CA . GLU A 1 343 ? -12.140 18.002 4.832 1.00 91.69 343 GLU A CA 1
ATOM 2717 C C . GLU A 1 343 ? -13.306 17.033 4.570 1.00 91.69 343 GLU A C 1
ATOM 2719 O O . GLU A 1 343 ? -14.157 16.875 5.442 1.00 91.69 343 GLU A O 1
ATOM 2724 N N . ASN A 1 344 ? -13.363 16.380 3.401 1.00 87.44 344 ASN A N 1
ATOM 2725 C CA . ASN A 1 344 ? -14.532 15.586 2.988 1.00 87.44 344 ASN A CA 1
ATOM 2726 C C . ASN A 1 344 ? -14.382 14.072 3.217 1.00 87.44 344 ASN A C 1
ATOM 2728 O O . ASN A 1 344 ? -15.389 13.367 3.179 1.00 87.44 344 ASN A O 1
ATOM 2732 N N . ILE A 1 345 ? -13.169 13.556 3.451 1.00 92.00 345 ILE A N 1
ATOM 2733 C CA . ILE A 1 345 ? -12.937 12.123 3.710 1.00 92.00 345 ILE A CA 1
ATOM 2734 C C . ILE A 1 345 ? -12.237 11.939 5.059 1.00 92.00 345 ILE A C 1
ATOM 2736 O O . ILE A 1 345 ? -12.823 11.377 5.981 1.00 92.00 345 ILE A O 1
ATOM 2740 N N . MET A 1 346 ? -11.022 12.464 5.227 1.00 94.38 346 MET A N 1
ATOM 2741 C CA . MET A 1 346 ? -10.173 12.079 6.367 1.00 94.38 346 MET A CA 1
ATOM 2742 C C . MET A 1 346 ? -10.706 12.584 7.704 1.00 94.38 346 MET A C 1
ATOM 2744 O O . MET A 1 346 ? -10.817 11.815 8.655 1.00 94.38 346 MET A O 1
ATOM 2748 N N . LYS A 1 347 ? -11.150 13.839 7.767 1.00 94.75 347 LYS A N 1
ATOM 2749 C CA . LYS A 1 347 ? -11.769 14.426 8.960 1.00 94.75 347 LYS A CA 1
ATOM 2750 C C . LYS A 1 347 ? -13.096 13.737 9.354 1.00 94.75 347 LYS A C 1
ATOM 2752 O O . LYS A 1 347 ? -13.233 13.409 10.533 1.00 94.75 347 LYS A O 1
ATOM 2757 N N . PRO A 1 348 ? -14.047 13.441 8.439 1.00 94.62 348 PRO A N 1
ATOM 2758 C CA . PRO A 1 348 ? -15.206 12.584 8.730 1.00 94.62 348 PRO A CA 1
ATOM 2759 C C . PRO A 1 348 ? -14.855 11.173 9.231 1.00 94.62 348 PRO A C 1
ATOM 2761 O O . PRO A 1 348 ? -15.498 10.666 10.156 1.00 94.62 348 PRO A O 1
ATOM 2764 N N . LEU A 1 349 ? -13.824 10.547 8.658 1.00 93.81 349 LEU A N 1
ATOM 2765 C CA . LEU A 1 349 ? -13.328 9.235 9.087 1.00 93.81 349 LEU A CA 1
ATOM 2766 C C . LEU A 1 349 ? -12.440 9.293 10.351 1.00 93.81 349 LEU A C 1
ATOM 2768 O O . LEU A 1 349 ? -12.137 8.245 10.912 1.00 93.81 349 LEU A O 1
ATOM 2772 N N . LYS A 1 350 ? -12.069 10.492 10.830 1.00 96.06 350 LYS A N 1
ATOM 2773 C CA . LYS A 1 350 ? -11.107 10.748 11.925 1.00 96.06 350 LYS A CA 1
ATOM 2774 C C . LYS A 1 350 ? -9.729 10.107 11.698 1.00 96.06 350 LYS A C 1
ATOM 2776 O O . LYS A 1 350 ? -9.150 9.524 12.610 1.00 96.06 350 LYS A O 1
ATOM 2781 N N . LEU A 1 351 ? -9.222 10.225 10.475 1.00 94.00 351 LEU A N 1
ATOM 2782 C CA . LEU A 1 351 ? -7.912 9.727 10.063 1.00 94.00 351 LEU A CA 1
ATOM 2783 C C . LEU A 1 351 ? -6.938 10.907 9.947 1.00 94.00 351 LEU A C 1
ATOM 2785 O O . LEU A 1 351 ? -7.298 11.956 9.408 1.00 94.00 351 LEU A O 1
ATOM 2789 N N . GLU A 1 352 ? -5.723 10.749 10.467 1.00 93.50 352 GLU A N 1
ATOM 2790 C CA . GLU A 1 352 ? -4.747 11.841 10.636 1.00 93.50 352 GLU A CA 1
ATOM 2791 C C . GLU A 1 352 ? -3.425 11.579 9.899 1.00 93.50 352 GLU A C 1
ATOM 2793 O O . GLU A 1 352 ? -2.723 12.519 9.519 1.00 93.50 352 GLU A O 1
ATOM 2798 N N . ASN A 1 353 ? -3.097 10.315 9.625 1.00 93.25 353 ASN A N 1
ATOM 2799 C CA . ASN A 1 353 ? -1.859 9.891 8.970 1.00 93.25 353 ASN A CA 1
ATOM 2800 C C . ASN A 1 353 ? -2.061 9.666 7.469 1.00 93.25 353 ASN A C 1
ATOM 2802 O O . ASN A 1 353 ? -1.480 8.766 6.858 1.00 93.25 353 ASN A O 1
ATOM 2806 N N . ILE A 1 354 ? -2.907 10.504 6.876 1.00 93.88 354 ILE A N 1
ATOM 2807 C CA . ILE A 1 354 ? -3.293 10.476 5.473 1.00 93.88 354 ILE A CA 1
ATOM 2808 C C . ILE A 1 354 ? -3.147 11.885 4.916 1.00 93.88 354 ILE A C 1
ATOM 2810 O O . ILE A 1 354 ? -3.922 12.774 5.262 1.00 93.88 354 ILE A O 1
ATOM 2814 N N . ASN A 1 355 ? -2.165 12.117 4.047 1.00 93.62 355 ASN A N 1
ATOM 2815 C CA . ASN A 1 355 ? -1.933 13.449 3.490 1.00 93.62 355 ASN A CA 1
ATOM 2816 C C . ASN A 1 355 ? -1.099 13.402 2.208 1.00 93.62 355 ASN A C 1
ATOM 2818 O O . ASN A 1 355 ? -0.213 12.559 2.077 1.00 93.62 355 ASN A O 1
ATOM 2822 N N . MET A 1 356 ? -1.313 14.346 1.291 1.00 92.94 356 MET A N 1
ATOM 2823 C CA . MET A 1 356 ? -0.375 14.590 0.187 1.00 92.94 356 MET A CA 1
ATOM 2824 C C . MET A 1 356 ? 0.876 15.342 0.646 1.00 92.94 356 MET A C 1
ATOM 2826 O O . MET A 1 356 ? 1.938 15.183 0.055 1.00 92.94 356 MET A O 1
ATOM 2830 N N . PHE A 1 357 ? 0.773 16.110 1.733 1.00 93.50 357 PHE A N 1
ATOM 2831 C CA . PHE A 1 357 ? 1.878 16.825 2.368 1.00 93.50 357 PHE A CA 1
ATOM 2832 C C . PHE A 1 357 ? 2.059 16.298 3.795 1.00 93.50 357 PHE A C 1
ATOM 2834 O O . PHE A 1 357 ? 1.401 16.796 4.712 1.00 93.50 357 PHE A O 1
ATOM 2841 N N . PRO A 1 358 ? 2.912 15.278 4.002 1.00 91.44 358 PRO A N 1
ATOM 2842 C CA . PRO A 1 358 ? 3.087 14.642 5.303 1.00 91.44 358 PRO A CA 1
ATOM 2843 C C . PRO A 1 358 ? 3.360 15.638 6.433 1.00 91.44 358 PRO A C 1
ATOM 2845 O O . PRO A 1 358 ? 4.167 16.562 6.290 1.00 91.44 358 PRO A O 1
ATOM 2848 N N . THR A 1 359 ? 2.702 15.431 7.574 1.00 91.44 359 THR A N 1
ATOM 2849 C CA . THR A 1 359 ? 3.015 16.143 8.821 1.00 91.44 359 THR A CA 1
ATOM 2850 C C . THR A 1 359 ? 4.409 15.749 9.320 1.00 91.44 359 THR A C 1
ATOM 2852 O O . THR A 1 359 ? 4.985 14.772 8.841 1.00 91.44 359 THR A O 1
ATOM 2855 N N . GLN A 1 360 ? 4.970 16.471 10.297 1.00 91.25 360 GLN A N 1
ATOM 2856 C CA . GLN A 1 360 ? 6.260 16.067 10.872 1.00 91.25 360 GLN A CA 1
ATOM 2857 C C . GLN A 1 360 ? 6.184 14.649 11.463 1.00 91.25 360 GLN A C 1
ATOM 2859 O O . GLN A 1 360 ? 7.019 13.825 11.124 1.00 91.25 360 GLN A O 1
ATOM 2864 N N . HIS A 1 361 ? 5.109 14.324 12.191 1.00 92.00 361 HIS A N 1
ATOM 2865 C CA . HIS A 1 361 ? 4.866 12.974 12.710 1.00 92.00 361 HIS A CA 1
ATOM 2866 C C . HIS A 1 361 ? 4.857 11.901 11.604 1.00 92.00 361 HIS A C 1
ATOM 2868 O O . HIS A 1 361 ? 5.526 10.880 11.729 1.00 92.00 361 HIS A O 1
ATOM 2874 N N . MET A 1 362 ? 4.185 12.153 10.473 1.00 92.31 362 MET A N 1
ATOM 2875 C CA . MET A 1 362 ? 4.214 11.232 9.327 1.00 92.31 362 MET A CA 1
ATOM 2876 C C . MET A 1 362 ? 5.613 11.100 8.697 1.00 92.31 362 MET A C 1
ATOM 2878 O O . MET A 1 362 ? 5.940 10.037 8.172 1.00 92.31 362 MET A O 1
ATOM 2882 N N . LYS A 1 363 ? 6.438 12.160 8.728 1.00 90.56 363 LYS A N 1
ATOM 2883 C CA . LYS A 1 363 ? 7.837 12.132 8.256 1.00 90.56 363 LYS A CA 1
ATOM 2884 C C . LYS A 1 363 ? 8.741 11.351 9.214 1.00 90.56 363 LYS A C 1
ATOM 2886 O O . LYS A 1 363 ? 9.573 10.580 8.750 1.00 90.56 363 LYS A O 1
ATOM 2891 N N . ASP A 1 364 ? 8.528 11.479 10.520 1.00 91.44 364 ASP A N 1
ATOM 2892 C CA . ASP A 1 364 ? 9.264 10.752 11.566 1.00 91.44 364 ASP A CA 1
ATOM 2893 C C . ASP A 1 364 ? 8.946 9.240 11.574 1.00 91.44 364 ASP A C 1
ATOM 2895 O O . ASP A 1 364 ? 9.643 8.452 12.208 1.00 91.44 364 ASP A O 1
ATOM 2899 N N . GLN A 1 365 ? 7.887 8.823 10.872 1.00 89.25 365 GLN A N 1
ATOM 2900 C CA . GLN A 1 365 ? 7.452 7.430 10.691 1.00 89.25 365 GLN A CA 1
ATOM 2901 C C . GLN A 1 365 ? 7.564 6.976 9.218 1.00 89.25 365 GLN A C 1
ATOM 2903 O O . GLN A 1 365 ? 6.978 5.971 8.795 1.00 89.25 365 GLN A O 1
ATOM 2908 N N . LEU A 1 366 ? 8.295 7.729 8.390 1.00 87.50 366 LEU A N 1
ATOM 2909 C CA . LEU A 1 366 ? 8.402 7.491 6.955 1.00 87.50 366 LEU A CA 1
ATOM 2910 C C . LEU A 1 366 ? 9.373 6.336 6.657 1.00 87.50 366 LEU A C 1
ATOM 2912 O O . LEU A 1 366 ? 10.563 6.551 6.470 1.00 87.50 366 LEU A O 1
ATOM 2916 N N . ALA A 1 367 ? 8.841 5.114 6.540 1.00 88.94 367 ALA A N 1
ATOM 2917 C CA . ALA A 1 367 ? 9.586 3.963 6.011 1.00 88.94 367 ALA A CA 1
ATOM 2918 C C . ALA A 1 367 ? 10.420 4.302 4.750 1.00 88.94 367 ALA A C 1
ATOM 2920 O O . ALA A 1 367 ? 9.892 4.890 3.796 1.00 88.94 367 ALA A O 1
ATOM 2921 N N . CYS A 1 368 ? 11.695 3.899 4.752 1.00 88.62 368 CYS A N 1
ATOM 2922 C CA . CYS A 1 368 ? 12.642 4.111 3.659 1.00 88.62 368 CYS A CA 1
ATOM 2923 C C . CYS A 1 368 ? 12.206 3.417 2.362 1.00 88.62 368 CYS A C 1
ATOM 2925 O O . CYS A 1 368 ? 11.647 2.319 2.390 1.00 88.62 368 CYS A O 1
ATOM 2927 N N . MET A 1 369 ? 12.519 4.026 1.216 1.00 90.56 369 MET A N 1
ATOM 2928 C CA . MET A 1 369 ? 12.289 3.416 -0.094 1.00 90.56 369 MET A CA 1
ATOM 2929 C C . MET A 1 369 ? 13.495 2.571 -0.504 1.00 90.56 369 MET A C 1
ATOM 2931 O O . MET A 1 369 ? 14.635 2.997 -0.371 1.00 90.56 369 MET A O 1
ATOM 2935 N N . GLN A 1 370 ? 13.235 1.372 -1.008 1.00 93.12 370 GLN A N 1
ATOM 2936 C CA . GLN A 1 370 ? 14.233 0.387 -1.412 1.00 93.12 370 GLN A CA 1
ATOM 2937 C C . GLN A 1 370 ? 14.185 0.179 -2.929 1.00 93.12 370 GLN A C 1
ATOM 2939 O O . GLN A 1 370 ? 13.143 0.363 -3.561 1.00 93.12 370 GLN A O 1
ATOM 2944 N N . GLN A 1 371 ? 15.304 -0.219 -3.522 1.00 93.56 371 GLN A N 1
ATOM 2945 C CA . GLN A 1 371 ? 15.460 -0.445 -4.954 1.00 93.56 371 GLN A CA 1
ATOM 2946 C C . GLN A 1 371 ? 16.215 -1.744 -5.208 1.00 93.56 371 GLN A C 1
ATOM 2948 O O . GLN A 1 371 ? 17.310 -1.950 -4.688 1.00 93.56 371 GLN A O 1
ATOM 2953 N N . ARG A 1 372 ? 15.668 -2.582 -6.085 1.00 91.62 372 ARG A N 1
ATOM 2954 C CA . ARG A 1 372 ? 16.450 -3.548 -6.862 1.00 91.62 372 ARG A CA 1
ATOM 2955 C C . ARG A 1 372 ? 16.781 -2.893 -8.193 1.00 91.62 372 ARG A C 1
ATOM 2957 O O . ARG A 1 372 ? 15.876 -2.445 -8.900 1.00 91.62 372 ARG A O 1
ATOM 2964 N N . TRP A 1 373 ? 18.059 -2.744 -8.522 1.00 91.25 373 TRP A N 1
ATOM 2965 C CA . TRP A 1 373 ? 18.439 -2.082 -9.772 1.00 91.25 373 TRP A CA 1
ATOM 2966 C C . TRP A 1 373 ? 18.397 -3.066 -10.953 1.00 91.25 373 TRP A C 1
ATOM 2968 O O . TRP A 1 373 ? 18.754 -4.237 -10.797 1.00 91.25 373 TRP A O 1
ATOM 2978 N N . PRO A 1 374 ? 18.000 -2.615 -12.158 1.00 87.38 374 PRO A N 1
ATOM 2979 C CA . PRO A 1 374 ? 18.036 -3.449 -13.355 1.00 87.38 374 PRO A CA 1
ATOM 2980 C C . PRO A 1 374 ? 19.435 -4.026 -13.599 1.00 87.38 374 PRO A C 1
ATOM 2982 O O . PRO A 1 374 ? 20.413 -3.287 -13.688 1.00 87.38 374 PRO A O 1
ATOM 2985 N N . GLY A 1 375 ? 19.521 -5.351 -13.734 1.00 82.50 375 GLY A N 1
ATOM 2986 C CA . GLY A 1 375 ? 20.782 -6.075 -13.931 1.00 82.50 375 GLY A CA 1
ATOM 2987 C C . GLY A 1 375 ? 21.408 -6.664 -12.660 1.00 82.50 375 GLY A C 1
ATOM 2988 O O . GLY A 1 375 ? 22.283 -7.514 -12.794 1.00 82.50 375 GLY A O 1
ATOM 2989 N N . ASP A 1 376 ? 20.932 -6.302 -11.464 1.00 82.06 376 ASP A N 1
ATOM 2990 C CA . ASP A 1 376 ? 21.354 -6.906 -10.188 1.00 82.06 376 ASP A CA 1
ATOM 2991 C C . ASP A 1 376 ? 20.139 -7.179 -9.269 1.00 82.06 376 ASP A C 1
ATOM 2993 O O . ASP A 1 376 ? 19.931 -6.491 -8.269 1.00 82.06 376 ASP A O 1
ATOM 2997 N N . PRO A 1 377 ? 19.278 -8.162 -9.609 1.00 68.06 377 PRO A N 1
ATOM 2998 C CA . PRO A 1 377 ? 18.039 -8.424 -8.868 1.00 68.06 377 PRO A CA 1
ATOM 2999 C C . PRO A 1 377 ? 18.273 -9.004 -7.462 1.00 68.06 377 PRO A C 1
ATOM 3001 O O . PRO A 1 377 ? 17.398 -8.909 -6.597 1.00 68.06 377 PRO A O 1
ATOM 3004 N N . GLY A 1 378 ? 19.446 -9.605 -7.223 1.00 73.25 378 GLY A N 1
ATOM 3005 C CA . GLY A 1 378 ? 19.825 -10.142 -5.916 1.00 73.25 378 GLY A CA 1
ATOM 3006 C C . GLY A 1 378 ? 20.116 -9.047 -4.890 1.00 73.25 378 GLY A C 1
ATOM 3007 O O . GLY A 1 378 ? 19.939 -9.269 -3.692 1.00 73.25 378 GLY A O 1
ATOM 3008 N N . LYS A 1 379 ? 20.506 -7.853 -5.347 1.00 85.81 379 LYS A N 1
ATOM 3009 C CA . LYS A 1 379 ? 20.792 -6.706 -4.492 1.00 85.81 379 LYS A CA 1
ATOM 3010 C C . LYS A 1 379 ? 19.551 -5.836 -4.293 1.00 85.81 379 LYS A C 1
ATOM 3012 O O . LYS A 1 379 ? 18.858 -5.475 -5.241 1.00 85.81 379 LYS A O 1
ATOM 3017 N N . CYS A 1 380 ? 19.302 -5.467 -3.043 1.00 90.31 380 CYS A N 1
ATOM 3018 C CA . CYS A 1 380 ? 18.323 -4.457 -2.664 1.00 90.31 380 CYS A CA 1
ATOM 3019 C C . CYS A 1 380 ? 19.040 -3.396 -1.824 1.00 90.31 380 CYS A C 1
ATOM 3021 O O . CYS A 1 380 ? 19.802 -3.752 -0.924 1.00 90.31 380 CYS A O 1
ATOM 3023 N N . GLU A 1 381 ? 18.853 -2.120 -2.146 1.00 93.69 381 GLU A N 1
ATOM 3024 C CA . GLU A 1 381 ? 19.475 -1.003 -1.428 1.00 93.69 381 GLU A CA 1
ATOM 3025 C C . GLU A 1 381 ? 18.516 0.178 -1.263 1.00 93.69 381 GLU A C 1
ATOM 3027 O O . GLU A 1 381 ? 17.571 0.342 -2.036 1.00 93.69 381 GLU A O 1
ATOM 3032 N N . GLU A 1 382 ? 18.770 1.013 -0.258 1.00 93.88 382 GLU A N 1
ATOM 3033 C CA . GLU A 1 382 ? 17.970 2.208 -0.007 1.00 93.88 382 GLU A CA 1
ATOM 3034 C C . GLU A 1 382 ? 18.149 3.249 -1.122 1.00 93.88 382 GLU A C 1
ATOM 3036 O O . GLU A 1 382 ? 19.242 3.442 -1.660 1.00 93.88 382 GLU A O 1
ATOM 3041 N N . ARG A 1 383 ? 17.062 3.948 -1.454 1.00 91.19 383 ARG A N 1
ATOM 3042 C CA . ARG A 1 383 ? 17.024 5.027 -2.442 1.00 91.19 383 ARG A CA 1
ATOM 3043 C C . ARG A 1 383 ? 16.228 6.228 -1.939 1.00 91.19 383 ARG A C 1
ATOM 3045 O O . ARG A 1 383 ? 15.288 6.099 -1.157 1.00 91.19 383 ARG A O 1
ATOM 3052 N N . ASP A 1 384 ? 16.520 7.392 -2.515 1.00 91.44 384 ASP A N 1
ATOM 3053 C CA . ASP A 1 384 ? 15.653 8.566 -2.400 1.00 91.44 384 ASP A CA 1
ATOM 3054 C C . ASP A 1 384 ? 14.219 8.236 -2.862 1.00 91.44 384 ASP A C 1
ATOM 3056 O O . ASP A 1 384 ? 14.014 7.646 -3.934 1.00 91.44 384 ASP A O 1
ATOM 3060 N N . HIS A 1 385 ? 13.225 8.672 -2.080 1.00 90.12 385 HIS A N 1
ATOM 3061 C CA . HIS A 1 385 ? 11.802 8.569 -2.420 1.00 90.12 385 HIS A CA 1
ATOM 3062 C C . HIS A 1 385 ? 11.529 9.181 -3.807 1.00 90.12 385 HIS A C 1
ATOM 3064 O O . HIS A 1 385 ? 12.053 10.251 -4.114 1.00 90.12 385 HIS A O 1
ATOM 3070 N N . ILE A 1 386 ? 10.720 8.532 -4.655 1.00 87.25 386 ILE A N 1
ATOM 3071 C CA . ILE A 1 386 ? 10.455 9.028 -6.026 1.00 87.25 386 ILE A CA 1
ATOM 3072 C C . ILE A 1 386 ? 9.715 10.371 -6.041 1.00 87.25 386 ILE A C 1
ATOM 3074 O O . ILE A 1 386 ? 10.050 11.244 -6.832 1.00 87.25 386 ILE A O 1
ATOM 3078 N N . MET A 1 387 ? 8.754 10.564 -5.137 1.00 86.56 387 MET A N 1
ATOM 3079 C CA . MET A 1 387 ? 7.992 11.806 -5.014 1.00 86.56 387 MET A CA 1
ATOM 3080 C C . MET A 1 387 ? 8.585 12.655 -3.887 1.00 86.56 387 MET A C 1
ATOM 3082 O O . MET A 1 387 ? 8.359 12.366 -2.715 1.00 86.56 387 MET A O 1
ATOM 3086 N N . ARG A 1 388 ? 9.403 13.659 -4.212 1.00 90.19 388 ARG A N 1
ATOM 3087 C CA . ARG A 1 388 ? 10.234 14.359 -3.207 1.00 90.19 388 ARG A CA 1
ATOM 3088 C C . ARG A 1 388 ? 9.646 15.672 -2.723 1.00 90.19 388 ARG A C 1
ATOM 3090 O O . ARG A 1 388 ? 9.671 15.941 -1.525 1.00 90.19 388 ARG A O 1
ATOM 3097 N N . GLU A 1 389 ? 9.101 16.475 -3.630 1.00 91.94 389 GLU A N 1
ATOM 3098 C CA . GLU A 1 389 ? 8.699 17.853 -3.327 1.00 91.94 389 GLU A CA 1
ATOM 3099 C C . GLU A 1 389 ? 7.715 17.976 -2.143 1.00 91.94 389 GLU A C 1
ATOM 3101 O O . GLU A 1 389 ? 7.965 18.806 -1.262 1.00 91.94 389 GLU A O 1
ATOM 3106 N N . PRO A 1 390 ? 6.676 17.121 -1.988 1.00 90.88 390 PRO A N 1
ATOM 3107 C CA . PRO A 1 390 ? 5.782 17.211 -0.830 1.00 90.88 390 PRO A CA 1
ATOM 3108 C C . PRO A 1 390 ? 6.460 16.902 0.518 1.00 90.88 390 PRO A C 1
ATOM 3110 O O . PRO A 1 390 ? 6.026 17.401 1.559 1.00 90.88 390 PRO A O 1
ATOM 3113 N N . LEU A 1 391 ? 7.541 16.111 0.518 1.00 90.69 391 LEU A N 1
ATOM 3114 C CA . LEU A 1 391 ? 8.351 15.832 1.711 1.00 90.69 391 LEU A CA 1
ATOM 3115 C C . LEU A 1 391 ? 9.282 17.002 2.054 1.00 90.69 391 LEU A C 1
ATOM 3117 O O . LEU A 1 391 ? 9.540 17.251 3.235 1.00 90.69 391 LEU A O 1
ATOM 3121 N N . LEU A 1 392 ? 9.761 17.734 1.047 1.00 92.56 392 LEU A N 1
ATOM 3122 C CA . LEU A 1 392 ? 10.672 18.869 1.214 1.00 92.56 392 LEU A CA 1
ATOM 3123 C C . LEU A 1 392 ? 9.953 20.169 1.601 1.00 92.56 392 LEU A C 1
ATOM 3125 O O . LEU A 1 392 ? 10.547 20.993 2.299 1.00 92.56 392 LEU A O 1
ATOM 3129 N N . ALA A 1 393 ? 8.684 20.333 1.216 1.00 92.00 393 ALA A N 1
ATOM 3130 C CA . ALA A 1 393 ? 7.874 21.504 1.548 1.00 92.00 393 ALA A CA 1
ATOM 3131 C C . ALA A 1 393 ? 7.745 21.733 3.068 1.00 92.00 393 ALA A C 1
ATOM 3133 O O . ALA A 1 393 ? 7.395 20.821 3.831 1.00 92.00 393 ALA A O 1
ATOM 3134 N N . LYS A 1 394 ? 7.989 22.976 3.505 1.00 88.00 394 LYS A N 1
ATOM 3135 C CA . LYS A 1 394 ? 7.929 23.405 4.918 1.00 88.00 394 LYS A CA 1
ATOM 3136 C C . LYS A 1 394 ? 6.866 24.471 5.159 1.00 88.00 394 LYS A C 1
ATOM 3138 O O . LYS A 1 394 ? 6.266 24.514 6.229 1.00 88.00 394 LYS A O 1
ATOM 3143 N N . THR A 1 395 ? 6.615 25.315 4.167 1.00 88.12 395 THR A N 1
ATOM 3144 C CA . THR A 1 395 ? 5.685 26.446 4.216 1.00 88.12 395 THR A CA 1
ATOM 3145 C C . THR A 1 395 ? 4.455 26.191 3.352 1.00 88.12 395 THR A C 1
ATOM 3147 O O . THR A 1 395 ? 4.522 25.517 2.325 1.00 88.12 395 THR A O 1
ATOM 3150 N N . ASP A 1 396 ? 3.323 26.795 3.708 1.00 85.00 396 ASP A N 1
ATOM 3151 C CA . ASP A 1 396 ? 2.102 26.685 2.898 1.00 85.00 396 ASP A CA 1
ATOM 3152 C C . ASP A 1 396 ? 2.214 27.412 1.549 1.00 85.00 396 ASP A C 1
ATOM 3154 O O . ASP A 1 396 ? 1.420 27.162 0.646 1.00 85.00 396 ASP A O 1
ATOM 3158 N N . HIS A 1 397 ? 3.207 28.295 1.389 1.00 84.75 397 HIS A N 1
ATOM 3159 C CA . HIS A 1 397 ? 3.555 28.863 0.090 1.00 84.75 397 HIS A CA 1
ATOM 3160 C C . HIS A 1 397 ? 4.179 27.801 -0.825 1.00 84.75 397 HIS A C 1
ATOM 3162 O O . HIS A 1 397 ? 3.723 27.649 -1.950 1.00 84.75 397 HIS A O 1
ATOM 3168 N N . GLU A 1 398 ? 5.168 27.037 -0.346 1.00 89.69 398 GLU A N 1
ATOM 3169 C CA . GLU A 1 398 ? 5.781 25.941 -1.118 1.00 89.69 398 GLU A CA 1
ATOM 3170 C C . GLU A 1 398 ? 4.745 24.869 -1.480 1.00 89.69 398 GLU A C 1
ATOM 3172 O O . GLU A 1 398 ? 4.619 24.525 -2.652 1.00 89.69 398 GLU A O 1
ATOM 3177 N N . LYS A 1 399 ? 3.939 24.412 -0.506 1.00 88.50 399 LYS A N 1
ATOM 3178 C CA . LYS A 1 399 ? 2.896 23.392 -0.735 1.00 88.50 399 LYS A CA 1
ATOM 3179 C C . LYS A 1 399 ? 1.933 23.781 -1.864 1.00 88.50 399 LYS A C 1
ATOM 3181 O O . LYS A 1 399 ? 1.612 22.947 -2.697 1.00 88.50 399 LYS A O 1
ATOM 3186 N N . LYS A 1 400 ? 1.516 25.053 -1.929 1.00 84.69 400 LYS A N 1
ATOM 3187 C CA . LYS A 1 400 ? 0.577 25.568 -2.947 1.00 84.69 400 LYS A CA 1
ATOM 3188 C C . LYS A 1 400 ? 1.113 25.561 -4.380 1.00 84.69 400 LYS A C 1
ATOM 3190 O O . LYS A 1 400 ? 0.303 25.625 -5.303 1.00 84.69 400 LYS A O 1
ATOM 3195 N N . HIS A 1 401 ? 2.434 25.521 -4.565 1.00 86.56 401 HIS A N 1
ATOM 3196 C CA . HIS A 1 401 ? 3.073 25.463 -5.888 1.00 86.56 401 HIS A CA 1
ATOM 3197 C C . HIS A 1 401 ? 3.431 24.039 -6.323 1.00 86.56 401 HIS A C 1
ATOM 3199 O O . HIS A 1 401 ? 3.811 23.841 -7.473 1.00 86.56 401 HIS A O 1
ATOM 3205 N N . ILE A 1 402 ? 3.295 23.056 -5.430 1.00 93.19 402 ILE A N 1
ATOM 3206 C CA . ILE A 1 402 ? 3.501 21.639 -5.732 1.00 93.19 402 ILE A CA 1
ATOM 3207 C C . ILE A 1 402 ? 2.189 21.050 -6.251 1.00 93.19 402 ILE A C 1
ATOM 3209 O O . ILE A 1 402 ? 1.104 21.321 -5.736 1.00 93.19 402 ILE A O 1
ATOM 3213 N N . PHE A 1 403 ? 2.284 20.232 -7.292 1.00 92.50 403 PHE A N 1
ATOM 3214 C CA . PHE A 1 403 ? 1.141 19.564 -7.887 1.00 92.50 403 PHE A CA 1
ATOM 3215 C C . PHE A 1 403 ? 0.570 18.491 -6.956 1.00 92.50 403 PHE A C 1
ATOM 3217 O O . PHE A 1 403 ? 1.259 17.560 -6.536 1.00 92.50 403 PHE A O 1
ATOM 3224 N N . HIS A 1 404 ? -0.726 18.600 -6.677 1.00 91.19 404 HIS A N 1
ATOM 3225 C CA . HIS A 1 404 ? -1.473 17.626 -5.895 1.00 91.19 404 HIS A CA 1
ATOM 3226 C C . HIS A 1 404 ? -1.840 16.435 -6.799 1.00 91.19 404 HIS A C 1
ATOM 3228 O O . HIS A 1 404 ? -2.945 16.373 -7.336 1.00 91.19 404 HIS A O 1
ATOM 3234 N N . SER A 1 405 ? -0.896 15.512 -7.012 1.00 88.62 405 SER A N 1
ATOM 3235 C CA . SER A 1 405 ? -1.096 14.361 -7.905 1.00 88.62 405 SER A CA 1
ATOM 3236 C C . SER A 1 405 ? -2.282 13.495 -7.469 1.00 88.62 405 SER A C 1
ATOM 3238 O O . SER A 1 405 ? -2.303 12.926 -6.375 1.00 88.62 405 SER A O 1
ATOM 3240 N N . GLY A 1 406 ? -3.268 13.367 -8.356 1.00 83.06 406 GLY A N 1
ATOM 3241 C CA . GLY A 1 406 ? -4.415 12.489 -8.156 1.00 83.06 406 GLY A CA 1
ATOM 3242 C C . GLY A 1 406 ? -4.034 11.011 -8.220 1.00 83.06 406 GLY A C 1
ATOM 3243 O O . GLY A 1 406 ? -4.568 10.230 -7.435 1.00 83.06 406 GLY A O 1
ATOM 3244 N N . GLY A 1 407 ? -3.105 10.644 -9.110 1.00 77.81 407 GLY A N 1
ATOM 3245 C CA . GLY A 1 407 ? -2.702 9.257 -9.363 1.00 77.81 407 GLY A CA 1
ATOM 3246 C C . GLY A 1 407 ? -1.642 8.694 -8.409 1.00 77.81 407 GLY A C 1
ATOM 3247 O O . GLY A 1 407 ? -1.576 7.481 -8.236 1.00 77.81 407 GLY A O 1
ATOM 3248 N N . ALA A 1 408 ? -0.817 9.541 -7.780 1.00 81.12 408 ALA A N 1
ATOM 3249 C CA . ALA A 1 408 ? 0.305 9.093 -6.941 1.00 81.12 408 ALA A CA 1
ATOM 3250 C C . ALA A 1 408 ? 0.579 9.958 -5.691 1.00 81.12 408 ALA A C 1
ATOM 3252 O O . ALA A 1 408 ? 1.507 9.666 -4.942 1.00 81.12 408 ALA A O 1
ATOM 3253 N N . GLY A 1 409 ? -0.185 11.030 -5.453 1.00 81.94 409 GLY A N 1
ATOM 3254 C CA . GLY A 1 409 ? 0.221 12.128 -4.564 1.00 81.94 409 GLY A CA 1
ATOM 3255 C C . GLY A 1 409 ? 0.180 11.903 -3.050 1.00 81.94 409 GLY A C 1
ATOM 3256 O O . GLY A 1 409 ? 0.563 12.815 -2.326 1.00 81.94 409 GLY A O 1
ATOM 3257 N N . ALA A 1 410 ? -0.331 10.776 -2.545 1.00 89.69 410 ALA A N 1
ATOM 3258 C CA . ALA A 1 410 ? -0.733 10.644 -1.139 1.00 89.69 410 ALA A CA 1
ATOM 3259 C C . ALA A 1 410 ? 0.101 9.639 -0.321 1.00 89.69 410 ALA A C 1
ATOM 3261 O O . ALA A 1 410 ? 0.418 8.541 -0.773 1.00 89.69 410 ALA A O 1
ATOM 3262 N N . TYR A 1 411 ? 0.379 10.005 0.931 1.00 92.25 411 TYR A N 1
ATOM 3263 C CA . TYR A 1 411 ? 1.076 9.211 1.944 1.00 92.25 411 TYR A CA 1
ATOM 3264 C C . TYR A 1 411 ? 0.066 8.763 3.010 1.00 92.25 411 TYR A C 1
ATOM 3266 O O . TYR A 1 411 ? -0.742 9.580 3.449 1.00 92.25 411 TYR A O 1
ATOM 3274 N N . ALA A 1 412 ? 0.115 7.494 3.432 1.00 90.25 412 ALA A N 1
ATOM 3275 C CA . ALA A 1 412 ? -0.906 6.859 4.281 1.00 90.25 412 ALA A CA 1
ATOM 3276 C C . ALA A 1 412 ? -0.312 6.050 5.436 1.00 90.25 412 ALA A C 1
ATOM 3278 O O . ALA A 1 412 ? 0.665 5.347 5.207 1.00 90.25 412 ALA A O 1
ATOM 3279 N N . LYS A 1 413 ? -0.980 5.964 6.589 1.00 87.88 413 LYS A N 1
ATOM 3280 C CA . LYS A 1 413 ? -0.935 4.763 7.445 1.00 87.88 413 LYS A CA 1
ATOM 3281 C C . LYS A 1 413 ? -2.067 3.807 7.015 1.00 87.88 413 LYS A C 1
ATOM 3283 O O . LYS A 1 413 ? -3.200 4.256 6.970 1.00 87.88 413 LYS A O 1
ATOM 3288 N N . PRO A 1 414 ? -1.855 2.524 6.678 1.00 86.94 414 PRO A N 1
ATOM 3289 C CA . PRO A 1 414 ? -2.925 1.655 6.163 1.00 86.94 414 PRO A CA 1
ATOM 3290 C C . PRO A 1 414 ? -3.748 0.883 7.148 1.00 86.94 414 PRO A C 1
ATOM 3292 O O . PRO A 1 414 ? -4.801 0.415 6.747 1.00 86.94 414 PRO A O 1
ATOM 3295 N N . ALA A 1 415 ? -3.401 0.903 8.430 1.00 86.62 415 ALA A N 1
ATOM 3296 C CA . ALA A 1 415 ? -4.458 0.808 9.428 1.00 86.62 415 ALA A CA 1
ATOM 3297 C C . ALA A 1 415 ? -5.535 1.891 9.188 1.00 86.62 415 ALA A C 1
ATOM 3299 O O . ALA A 1 415 ? -6.714 1.632 9.385 1.00 86.62 415 ALA A O 1
ATOM 3300 N N . GLU A 1 416 ? -5.172 3.091 8.712 1.00 92.44 416 GLU A N 1
ATOM 3301 C CA . GLU A 1 416 ? -6.131 4.144 8.334 1.00 92.44 416 GLU A CA 1
ATOM 3302 C C . GLU A 1 416 ? -6.620 4.001 6.883 1.00 92.44 416 GLU A C 1
ATOM 3304 O O . GLU A 1 416 ? -7.793 4.222 6.608 1.00 92.44 416 GLU A O 1
ATOM 3309 N N . TYR A 1 417 ? -5.786 3.546 5.945 1.00 88.38 417 TYR A N 1
ATOM 3310 C CA . TYR A 1 417 ? -6.245 3.287 4.576 1.00 88.38 417 TYR A CA 1
ATOM 3311 C C . TYR A 1 417 ? -7.276 2.158 4.482 1.00 88.38 417 TYR A C 1
ATOM 3313 O O . TYR A 1 417 ? -8.293 2.304 3.807 1.00 88.38 417 TYR A O 1
ATOM 3321 N N . VAL A 1 418 ? -7.073 1.058 5.209 1.00 93.06 418 VAL A N 1
ATOM 3322 C CA . VAL A 1 418 ? -8.064 -0.019 5.316 1.00 93.06 418 VAL A CA 1
ATOM 3323 C C . VAL A 1 418 ? -9.357 0.493 5.964 1.00 93.06 418 VAL A C 1
ATOM 3325 O O . VAL A 1 418 ? -10.418 -0.009 5.621 1.00 93.06 418 VAL A O 1
ATOM 3328 N N . GLN A 1 419 ? -9.337 1.561 6.776 1.00 94.25 419 GLN A N 1
ATOM 3329 C CA . GLN A 1 419 ? -10.572 2.213 7.248 1.00 94.25 419 GLN A CA 1
ATOM 3330 C C . GLN A 1 419 ? -11.313 2.998 6.150 1.00 94.25 419 GLN A C 1
ATOM 3332 O O . GLN A 1 419 ? -12.541 3.083 6.205 1.00 94.25 419 GLN A O 1
ATOM 3337 N N . VAL A 1 420 ? -10.619 3.513 5.126 1.00 93.94 420 VAL A N 1
ATOM 3338 C CA . VAL A 1 420 ? -11.261 4.034 3.900 1.00 93.94 420 VAL A CA 1
ATOM 3339 C C . VAL A 1 420 ? -11.902 2.877 3.125 1.00 93.94 420 VAL A C 1
ATOM 3341 O O . VAL A 1 420 ? -13.084 2.929 2.789 1.00 93.94 420 VAL A O 1
ATOM 3344 N N . LEU A 1 421 ? -11.171 1.771 2.935 1.00 95.06 421 LEU A N 1
ATOM 3345 C CA . LEU A 1 421 ? -11.707 0.569 2.281 1.00 95.06 421 LEU A CA 1
ATOM 3346 C C . LEU A 1 421 ? -12.890 -0.044 3.049 1.00 95.06 421 LEU A C 1
ATOM 3348 O O . LEU A 1 421 ? -13.828 -0.529 2.424 1.00 95.06 421 LEU A O 1
ATOM 3352 N N . ALA A 1 422 ? -12.882 0.015 4.383 1.00 93.50 422 ALA A N 1
ATOM 3353 C CA . ALA A 1 422 ? -13.973 -0.437 5.240 1.00 93.50 422 ALA A CA 1
ATOM 3354 C C . ALA A 1 422 ? -15.207 0.474 5.135 1.00 93.50 422 ALA A C 1
ATOM 3356 O O . ALA A 1 422 ? -16.332 -0.019 5.187 1.00 93.50 422 ALA A O 1
ATOM 3357 N N . ALA A 1 423 ? -15.025 1.784 4.927 1.00 93.62 423 ALA A N 1
ATOM 3358 C CA . ALA A 1 423 ? -16.134 2.678 4.606 1.00 93.62 423 ALA A CA 1
ATOM 3359 C C . ALA A 1 423 ? -16.758 2.324 3.243 1.00 93.62 423 ALA A C 1
ATOM 3361 O O . ALA A 1 423 ? -17.980 2.255 3.148 1.00 93.62 423 ALA A O 1
ATOM 3362 N N . LEU A 1 424 ? -15.950 2.022 2.218 1.00 92.44 424 LEU A N 1
ATOM 3363 C CA . LEU A 1 424 ? -16.431 1.521 0.920 1.00 92.44 424 LEU A CA 1
ATOM 3364 C C . LEU A 1 424 ? -17.151 0.169 1.025 1.00 92.44 424 LEU A C 1
ATOM 3366 O O . LEU A 1 424 ? -18.217 -0.013 0.437 1.00 92.44 424 LEU A O 1
ATOM 3370 N N . LEU A 1 425 ? -16.588 -0.764 1.792 1.00 93.62 425 LEU A N 1
ATOM 3371 C CA . LEU A 1 425 ? -17.169 -2.078 2.066 1.00 93.62 425 LEU A CA 1
ATOM 3372 C C . LEU A 1 425 ? -18.547 -1.943 2.739 1.00 93.62 425 LEU A C 1
ATOM 3374 O O . LEU A 1 425 ? -19.492 -2.635 2.364 1.00 93.62 425 LEU A O 1
ATOM 3378 N N . ASN A 1 426 ? -18.676 -0.985 3.661 1.00 95.31 426 ASN A N 1
ATOM 3379 C CA . ASN A 1 426 ? -19.902 -0.617 4.366 1.00 95.31 426 ASN A CA 1
ATOM 3380 C C . ASN A 1 426 ? -20.687 0.510 3.649 1.00 95.31 426 ASN A C 1
ATOM 3382 O O . ASN A 1 426 ? -21.114 1.497 4.255 1.00 95.31 426 ASN A O 1
ATOM 3386 N N . ASP A 1 427 ? -20.870 0.367 2.330 1.00 94.50 427 ASP A N 1
ATOM 3387 C CA . ASP A 1 427 ? -21.747 1.202 1.489 1.00 94.50 427 ASP A CA 1
ATOM 3388 C C . ASP A 1 427 ? -21.489 2.727 1.561 1.00 94.50 427 ASP A C 1
ATOM 3390 O O . ASP A 1 427 ? -22.403 3.544 1.409 1.00 94.50 427 ASP A O 1
ATOM 3394 N N . GLY A 1 428 ? -20.231 3.118 1.773 1.00 90.06 428 GLY A N 1
ATOM 3395 C CA . GLY A 1 428 ? -19.767 4.508 1.841 1.00 90.06 428 GLY A CA 1
ATOM 3396 C C . GLY A 1 428 ? -19.852 5.138 3.234 1.00 90.06 428 GLY A C 1
ATOM 3397 O O . GLY A 1 428 ? -19.725 6.359 3.365 1.00 90.06 428 GLY A O 1
ATOM 3398 N N . THR A 1 429 ? -20.078 4.342 4.284 1.00 93.31 429 THR A N 1
ATOM 3399 C CA . THR A 1 429 ? -20.237 4.816 5.669 1.00 93.31 429 THR A CA 1
ATOM 3400 C C . THR A 1 429 ? -19.198 4.186 6.591 1.00 93.31 429 THR A C 1
ATOM 3402 O O . THR A 1 429 ? -19.072 2.969 6.654 1.00 93.31 429 THR A O 1
ATOM 3405 N N . SER A 1 430 ? -18.462 4.996 7.354 1.00 92.69 430 SER A N 1
ATOM 3406 C CA . SER A 1 430 ? -17.457 4.493 8.299 1.00 92.69 430 SER A CA 1
ATOM 3407 C C . SER A 1 430 ? -18.079 3.571 9.356 1.00 92.69 430 SER A C 1
ATOM 3409 O O . SER A 1 430 ? -18.980 4.028 10.067 1.00 92.69 430 SER A O 1
ATOM 3411 N N . PRO A 1 431 ? -17.578 2.335 9.551 1.00 89.62 431 PRO A N 1
ATOM 3412 C CA . PRO A 1 431 ? -17.980 1.522 10.699 1.00 89.62 431 PRO A CA 1
ATOM 3413 C C . PRO A 1 431 ? -17.512 2.141 12.030 1.00 89.62 431 PRO A C 1
ATOM 3415 O O . PRO A 1 431 ? -18.210 2.043 13.035 1.00 89.62 431 PRO A O 1
ATOM 3418 N N . ASN A 1 432 ? -16.378 2.854 12.026 1.00 89.75 432 ASN A N 1
ATOM 3419 C CA . ASN A 1 432 ? -15.745 3.398 13.232 1.00 89.75 432 ASN A CA 1
ATOM 3420 C C . ASN A 1 432 ? -16.335 4.743 13.682 1.00 89.75 432 ASN A C 1
ATOM 3422 O O . ASN A 1 432 ? -16.403 5.022 14.880 1.00 89.75 432 ASN A O 1
ATOM 3426 N N . THR A 1 433 ? -16.739 5.607 12.742 1.00 93.75 433 THR A N 1
ATOM 3427 C CA . THR A 1 433 ? -17.255 6.952 13.068 1.00 93.75 433 THR A CA 1
ATOM 3428 C C . THR A 1 433 ? -18.739 7.142 12.774 1.00 93.75 433 THR A C 1
ATOM 3430 O O . THR A 1 433 ? -19.308 8.142 13.213 1.00 93.75 433 THR A O 1
ATOM 3433 N N . GLY A 1 434 ? -19.366 6.230 12.024 1.00 93.56 434 GLY A N 1
ATOM 3434 C CA . GLY A 1 434 ? -20.722 6.398 11.493 1.00 93.56 434 GLY A CA 1
ATOM 3435 C C . GLY A 1 434 ? -20.850 7.505 10.437 1.00 93.56 434 GLY A C 1
ATOM 3436 O O . GLY A 1 434 ? -21.958 7.790 9.986 1.00 93.56 434 GLY A O 1
ATOM 3437 N N . ALA A 1 435 ? -19.749 8.156 10.040 1.00 93.69 435 ALA A N 1
ATOM 3438 C CA . ALA A 1 435 ? -19.779 9.211 9.038 1.00 93.69 435 ALA A CA 1
ATOM 3439 C C . ALA A 1 435 ? -19.958 8.621 7.635 1.00 93.69 435 ALA A C 1
ATOM 3441 O O . ALA A 1 435 ? -19.186 7.763 7.207 1.00 93.69 435 ALA A O 1
ATOM 3442 N N . GLN A 1 436 ? -20.960 9.115 6.909 1.00 92.06 436 GLN A N 1
ATOM 3443 C CA . GLN A 1 436 ? -21.164 8.787 5.504 1.00 92.06 436 GLN A CA 1
ATOM 3444 C C . GLN A 1 436 ? -20.295 9.695 4.631 1.00 92.06 436 GLN A C 1
ATOM 3446 O O . GLN A 1 436 ? -20.511 10.907 4.595 1.00 92.06 436 GLN A O 1
ATOM 3451 N N . ILE A 1 437 ? -19.324 9.103 3.937 1.00 90.00 437 ILE A N 1
ATOM 3452 C CA . ILE A 1 437 ? -18.469 9.791 2.962 1.00 90.00 437 ILE A CA 1
ATOM 3453 C C . ILE A 1 437 ? -18.985 9.627 1.531 1.00 90.00 437 ILE A C 1
ATOM 3455 O O . ILE A 1 437 ? -18.759 10.520 0.722 1.00 90.00 437 ILE A O 1
ATOM 3459 N N . LEU A 1 438 ? -19.713 8.549 1.228 1.00 89.69 438 LEU A N 1
ATOM 3460 C CA . LEU A 1 438 ? -20.398 8.314 -0.046 1.00 89.69 438 LEU A CA 1
ATOM 3461 C C . LEU A 1 438 ? -21.770 7.689 0.210 1.00 89.69 438 LEU A C 1
ATOM 3463 O O . LEU A 1 438 ? -21.972 6.974 1.190 1.00 89.69 438 LEU A O 1
ATOM 3467 N N . LYS A 1 439 ? -22.731 7.924 -0.678 1.00 89.25 439 LYS A N 1
ATOM 3468 C CA . LYS A 1 439 ? -24.021 7.230 -0.653 1.00 89.25 439 LYS A CA 1
ATOM 3469 C C . LYS A 1 439 ? -23.871 5.842 -1.262 1.00 89.25 439 LYS A C 1
ATOM 3471 O O . LYS A 1 439 ? -23.216 5.670 -2.288 1.00 89.25 439 LYS A O 1
ATOM 3476 N N . LYS A 1 440 ? -24.627 4.881 -0.725 1.00 92.50 440 LYS A N 1
ATOM 3477 C CA . LYS A 1 440 ? -24.689 3.498 -1.220 1.00 92.50 440 LYS A CA 1
ATOM 3478 C C . LYS A 1 440 ? -24.741 3.374 -2.751 1.00 92.50 440 LYS A C 1
ATOM 3480 O O . LYS A 1 440 ? -23.925 2.671 -3.329 1.00 92.50 440 LYS A O 1
ATOM 3485 N N . HIS A 1 441 ? -25.666 4.074 -3.416 1.00 90.88 441 HIS A N 1
ATOM 3486 C CA . HIS A 1 441 ? -25.837 3.960 -4.874 1.00 90.88 441 HIS A CA 1
ATOM 3487 C C . HIS A 1 441 ? -24.609 4.432 -5.670 1.00 90.88 441 HIS A C 1
ATOM 3489 O O . HIS A 1 441 ? -24.392 4.001 -6.798 1.00 90.88 441 HIS A O 1
ATOM 3495 N N . THR A 1 442 ? -23.811 5.326 -5.091 1.00 87.44 442 THR A N 1
ATOM 3496 C CA . THR A 1 442 ? -22.574 5.834 -5.676 1.00 87.44 442 THR A CA 1
ATOM 3497 C C . THR A 1 442 ? -21.457 4.802 -5.545 1.00 87.44 442 THR A C 1
ATOM 3499 O O . THR A 1 442 ? -20.741 4.562 -6.513 1.00 87.44 442 THR A O 1
ATOM 3502 N N . VAL A 1 443 ? -21.380 4.115 -4.402 1.00 93.12 443 VAL A N 1
ATOM 3503 C CA . VAL A 1 443 ? -20.508 2.945 -4.212 1.00 93.12 443 VAL A CA 1
ATOM 3504 C C . VAL A 1 443 ? -20.928 1.788 -5.129 1.00 93.12 443 VAL A C 1
ATOM 3506 O O . VAL A 1 443 ? -20.081 1.163 -5.758 1.00 93.12 443 VAL A O 1
ATOM 3509 N N . ASP A 1 444 ? -22.227 1.533 -5.294 1.00 91.94 444 ASP A N 1
ATOM 3510 C CA . ASP A 1 444 ? -22.727 0.503 -6.216 1.00 91.94 444 ASP A CA 1
ATOM 3511 C C . ASP A 1 444 ? -22.342 0.795 -7.689 1.00 91.94 444 ASP A C 1
ATOM 3513 O O . ASP A 1 444 ? -21.936 -0.116 -8.412 1.00 91.94 444 ASP A O 1
ATOM 3517 N N . GLU A 1 445 ? -22.367 2.063 -8.122 1.00 91.19 445 GLU A N 1
ATOM 3518 C CA . GLU A 1 445 ? -21.873 2.498 -9.445 1.00 91.19 445 GLU A CA 1
ATOM 3519 C C . GLU A 1 445 ? -20.339 2.374 -9.572 1.00 91.19 445 GLU A C 1
ATOM 3521 O O . GLU A 1 445 ? -19.839 1.972 -10.626 1.00 91.19 445 GLU A O 1
ATOM 3526 N N . MET A 1 446 ? -19.573 2.665 -8.509 1.00 93.00 446 MET A N 1
ATOM 3527 C CA . MET A 1 446 ? -18.115 2.451 -8.498 1.00 93.00 446 MET A CA 1
ATOM 3528 C C . MET A 1 446 ? -17.761 0.975 -8.701 1.00 93.00 446 MET A C 1
ATOM 3530 O O . MET A 1 446 ? -16.844 0.673 -9.460 1.00 93.00 446 MET A O 1
ATOM 3534 N N . PHE A 1 447 ? -18.511 0.068 -8.070 1.00 94.12 447 PHE A N 1
ATOM 3535 C CA . PHE A 1 447 ? -18.365 -1.391 -8.168 1.00 94.12 447 PHE A CA 1
ATOM 3536 C C . PHE A 1 447 ? -19.128 -2.007 -9.362 1.00 94.12 447 PHE A C 1
ATOM 3538 O O . PHE A 1 447 ? -19.393 -3.209 -9.378 1.00 94.12 447 PHE A O 1
ATOM 3545 N N . THR A 1 448 ? -19.476 -1.213 -10.377 1.00 93.50 448 THR A N 1
ATOM 3546 C CA . THR A 1 448 ? -20.044 -1.697 -11.645 1.00 93.50 448 THR A CA 1
ATOM 3547 C C . THR A 1 448 ? -18.971 -1.680 -12.731 1.00 93.50 448 THR A C 1
ATOM 3549 O O . THR A 1 448 ? -18.270 -0.685 -12.875 1.00 93.50 448 THR A O 1
ATOM 3552 N N . ASN A 1 449 ? -18.845 -2.751 -13.529 1.00 95.38 449 ASN A N 1
ATOM 3553 C CA . ASN A 1 449 ? -17.879 -2.790 -14.634 1.00 95.38 449 ASN A CA 1
ATOM 3554 C C . ASN A 1 449 ? -18.256 -1.763 -15.718 1.00 95.38 449 ASN A C 1
ATOM 3556 O O . ASN A 1 449 ? -19.254 -1.922 -16.420 1.00 95.38 449 ASN A O 1
ATOM 3560 N N . GLN A 1 450 ? -17.427 -0.734 -15.861 1.00 94.88 450 GLN A N 1
ATOM 3561 C CA . GLN A 1 450 ? -17.615 0.409 -16.752 1.00 94.88 450 GLN A CA 1
ATOM 3562 C C . GLN A 1 450 ? -17.113 0.155 -18.185 1.00 94.88 450 GLN A C 1
ATOM 3564 O O . GLN A 1 450 ? -17.418 0.936 -19.086 1.00 94.88 450 GLN A O 1
ATOM 3569 N N . ILE A 1 451 ? -16.352 -0.925 -18.415 1.00 94.38 451 ILE A N 1
ATOM 3570 C CA . ILE A 1 451 ? -15.774 -1.284 -19.727 1.00 94.38 451 ILE A CA 1
ATOM 3571 C C . ILE A 1 451 ? -16.082 -2.738 -20.153 1.00 94.38 451 ILE A C 1
ATOM 3573 O O . ILE A 1 451 ? -15.187 -3.461 -20.594 1.00 94.38 451 ILE A O 1
ATOM 3577 N N . PRO A 1 452 ? -17.346 -3.211 -20.085 1.00 94.56 452 PRO A N 1
ATOM 3578 C CA . PRO A 1 452 ? -17.698 -4.609 -20.374 1.00 94.56 452 PRO A CA 1
ATOM 3579 C C . PRO A 1 452 ? -17.424 -5.031 -21.830 1.00 94.56 452 PRO A C 1
ATOM 3581 O O . PRO A 1 452 ? -17.380 -6.218 -22.138 1.00 94.56 452 PRO A O 1
ATOM 3584 N N . ASN A 1 453 ? -17.219 -4.069 -22.732 1.00 94.81 453 ASN A N 1
ATOM 3585 C CA . ASN A 1 453 ? -16.802 -4.278 -24.118 1.00 94.81 453 ASN A CA 1
ATOM 3586 C C . ASN A 1 453 ? -15.283 -4.495 -24.291 1.00 94.81 453 ASN A C 1
ATOM 3588 O O . ASN A 1 453 ? -14.836 -4.683 -25.421 1.00 94.81 453 ASN A O 1
ATOM 3592 N N . MET A 1 454 ? -14.494 -4.451 -23.212 1.00 93.62 454 MET A N 1
ATOM 3593 C CA . MET A 1 454 ? -13.042 -4.670 -23.211 1.00 93.62 454 MET A CA 1
ATOM 3594 C C . MET A 1 454 ? -12.636 -5.816 -22.251 1.00 93.62 454 MET A C 1
ATOM 3596 O O . MET A 1 454 ? -11.789 -5.603 -21.390 1.00 93.62 454 MET A O 1
ATOM 3600 N N . PRO A 1 455 ? -13.196 -7.040 -22.366 1.00 92.94 455 PRO A N 1
ATOM 3601 C CA . PRO A 1 455 ? -13.006 -8.125 -21.384 1.00 92.94 455 PRO A CA 1
ATOM 3602 C C . PRO A 1 455 ? -11.559 -8.641 -21.250 1.00 92.94 455 PRO A C 1
ATOM 3604 O O . PRO A 1 455 ? -11.248 -9.364 -20.304 1.00 92.94 455 PRO A O 1
ATOM 3607 N N . ASP A 1 456 ? -10.681 -8.261 -22.179 1.00 90.56 456 ASP A N 1
ATOM 3608 C CA . ASP A 1 456 ? -9.285 -8.700 -22.268 1.00 90.56 456 ASP A CA 1
ATOM 3609 C C . ASP A 1 456 ? -8.273 -7.565 -22.027 1.00 90.56 456 ASP A C 1
ATOM 3611 O O . ASP A 1 456 ? -7.096 -7.691 -22.363 1.00 90.56 456 ASP A O 1
ATOM 3615 N N . PHE A 1 457 ? -8.711 -6.425 -21.476 1.00 88.31 457 PHE A N 1
ATOM 3616 C CA . PHE A 1 457 ? -7.901 -5.203 -21.459 1.00 88.31 457 PHE A CA 1
ATOM 3617 C C . PHE A 1 457 ? -6.562 -5.336 -20.712 1.00 88.31 457 PHE A C 1
ATOM 3619 O O . PHE A 1 457 ? -5.569 -4.769 -21.171 1.00 88.31 457 PHE A O 1
ATOM 3626 N N . ALA A 1 458 ? -6.527 -6.086 -19.605 1.00 81.56 458 ALA A N 1
ATOM 3627 C CA . ALA A 1 458 ? -5.373 -6.228 -18.713 1.00 81.56 458 ALA A CA 1
ATOM 3628 C C . ALA A 1 458 ? -4.465 -7.429 -19.053 1.00 81.56 458 ALA A C 1
ATOM 3630 O O . ALA A 1 458 ? -3.372 -7.538 -18.494 1.00 81.56 458 ALA A O 1
ATOM 3631 N N . ARG A 1 459 ? -4.854 -8.259 -20.038 1.00 83.81 459 ARG A N 1
ATOM 3632 C CA . ARG A 1 459 ? -3.984 -9.254 -20.709 1.00 83.81 459 ARG A CA 1
ATOM 3633 C C . ARG A 1 459 ? -2.918 -8.613 -21.603 1.00 83.81 459 ARG A C 1
ATOM 3635 O O . ARG A 1 459 ? -2.050 -9.302 -22.132 1.00 83.81 459 ARG A O 1
ATOM 3642 N N . GLN A 1 460 ? -2.985 -7.299 -21.814 1.00 80.69 460 GLN A N 1
ATOM 3643 C CA . GLN A 1 460 ? -1.908 -6.546 -22.446 1.00 80.69 460 GLN A CA 1
ATOM 3644 C C . GLN A 1 460 ? -0.727 -6.479 -21.472 1.00 80.69 460 GLN A C 1
ATOM 3646 O O . GLN A 1 460 ? -0.839 -5.901 -20.393 1.00 80.69 460 GLN A O 1
ATOM 3651 N N . GLY A 1 461 ? 0.397 -7.089 -21.852 1.00 78.88 461 GLY A N 1
ATOM 3652 C CA . GLY A 1 461 ? 1.598 -7.109 -21.022 1.00 78.88 461 GLY A CA 1
ATOM 3653 C C . GLY A 1 461 ? 2.130 -5.711 -20.715 1.00 78.88 461 GLY A C 1
ATOM 3654 O O . GLY A 1 461 ? 2.036 -4.799 -21.535 1.00 78.88 461 GLY A O 1
ATOM 3655 N N . ILE A 1 462 ? 2.716 -5.570 -19.529 1.00 84.00 462 ILE A N 1
ATOM 3656 C CA . ILE A 1 462 ? 3.294 -4.342 -18.988 1.00 84.00 462 ILE A CA 1
ATOM 3657 C C . ILE A 1 462 ? 4.754 -4.242 -19.454 1.00 84.00 462 ILE A C 1
ATOM 3659 O O . ILE A 1 462 ? 5.585 -5.045 -19.014 1.00 84.00 462 ILE A O 1
ATOM 3663 N N . PRO A 1 463 ? 5.120 -3.282 -20.320 1.00 88.31 463 PRO A N 1
ATOM 3664 C CA . PRO A 1 463 ? 6.506 -3.082 -20.722 1.00 88.31 463 PRO A CA 1
ATOM 3665 C C . PRO A 1 463 ? 7.309 -2.367 -19.630 1.00 88.31 463 PRO A C 1
ATOM 3667 O O . PRO A 1 463 ? 6.876 -1.363 -19.072 1.00 88.31 463 PRO A O 1
ATOM 3670 N N . ALA A 1 464 ? 8.547 -2.810 -19.408 1.00 92.25 464 ALA A N 1
ATOM 3671 C CA . ALA A 1 464 ? 9.535 -2.086 -18.610 1.00 92.25 464 ALA A CA 1
ATOM 3672 C C . ALA A 1 464 ? 10.156 -0.929 -19.416 1.00 92.25 464 ALA A C 1
ATOM 3674 O O . ALA A 1 464 ? 11.315 -0.991 -19.831 1.00 92.25 464 ALA A O 1
ATOM 3675 N N . ALA A 1 465 ? 9.384 0.124 -19.708 1.00 95.19 465 ALA A N 1
ATOM 3676 C CA . ALA A 1 465 ? 9.899 1.265 -20.470 1.00 95.19 465 ALA A CA 1
ATOM 3677 C C . ALA A 1 465 ? 10.941 2.061 -19.660 1.00 95.19 465 ALA A C 1
ATOM 3679 O O . ALA A 1 465 ? 11.964 2.466 -20.224 1.00 95.19 465 ALA A O 1
ATOM 3680 N N . LYS A 1 466 ? 10.726 2.203 -18.347 1.00 94.75 466 LYS A N 1
ATOM 3681 C CA . LYS A 1 466 ? 11.735 2.590 -17.345 1.00 94.75 466 LYS A CA 1
ATOM 3682 C C . LYS A 1 466 ? 11.967 1.400 -16.390 1.00 94.75 466 LYS A C 1
ATOM 3684 O O . LYS A 1 466 ? 11.200 1.251 -15.435 1.00 94.75 466 LYS A O 1
ATOM 3689 N N . PRO A 1 467 ? 12.954 0.517 -16.647 1.00 92.88 467 PRO A N 1
ATOM 3690 C CA . PRO A 1 467 ? 13.163 -0.707 -15.860 1.00 92.88 467 PRO A CA 1
ATOM 3691 C C . PRO A 1 467 ? 13.437 -0.475 -14.368 1.00 92.88 467 PRO A C 1
ATOM 3693 O O . PRO A 1 467 ? 13.175 -1.341 -13.543 1.00 92.88 467 PRO A O 1
ATOM 3696 N N . GLU A 1 468 ? 13.947 0.699 -14.002 1.00 92.00 468 GLU A N 1
ATOM 3697 C CA . GLU A 1 468 ? 14.149 1.120 -12.615 1.00 92.00 468 GLU A CA 1
ATOM 3698 C C . GLU A 1 468 ? 12.839 1.459 -11.880 1.00 92.00 468 GLU A C 1
ATOM 3700 O O . GLU A 1 468 ? 12.819 1.504 -10.649 1.00 92.00 468 GLU A O 1
ATOM 3705 N N . GLN A 1 469 ? 11.743 1.672 -12.618 1.00 90.31 469 GLN A N 1
ATOM 3706 C CA . GLN A 1 469 ? 10.417 1.982 -12.076 1.00 90.31 469 GLN A CA 1
ATOM 3707 C C . GLN A 1 469 ? 9.442 0.796 -12.165 1.00 90.31 469 GLN A C 1
ATOM 3709 O O . GLN A 1 469 ? 8.615 0.636 -11.268 1.00 90.31 469 GLN A O 1
ATOM 3714 N N . THR A 1 470 ? 9.559 -0.070 -13.180 1.00 90.31 470 THR A N 1
ATOM 3715 C CA . THR A 1 470 ? 8.745 -1.295 -13.311 1.00 90.31 470 THR A CA 1
ATOM 3716 C C . THR A 1 470 ? 9.505 -2.466 -13.933 1.00 90.31 470 THR A C 1
ATOM 3718 O O . THR A 1 470 ? 10.221 -2.308 -14.922 1.00 90.31 470 THR A O 1
ATOM 3721 N N . ASN A 1 471 ? 9.267 -3.664 -13.401 1.00 91.06 471 ASN A N 1
ATOM 3722 C CA . ASN A 1 471 ? 9.564 -4.925 -14.068 1.00 91.06 471 ASN A CA 1
ATOM 3723 C C . ASN A 1 471 ? 8.597 -5.148 -15.246 1.00 91.06 471 ASN A C 1
ATOM 3725 O O . ASN A 1 471 ? 7.494 -4.590 -15.255 1.00 91.06 471 ASN A O 1
ATOM 3729 N N . PRO A 1 472 ? 8.984 -5.957 -16.249 1.00 89.81 472 PRO A N 1
ATOM 3730 C CA . PRO A 1 472 ? 8.071 -6.382 -17.297 1.00 89.81 472 PRO A CA 1
ATOM 3731 C C . PRO A 1 472 ? 7.147 -7.491 -16.775 1.00 89.81 472 PRO A C 1
ATOM 3733 O O . PRO A 1 472 ? 7.617 -8.443 -16.154 1.00 89.81 472 PRO A O 1
ATOM 3736 N N . ALA A 1 473 ? 5.853 -7.411 -17.084 1.00 84.56 473 ALA A N 1
ATOM 3737 C CA . ALA A 1 473 ? 4.876 -8.455 -16.760 1.00 84.56 473 ALA A CA 1
ATOM 3738 C C . ALA A 1 473 ? 4.130 -8.899 -18.032 1.00 84.56 473 ALA A C 1
ATOM 3740 O O . ALA A 1 473 ? 3.779 -8.044 -18.844 1.00 84.56 473 ALA A O 1
ATOM 3741 N N . PRO A 1 474 ? 3.866 -10.201 -18.245 1.00 80.25 474 PRO A N 1
ATOM 3742 C CA . PRO A 1 474 ? 3.144 -10.669 -19.433 1.00 80.25 474 PRO A CA 1
ATOM 3743 C C . PRO A 1 474 ? 1.656 -10.287 -19.413 1.00 80.25 474 PRO A C 1
ATOM 3745 O O . PRO A 1 474 ? 1.051 -10.139 -20.468 1.00 80.25 474 PRO A O 1
ATOM 3748 N N . GLU A 1 475 ? 1.091 -10.112 -18.219 1.00 82.81 475 GLU A N 1
ATOM 3749 C CA . GLU A 1 475 ? -0.289 -9.728 -17.933 1.00 82.81 475 GLU A CA 1
ATOM 3750 C C . GLU A 1 475 ? -0.317 -9.084 -16.534 1.00 82.81 475 GLU A C 1
ATOM 3752 O O . GLU A 1 475 ? 0.508 -9.421 -15.682 1.00 82.81 475 GLU A O 1
ATOM 3757 N N . LEU A 1 476 ? -1.246 -8.155 -16.296 1.00 73.69 476 LEU A N 1
ATOM 3758 C CA . LEU A 1 476 ? -1.375 -7.438 -15.022 1.00 73.69 476 LEU A CA 1
ATOM 3759 C C . LEU A 1 476 ? -1.984 -8.293 -13.890 1.00 73.69 476 LEU A C 1
ATOM 3761 O O . LEU A 1 476 ? -1.620 -8.110 -12.730 1.00 73.69 476 LEU A O 1
ATOM 3765 N N . TYR A 1 477 ? -2.900 -9.214 -14.210 1.00 78.19 477 TYR A N 1
ATOM 3766 C CA . TYR A 1 477 ? -3.479 -10.167 -13.252 1.00 78.19 477 TYR A CA 1
ATOM 3767 C C . TYR A 1 477 ? -3.938 -11.455 -13.956 1.00 78.19 477 TYR A C 1
ATOM 3769 O O . TYR A 1 477 ? -5.094 -11.544 -14.381 1.00 78.19 477 TYR A O 1
ATOM 3777 N N . PRO A 1 478 ? -3.039 -12.440 -14.133 1.00 82.06 478 PRO A N 1
ATOM 3778 C CA . PRO A 1 478 ? -3.364 -13.676 -14.831 1.00 82.06 478 PRO A CA 1
ATOM 3779 C C . PRO A 1 478 ? -4.307 -14.553 -14.000 1.00 82.06 478 PRO A C 1
ATOM 3781 O O . PRO A 1 478 ? -4.036 -14.854 -12.838 1.00 82.06 478 PRO A O 1
ATOM 3784 N N . GLN A 1 479 ? -5.398 -15.007 -14.619 1.00 85.12 479 GLN A N 1
ATOM 3785 C CA . GLN A 1 479 ? -6.358 -15.946 -14.031 1.00 85.12 479 GLN A CA 1
ATOM 3786 C C . GLN A 1 479 ? -6.504 -17.194 -14.910 1.00 85.12 479 GLN A C 1
ATOM 3788 O O . GLN A 1 479 ? -6.617 -17.103 -16.137 1.00 85.12 479 GLN A O 1
ATOM 3793 N N . GLU A 1 480 ? -6.534 -18.372 -14.280 1.00 84.94 480 GLU A N 1
ATOM 3794 C CA . GLU A 1 480 ? -6.807 -19.636 -14.970 1.00 84.94 480 GLU A CA 1
ATOM 3795 C C . GLU A 1 480 ? -8.181 -19.595 -15.660 1.00 84.94 480 GLU A C 1
ATOM 3797 O O . GLU A 1 480 ? -9.131 -18.992 -15.165 1.00 84.94 480 GLU A O 1
ATOM 3802 N N . GLY A 1 481 ? -8.277 -20.192 -16.851 1.00 87.19 481 GLY A N 1
ATOM 3803 C CA . GLY A 1 481 ? -9.492 -20.155 -17.670 1.00 87.19 481 GLY A CA 1
ATOM 3804 C C . GLY A 1 481 ? -9.764 -18.819 -18.374 1.00 87.19 481 GLY A C 1
ATOM 3805 O O . GLY A 1 481 ? -10.704 -18.756 -19.160 1.00 87.19 481 GLY A O 1
ATOM 3806 N N . GLN A 1 482 ? -8.941 -17.784 -18.151 1.00 89.06 482 GLN A N 1
ATOM 3807 C CA . GLN A 1 482 ? -9.053 -16.463 -18.785 1.00 89.06 482 GLN A CA 1
ATOM 3808 C C . GLN A 1 482 ? -10.474 -15.850 -18.699 1.00 89.06 482 GLN A C 1
ATOM 3810 O O . GLN A 1 482 ? -11.072 -15.535 -19.733 1.00 89.06 482 GLN A O 1
ATOM 3815 N N . PRO A 1 483 ? -11.026 -15.640 -17.488 1.00 91.75 483 PRO A N 1
ATOM 3816 C CA . PRO A 1 483 ? -12.316 -14.978 -17.295 1.00 91.75 483 PRO A CA 1
ATOM 3817 C C . PRO A 1 483 ? -12.304 -13.500 -17.740 1.00 91.75 483 PRO A C 1
ATOM 3819 O O . PRO A 1 483 ? -11.243 -12.870 -17.753 1.00 91.75 483 PRO A O 1
ATOM 3822 N N . PRO A 1 484 ? -13.459 -12.900 -18.083 1.00 91.25 484 PRO A N 1
ATOM 3823 C CA . PRO A 1 484 ? -13.542 -11.475 -18.404 1.00 91.25 484 PRO A CA 1
ATOM 3824 C C . PRO A 1 484 ? -13.001 -10.578 -17.281 1.00 91.25 484 PRO A C 1
ATOM 3826 O O . PRO A 1 484 ? -13.361 -10.733 -16.116 1.00 91.25 484 PRO A O 1
ATOM 3829 N N . GLN A 1 485 ? -12.168 -9.606 -17.642 1.00 89.50 485 GLN A N 1
ATOM 3830 C CA . GLN A 1 485 ? -11.666 -8.564 -16.745 1.00 89.50 485 GLN A CA 1
ATOM 3831 C C . GLN A 1 485 ? -12.645 -7.379 -16.706 1.00 89.50 485 GLN A C 1
ATOM 3833 O O . GLN A 1 485 ? -13.388 -7.132 -17.661 1.00 89.50 485 GLN A O 1
ATOM 3838 N N . GLY A 1 486 ? -12.649 -6.630 -15.601 1.00 93.12 486 GLY A N 1
ATOM 3839 C CA . GLY A 1 486 ? -13.471 -5.429 -15.449 1.00 93.12 486 GLY A CA 1
ATOM 3840 C C . GLY A 1 486 ? -12.709 -4.253 -14.853 1.00 93.12 486 GLY A C 1
ATOM 3841 O O . GLY A 1 486 ? -11.663 -4.424 -14.226 1.00 93.12 486 GLY A O 1
ATOM 3842 N N . TRP A 1 487 ? -13.256 -3.055 -15.032 1.00 93.62 487 TRP A N 1
ATOM 3843 C CA . TRP A 1 487 ? -12.783 -1.837 -14.378 1.00 93.62 487 TRP A CA 1
ATOM 3844 C C . TRP A 1 487 ? -13.983 -1.062 -13.841 1.00 93.62 487 TRP A C 1
ATOM 3846 O O . TRP A 1 487 ? -14.952 -0.855 -14.571 1.00 93.62 487 TRP A O 1
ATOM 3856 N N . GLY A 1 488 ? -13.932 -0.674 -12.570 1.00 93.88 488 GLY A N 1
ATOM 3857 C CA . GLY A 1 488 ? -14.964 0.113 -11.899 1.00 93.88 488 GLY A CA 1
ATOM 3858 C C . GLY A 1 488 ? -14.836 1.604 -12.206 1.00 93.88 488 GLY A C 1
ATOM 3859 O O . GLY A 1 488 ? -14.319 2.005 -13.247 1.00 93.88 488 GLY A O 1
ATOM 3860 N N . LEU A 1 489 ? -15.236 2.465 -11.276 1.00 88.56 489 LEU A N 1
ATOM 3861 C CA . LEU A 1 489 ? -14.768 3.854 -11.291 1.00 88.56 489 LEU A CA 1
ATOM 3862 C C . LEU A 1 489 ? -13.495 3.946 -10.442 1.00 88.56 489 LEU A C 1
ATOM 3864 O O . LEU A 1 489 ? -13.558 3.892 -9.220 1.00 88.56 489 LEU A O 1
ATOM 3868 N N . SER A 1 490 ? -12.350 4.111 -11.116 1.00 86.44 490 SER A N 1
ATOM 3869 C CA . SER A 1 490 ? -10.973 4.239 -10.591 1.00 86.44 490 SER A CA 1
ATOM 3870 C C . SER A 1 490 ? -10.220 2.989 -10.093 1.00 86.44 490 SER A C 1
ATOM 3872 O O . SER A 1 490 ? -9.060 3.128 -9.722 1.00 86.44 490 SER A O 1
ATOM 3874 N N . PHE A 1 491 ? -10.773 1.773 -10.178 1.00 92.31 491 PHE A N 1
ATOM 3875 C CA . PHE A 1 491 ? -10.065 0.533 -9.796 1.00 92.31 491 PHE A CA 1
ATOM 3876 C C . PHE A 1 491 ? -10.350 -0.655 -10.727 1.00 92.31 491 PHE A C 1
ATOM 3878 O O . PHE A 1 491 ? -11.365 -0.681 -11.426 1.00 92.31 491 PHE A O 1
ATOM 3885 N N . MET A 1 492 ? -9.493 -1.679 -10.696 1.00 91.88 492 MET A N 1
ATOM 3886 C CA . MET A 1 492 ? -9.729 -2.937 -11.409 1.00 91.88 492 MET A CA 1
ATOM 3887 C C . MET A 1 492 ? -10.732 -3.813 -10.651 1.00 91.88 492 MET A C 1
ATOM 3889 O O . MET A 1 492 ? -10.811 -3.788 -9.424 1.00 91.88 492 MET A O 1
ATOM 3893 N N . MET A 1 493 ? -11.504 -4.606 -11.392 1.00 92.38 493 MET A N 1
ATOM 3894 C CA . MET A 1 493 ? -12.471 -5.555 -10.848 1.00 92.38 493 MET A CA 1
ATOM 3895 C C . MET A 1 493 ? -12.121 -6.984 -11.255 1.00 92.38 493 MET A C 1
ATOM 3897 O O . MET A 1 493 ? -11.931 -7.285 -12.436 1.00 92.38 493 MET A O 1
ATOM 3901 N N . THR A 1 494 ? -12.113 -7.879 -10.271 1.00 91.31 494 THR A N 1
ATOM 3902 C CA . THR A 1 494 ? -12.028 -9.331 -10.487 1.00 91.31 494 THR A CA 1
ATOM 3903 C C . THR A 1 494 ? -13.454 -9.846 -10.679 1.00 91.31 494 THR A C 1
ATOM 3905 O O . THR A 1 494 ? -14.183 -9.984 -9.703 1.00 91.31 494 THR A O 1
ATOM 3908 N N . VAL A 1 495 ? -13.915 -10.014 -11.923 1.00 90.62 495 VAL A N 1
ATOM 3909 C CA . VAL A 1 495 ? -15.337 -10.314 -12.215 1.00 90.62 495 VAL A CA 1
ATOM 3910 C C . VAL A 1 495 ? -15.710 -11.739 -11.785 1.00 90.62 495 VAL A C 1
ATOM 3912 O O . VAL A 1 495 ? -16.755 -11.957 -11.171 1.00 90.62 495 VAL A O 1
ATOM 3915 N N . GLU A 1 496 ? -14.829 -12.696 -12.067 1.00 91.38 496 GLU A N 1
ATOM 3916 C CA . GLU A 1 496 ? -14.912 -14.087 -11.612 1.00 91.38 496 GLU A CA 1
ATOM 3917 C C . GLU A 1 496 ? -13.999 -14.316 -10.391 1.00 91.38 496 GLU A C 1
ATOM 3919 O O . GLU A 1 496 ? -13.026 -13.574 -10.234 1.00 91.38 496 GLU A O 1
ATOM 3924 N N . PRO A 1 497 ? -14.264 -15.332 -9.543 1.00 90.31 497 PRO A N 1
ATOM 3925 C CA . PRO A 1 497 ? -13.456 -15.601 -8.354 1.00 90.31 497 PRO A CA 1
ATOM 3926 C C . PRO A 1 497 ? -11.960 -15.793 -8.651 1.00 90.31 497 PRO A C 1
ATOM 3928 O O . PRO A 1 497 ? -11.572 -16.345 -9.684 1.00 90.31 497 PRO A O 1
ATOM 3931 N N . GLY A 1 498 ? -11.111 -15.337 -7.731 1.00 85.62 498 GLY A N 1
ATOM 3932 C CA . GLY A 1 498 ? -9.655 -15.439 -7.823 1.00 85.62 498 GLY A CA 1
ATOM 3933 C C . GLY A 1 498 ? -9.102 -16.744 -7.244 1.00 85.62 498 GLY A C 1
ATOM 3934 O O . GLY A 1 498 ? -9.706 -17.364 -6.371 1.00 85.62 498 GLY A O 1
ATOM 3935 N N . ALA A 1 499 ? -7.897 -17.130 -7.678 1.00 86.25 499 ALA A N 1
ATOM 3936 C CA . ALA A 1 499 ? -7.190 -18.308 -7.157 1.00 86.25 499 ALA A CA 1
ATOM 3937 C C . ALA A 1 499 ? -6.828 -18.196 -5.659 1.00 86.25 499 ALA A C 1
ATOM 3939 O O . ALA A 1 499 ? -6.583 -19.203 -5.005 1.00 86.25 499 ALA A O 1
ATOM 3940 N N . THR A 1 500 ? -6.832 -16.979 -5.110 1.00 89.69 500 THR A N 1
ATOM 3941 C CA . THR A 1 500 ? -6.654 -16.675 -3.684 1.00 89.69 500 THR A CA 1
ATOM 3942 C C . THR A 1 500 ? -7.930 -16.873 -2.852 1.00 89.69 500 THR A C 1
ATOM 3944 O O . THR A 1 500 ? -7.928 -16.558 -1.673 1.00 89.69 500 THR A O 1
ATOM 3947 N N . GLY A 1 501 ? -9.042 -17.351 -3.425 1.00 90.00 501 GLY A N 1
ATOM 3948 C CA . GLY A 1 501 ? -10.337 -17.462 -2.728 1.00 90.00 501 GLY A CA 1
ATOM 3949 C C . GLY A 1 501 ? -11.190 -16.185 -2.763 1.00 90.00 501 GLY A C 1
ATOM 3950 O O . GLY A 1 501 ? -12.359 -16.213 -2.374 1.00 90.00 501 GLY A O 1
ATOM 3951 N N . ARG A 1 502 ? -10.627 -15.098 -3.305 1.00 91.75 502 ARG A N 1
ATOM 3952 C CA . ARG A 1 502 ? -11.295 -13.833 -3.630 1.00 91.75 502 ARG A CA 1
ATOM 3953 C C . ARG A 1 502 ? -12.608 -14.046 -4.396 1.00 91.75 502 ARG A C 1
ATOM 3955 O O . ARG A 1 502 ? -12.639 -14.793 -5.375 1.00 91.75 502 ARG A O 1
ATOM 3962 N N . GLY A 1 503 ? -13.673 -13.361 -3.986 1.00 92.38 503 GLY A N 1
ATOM 3963 C CA . GLY A 1 503 ? -15.011 -13.414 -4.575 1.00 92.38 503 GLY A CA 1
ATOM 3964 C C . GLY A 1 503 ? -15.176 -12.630 -5.881 1.00 92.38 503 GLY A C 1
ATOM 3965 O O . GLY A 1 503 ? -14.235 -12.038 -6.424 1.00 92.38 503 GLY A O 1
ATOM 3966 N N . ARG A 1 504 ? -16.409 -12.626 -6.399 1.00 93.25 504 ARG A N 1
ATOM 3967 C CA . ARG A 1 504 ? -16.799 -11.930 -7.632 1.00 93.25 504 ARG A CA 1
ATOM 3968 C C . ARG A 1 504 ? -16.901 -10.428 -7.413 1.00 93.25 504 ARG A C 1
ATOM 3970 O O . ARG A 1 504 ? -17.310 -9.955 -6.359 1.00 93.25 504 ARG A O 1
ATOM 3977 N N . ASN A 1 505 ? -16.620 -9.676 -8.470 1.00 92.00 505 ASN A N 1
ATOM 3978 C CA . ASN A 1 505 ? -16.659 -8.213 -8.506 1.00 92.00 505 ASN A CA 1
ATOM 3979 C C . ASN A 1 505 ? -15.785 -7.526 -7.437 1.00 92.00 505 ASN A C 1
ATOM 3981 O O . ASN A 1 505 ? -16.016 -6.363 -7.109 1.00 92.00 505 ASN A O 1
ATOM 3985 N N . THR A 1 506 ? -14.756 -8.215 -6.932 1.00 94.25 506 THR A N 1
ATOM 3986 C CA . THR A 1 506 ? -13.799 -7.646 -5.975 1.00 94.25 506 THR A CA 1
ATOM 3987 C C . THR A 1 506 ? -13.035 -6.496 -6.618 1.00 94.25 506 THR A C 1
ATOM 3989 O O . THR A 1 506 ? -12.339 -6.703 -7.622 1.00 94.25 506 THR A O 1
ATOM 3992 N N . ALA A 1 507 ? -13.135 -5.312 -6.017 1.00 94.69 507 ALA A N 1
ATOM 3993 C CA . ALA A 1 507 ? -12.349 -4.143 -6.379 1.00 94.69 507 ALA A CA 1
ATOM 3994 C C . ALA A 1 507 ? -10.922 -4.292 -5.852 1.00 94.69 507 ALA A C 1
ATOM 3996 O O . ALA A 1 507 ? -10.725 -4.718 -4.715 1.00 94.69 507 ALA A O 1
ATOM 3997 N N . TRP A 1 508 ? -9.924 -3.947 -6.658 1.00 92.44 508 TRP A N 1
ATOM 3998 C CA . TRP A 1 508 ? -8.525 -3.961 -6.243 1.00 92.44 508 TRP A CA 1
ATOM 3999 C C . TRP A 1 508 ? -7.672 -3.078 -7.155 1.00 92.44 508 TRP A C 1
ATOM 4001 O O . TRP A 1 508 ? -8.026 -2.810 -8.307 1.00 92.44 508 TRP A O 1
ATOM 4011 N N . TRP A 1 509 ? -6.526 -2.632 -6.648 1.00 92.12 509 TRP A N 1
ATOM 4012 C CA . TRP A 1 509 ? -5.515 -1.939 -7.440 1.00 92.12 509 TRP A CA 1
ATOM 4013 C C . TRP A 1 509 ? -4.150 -1.977 -6.749 1.00 92.12 509 TRP A C 1
ATOM 4015 O O . TRP A 1 509 ? -3.992 -2.578 -5.681 1.00 92.12 509 TRP A O 1
ATOM 4025 N N . ALA A 1 510 ? -3.160 -1.338 -7.370 1.00 89.12 510 ALA A N 1
ATOM 4026 C CA . ALA A 1 510 ? -1.792 -1.328 -6.895 1.00 89.12 510 ALA A CA 1
ATOM 4027 C C . ALA A 1 510 ? -1.123 0.054 -6.970 1.00 89.12 510 ALA A C 1
ATOM 4029 O O . ALA A 1 510 ? -1.468 0.898 -7.796 1.00 89.12 510 ALA A O 1
ATOM 4030 N N . GLY A 1 511 ? -0.127 0.260 -6.110 1.00 88.31 511 GLY A N 1
ATOM 4031 C CA . GLY A 1 511 ? 0.796 1.394 -6.142 1.00 88.31 511 GLY A CA 1
ATOM 4032 C C . GLY A 1 511 ? 2.208 0.944 -6.520 1.00 88.31 511 GLY A C 1
ATOM 4033 O O . GLY A 1 511 ? 2.615 -0.176 -6.212 1.00 88.31 511 GLY A O 1
ATOM 4034 N N . ILE A 1 512 ? 2.964 1.831 -7.175 1.00 88.19 512 ILE A N 1
ATOM 4035 C CA . ILE A 1 512 ? 4.213 1.484 -7.878 1.00 88.19 512 ILE A CA 1
ATOM 4036 C C . ILE A 1 512 ? 5.300 0.864 -6.976 1.00 88.19 512 ILE A C 1
ATOM 4038 O O . ILE A 1 512 ? 6.032 -0.013 -7.418 1.00 88.19 512 ILE A O 1
ATOM 4042 N N . ALA A 1 513 ? 5.349 1.222 -5.690 1.00 90.38 513 ALA A N 1
ATOM 4043 C CA . ALA A 1 513 ? 6.257 0.627 -4.703 1.00 90.38 513 ALA A CA 1
ATOM 4044 C C . ALA A 1 513 ? 5.754 -0.732 -4.160 1.00 90.38 513 ALA A C 1
ATOM 4046 O O . ALA A 1 513 ? 5.813 -0.993 -2.958 1.00 90.38 513 ALA A O 1
ATOM 4047 N N . ASN A 1 514 ? 5.195 -1.568 -5.043 1.00 90.06 514 ASN A N 1
ATOM 4048 C CA . ASN A 1 514 ? 4.551 -2.851 -4.736 1.00 90.06 514 ASN A CA 1
ATOM 4049 C C . ASN A 1 514 ? 3.585 -2.754 -3.541 1.00 90.06 514 ASN A C 1
ATOM 4051 O O . ASN A 1 514 ? 3.751 -3.393 -2.500 1.00 90.06 514 ASN A O 1
ATOM 4055 N N . LEU A 1 515 ? 2.598 -1.876 -3.702 1.00 90.06 515 LEU A N 1
ATOM 4056 C CA . LEU A 1 515 ? 1.462 -1.702 -2.801 1.00 90.06 515 LEU A CA 1
ATOM 4057 C C . LEU A 1 515 ? 0.264 -2.407 -3.430 1.00 90.06 515 LEU A C 1
ATOM 4059 O O . LEU A 1 515 ? 0.004 -2.149 -4.599 1.00 90.06 515 LEU A O 1
ATOM 4063 N N . PHE A 1 516 ? -0.482 -3.232 -2.700 1.00 91.06 516 PHE A N 1
ATOM 4064 C CA . PHE A 1 516 ? -1.643 -3.960 -3.224 1.00 91.06 516 PHE A CA 1
ATOM 4065 C C . PHE A 1 516 ? -2.786 -3.912 -2.215 1.00 91.06 516 PHE A C 1
ATOM 4067 O O . PHE A 1 516 ? -2.581 -4.208 -1.042 1.00 91.06 516 PHE A O 1
ATOM 4074 N N . TRP A 1 517 ? -3.992 -3.560 -2.648 1.00 93.50 517 TRP A N 1
ATOM 4075 C CA . TRP A 1 517 ? -5.182 -3.563 -1.792 1.00 93.50 517 TRP A CA 1
ATOM 4076 C C . TRP A 1 517 ? -6.357 -4.216 -2.513 1.00 93.50 517 TRP A C 1
ATOM 4078 O O . TRP A 1 517 ? -6.381 -4.268 -3.744 1.00 93.50 517 TRP A O 1
ATOM 4088 N N . TRP A 1 518 ? -7.341 -4.680 -1.748 1.00 94.38 518 TRP A N 1
ATOM 4089 C CA . TRP A 1 518 ? -8.593 -5.226 -2.265 1.00 94.38 518 TRP A CA 1
ATOM 4090 C C . TRP A 1 518 ? -9.778 -4.883 -1.357 1.00 94.38 518 TRP A C 1
ATOM 4092 O O . TRP A 1 518 ? -9.615 -4.632 -0.163 1.00 94.38 518 TRP A O 1
ATOM 4102 N N . CYS A 1 519 ? -10.975 -4.871 -1.935 1.00 95.56 519 CYS A N 1
ATOM 4103 C CA . CYS A 1 519 ? -12.252 -4.710 -1.251 1.00 95.56 519 CYS A CA 1
ATOM 4104 C C . CYS A 1 519 ? -13.280 -5.641 -1.913 1.00 95.56 519 CYS A C 1
ATOM 4106 O O . CYS A 1 519 ? -13.715 -5.419 -3.048 1.00 95.56 519 CYS A O 1
ATOM 4108 N N . ASP A 1 520 ? -13.616 -6.722 -1.215 1.00 95.62 520 ASP A N 1
ATOM 4109 C CA . ASP A 1 520 ? -14.522 -7.781 -1.647 1.00 95.62 520 ASP A CA 1
ATOM 4110 C C . ASP A 1 520 ? -15.857 -7.655 -0.906 1.00 95.62 520 ASP A C 1
ATOM 4112 O O . ASP A 1 520 ? -16.020 -8.056 0.250 1.00 95.62 520 ASP A O 1
ATOM 4116 N N . ARG A 1 521 ? -16.837 -7.089 -1.615 1.00 92.81 521 ARG A N 1
ATOM 4117 C CA . ARG A 1 521 ? -18.207 -6.898 -1.126 1.00 92.81 521 ARG A CA 1
ATOM 4118 C C . ARG A 1 521 ? -19.045 -8.184 -1.149 1.00 92.81 521 ARG A C 1
ATOM 4120 O O . ARG A 1 521 ? -20.111 -8.191 -0.543 1.00 92.81 521 ARG A O 1
ATOM 4127 N N . GLU A 1 522 ? -18.604 -9.253 -1.820 1.00 91.62 522 GLU A N 1
ATOM 4128 C CA . GLU A 1 522 ? -19.268 -10.566 -1.763 1.00 91.62 522 GLU A CA 1
ATOM 4129 C C . GLU A 1 522 ? -18.897 -11.299 -0.468 1.00 91.62 522 GLU A C 1
ATOM 4131 O O . GLU A 1 522 ? -19.760 -11.897 0.175 1.00 91.62 522 GLU A O 1
ATOM 4136 N N . LYS A 1 523 ? -17.617 -11.246 -0.079 1.00 93.00 523 LYS A N 1
ATOM 4137 C CA . LYS A 1 523 ? -17.094 -11.904 1.131 1.00 93.00 523 LYS A CA 1
ATOM 4138 C C . LYS A 1 523 ? -17.101 -11.020 2.377 1.00 93.00 523 LYS A C 1
ATOM 4140 O O . LYS A 1 523 ? -16.898 -11.536 3.469 1.00 93.00 523 LYS A O 1
ATOM 4145 N N . GLY A 1 524 ? -17.357 -9.720 2.235 1.00 92.69 524 GLY A N 1
ATOM 4146 C CA . GLY A 1 524 ? -17.404 -8.792 3.365 1.00 92.69 524 GLY A CA 1
ATOM 4147 C C . GLY A 1 524 ? -16.023 -8.501 3.955 1.00 92.69 524 GLY A C 1
ATOM 4148 O O . GLY A 1 524 ? -15.915 -8.305 5.161 1.00 92.69 524 GLY A O 1
ATOM 4149 N N . VAL A 1 525 ? -14.973 -8.479 3.126 1.00 93.56 525 VAL A N 1
ATOM 4150 C CA . VAL A 1 525 ? -13.586 -8.264 3.568 1.00 93.56 525 VAL A CA 1
ATOM 4151 C C . VAL A 1 525 ? -12.861 -7.254 2.685 1.00 93.56 525 VAL A C 1
ATOM 4153 O O . VAL A 1 525 ? -13.037 -7.212 1.470 1.00 93.56 525 VAL A O 1
ATOM 4156 N N . ALA A 1 526 ? -11.998 -6.447 3.292 1.00 93.12 526 ALA A N 1
ATOM 4157 C CA . ALA A 1 526 ? -11.051 -5.594 2.589 1.00 93.12 526 ALA A CA 1
ATOM 4158 C C . ALA A 1 526 ? -9.671 -5.720 3.238 1.00 93.12 526 ALA A C 1
ATOM 4160 O O . ALA A 1 526 ? -9.561 -6.059 4.416 1.00 93.12 526 ALA A O 1
ATOM 4161 N N . GLY A 1 527 ? -8.616 -5.450 2.478 1.00 91.12 527 GLY A N 1
ATOM 4162 C CA . GLY A 1 527 ? -7.251 -5.601 2.964 1.00 91.12 527 GLY A CA 1
ATOM 4163 C C . GLY A 1 527 ? -6.241 -4.813 2.151 1.00 91.12 527 GLY A C 1
ATOM 4164 O O . GLY A 1 527 ? -6.515 -4.359 1.037 1.00 91.12 527 GLY A O 1
ATOM 4165 N N . MET A 1 528 ? -5.056 -4.640 2.731 1.00 90.56 528 MET A N 1
ATOM 4166 C CA . MET A 1 528 ? -3.916 -4.028 2.068 1.00 90.56 528 MET A CA 1
ATOM 4167 C C . MET A 1 528 ? -2.610 -4.700 2.491 1.00 90.56 528 MET A C 1
ATOM 4169 O O . MET A 1 528 ? -2.415 -5.028 3.657 1.00 90.56 528 MET A O 1
ATOM 4173 N N . ILE A 1 529 ? -1.694 -4.829 1.535 1.00 89.69 529 ILE A N 1
ATOM 4174 C CA . ILE A 1 529 ? -0.294 -5.192 1.729 1.00 89.69 529 ILE A CA 1
ATOM 4175 C C . ILE A 1 529 ? 0.561 -4.090 1.117 1.00 89.69 529 ILE A C 1
ATOM 4177 O O . ILE A 1 529 ? 0.311 -3.630 0.001 1.00 89.69 529 ILE A O 1
ATOM 4181 N N . ALA A 1 530 ? 1.568 -3.644 1.859 1.00 88.19 530 ALA A N 1
ATOM 4182 C CA . ALA A 1 530 ? 2.361 -2.486 1.492 1.00 88.19 530 ALA A CA 1
ATOM 4183 C C . ALA A 1 530 ? 3.849 -2.737 1.696 1.00 88.19 530 ALA A C 1
ATOM 4185 O O . ALA A 1 530 ? 4.301 -3.004 2.809 1.00 88.19 530 ALA A O 1
ATOM 4186 N N . SER A 1 531 ? 4.616 -2.574 0.623 1.00 90.19 531 SER A N 1
ATOM 4187 C CA . SER A 1 531 ? 6.070 -2.470 0.686 1.00 90.19 531 SER A CA 1
ATOM 4188 C C . SER A 1 531 ? 6.529 -1.029 0.416 1.00 90.19 531 SER A C 1
ATOM 4190 O O . SER A 1 531 ? 5.730 -0.125 0.178 1.00 90.19 531 SER A O 1
ATOM 4192 N N . GLN A 1 532 ? 7.835 -0.788 0.437 1.00 92.19 532 GLN A N 1
ATOM 4193 C CA . GLN A 1 532 ? 8.431 0.394 -0.194 1.00 92.19 532 GLN A CA 1
ATOM 4194 C C . GLN A 1 532 ? 9.532 -0.026 -1.180 1.00 92.19 532 GLN A C 1
ATOM 4196 O O . GLN A 1 532 ? 10.547 0.649 -1.309 1.00 92.19 532 GLN A O 1
ATOM 4201 N N . VAL A 1 533 ? 9.346 -1.163 -1.858 1.00 91.38 533 VAL A N 1
ATOM 4202 C CA . VAL A 1 533 ? 10.321 -1.754 -2.783 1.00 91.38 533 VAL A CA 1
ATOM 4203 C C . VAL A 1 533 ? 9.985 -1.368 -4.222 1.00 91.38 533 VAL A C 1
ATOM 4205 O O . VAL A 1 533 ? 8.859 -1.557 -4.678 1.00 91.38 533 VAL A O 1
ATOM 4208 N N . MET A 1 534 ? 10.983 -0.857 -4.936 1.00 91.25 534 MET A N 1
ATOM 4209 C CA . MET A 1 534 ? 10.987 -0.610 -6.379 1.00 91.25 534 MET A CA 1
ATOM 4210 C C . MET A 1 534 ? 11.904 -1.632 -7.080 1.00 91.25 534 MET A C 1
ATOM 4212 O O . MET A 1 534 ? 12.889 -2.069 -6.474 1.00 91.25 534 MET A O 1
ATOM 4216 N N . PRO A 1 535 ? 11.670 -1.976 -8.358 1.00 92.56 535 PRO A N 1
ATOM 4217 C CA . PRO A 1 535 ? 10.591 -1.513 -9.235 1.00 92.56 535 PRO A CA 1
ATOM 4218 C C . PRO A 1 535 ? 9.245 -2.215 -8.971 1.00 92.56 535 PRO A C 1
ATOM 4220 O O . PRO A 1 535 ? 9.194 -3.241 -8.293 1.00 92.56 535 PRO A O 1
ATOM 4223 N N . PHE A 1 536 ? 8.156 -1.687 -9.538 1.00 90.19 536 PHE A N 1
ATOM 4224 C CA . PHE A 1 536 ? 6.845 -2.349 -9.544 1.00 90.19 536 PHE A CA 1
ATOM 4225 C C . PHE A 1 536 ? 6.914 -3.753 -10.162 1.00 90.19 536 PHE A C 1
ATOM 4227 O O . PHE A 1 536 ? 7.666 -3.976 -11.111 1.00 90.19 536 PHE A O 1
ATOM 4234 N N . GLY A 1 537 ? 6.118 -4.690 -9.647 1.00 87.44 537 GLY A N 1
ATOM 4235 C CA . GLY A 1 537 ? 6.155 -6.093 -10.052 1.00 87.44 537 GLY A CA 1
ATOM 4236 C C . GLY A 1 537 ? 7.338 -6.855 -9.448 1.00 87.44 537 GLY A C 1
ATOM 4237 O O . GLY A 1 537 ? 7.947 -7.683 -10.124 1.00 87.44 537 GLY A O 1
ATOM 4238 N N . ASP A 1 538 ? 7.733 -6.546 -8.209 1.00 90.38 538 ASP A N 1
ATOM 4239 C CA . ASP A 1 538 ? 8.724 -7.337 -7.472 1.00 90.38 538 ASP A CA 1
ATOM 4240 C C . ASP A 1 538 ? 8.113 -8.699 -7.108 1.00 90.38 538 ASP A C 1
ATOM 4242 O O . ASP A 1 538 ? 7.136 -8.784 -6.363 1.00 90.38 538 ASP A O 1
ATOM 4246 N N . MET A 1 539 ? 8.696 -9.780 -7.635 1.00 87.50 539 MET A N 1
ATOM 4247 C CA . MET A 1 539 ? 8.148 -11.129 -7.474 1.00 87.50 539 MET A CA 1
ATOM 4248 C C . MET A 1 539 ? 8.150 -11.633 -6.027 1.00 87.50 539 MET A C 1
ATOM 4250 O O . MET A 1 539 ? 7.316 -12.477 -5.696 1.00 87.50 539 MET A O 1
ATOM 4254 N N . HIS A 1 540 ? 9.021 -11.124 -5.148 1.00 87.94 540 HIS A N 1
ATOM 4255 C CA . HIS A 1 540 ? 8.972 -11.471 -3.727 1.00 87.94 540 HIS A CA 1
ATOM 4256 C C . HIS A 1 540 ? 7.740 -10.829 -3.084 1.00 87.94 540 HIS A C 1
ATOM 4258 O O . HIS A 1 540 ? 6.979 -11.518 -2.405 1.00 87.94 540 HIS A O 1
ATOM 4264 N N . VAL A 1 541 ? 7.488 -9.543 -3.356 1.00 88.75 541 VAL A N 1
ATOM 4265 C CA . VAL A 1 541 ? 6.314 -8.837 -2.816 1.00 88.75 541 VAL A CA 1
ATOM 4266 C C . VAL A 1 541 ? 5.009 -9.365 -3.424 1.00 88.75 541 VAL A C 1
ATOM 4268 O O . VAL A 1 541 ? 4.053 -9.588 -2.688 1.00 88.75 541 VAL A O 1
ATOM 4271 N N . MET A 1 542 ? 4.963 -9.646 -4.730 1.00 86.88 542 MET A N 1
ATOM 4272 C CA . MET A 1 542 ? 3.783 -10.244 -5.378 1.00 86.88 542 MET A CA 1
ATOM 4273 C C . MET A 1 542 ? 3.451 -11.637 -4.825 1.00 86.88 542 MET A C 1
ATOM 4275 O O . MET A 1 542 ? 2.278 -11.947 -4.623 1.00 86.88 542 MET A O 1
ATOM 4279 N N . SER A 1 543 ? 4.463 -12.462 -4.532 1.00 86.81 543 SER A N 1
ATOM 4280 C CA . SER A 1 543 ? 4.248 -13.780 -3.914 1.00 86.81 543 SER A CA 1
ATOM 4281 C C . SER A 1 543 ? 3.676 -13.653 -2.499 1.00 86.81 543 SER A C 1
ATOM 4283 O O . SER A 1 543 ? 2.750 -14.380 -2.147 1.00 86.81 543 SER A O 1
ATOM 4285 N N . GLN A 1 544 ? 4.175 -12.694 -1.709 1.00 89.19 544 GLN A N 1
ATOM 4286 C CA . GLN A 1 544 ? 3.625 -12.395 -0.383 1.00 89.19 544 GLN A CA 1
ATOM 4287 C C . GLN A 1 544 ? 2.200 -11.831 -0.463 1.00 89.19 544 GLN A C 1
ATOM 4289 O O . GLN A 1 544 ? 1.359 -12.205 0.348 1.00 89.19 544 GLN A O 1
ATOM 4294 N N . TRP A 1 545 ? 1.886 -11.001 -1.466 1.00 87.56 545 TRP A N 1
ATOM 4295 C CA . TRP A 1 545 ? 0.516 -10.530 -1.689 1.00 87.56 545 TRP A CA 1
ATOM 4296 C C . TRP A 1 545 ? -0.452 -11.693 -1.921 1.00 87.56 545 TRP A C 1
ATOM 4298 O O . TRP A 1 545 ? -1.449 -11.796 -1.206 1.00 87.56 545 TRP A O 1
ATOM 4308 N N . ALA A 1 546 ? -0.135 -12.595 -2.852 1.00 88.06 546 ALA A N 1
ATOM 4309 C CA . ALA A 1 546 ? -0.975 -13.757 -3.129 1.00 88.06 546 ALA A CA 1
ATOM 4310 C C . ALA A 1 546 ? -1.128 -14.677 -1.902 1.00 88.06 546 ALA A C 1
ATOM 4312 O O . ALA A 1 546 ? -2.233 -15.138 -1.625 1.00 88.06 546 ALA A O 1
ATOM 4313 N N . ALA A 1 547 ? -0.048 -14.914 -1.147 1.00 88.81 547 ALA A N 1
ATOM 4314 C CA . ALA A 1 547 ? -0.070 -15.768 0.041 1.00 88.81 547 ALA A CA 1
ATOM 4315 C C . ALA A 1 547 ? -0.917 -15.179 1.182 1.00 88.81 547 ALA A C 1
ATOM 4317 O O . ALA A 1 547 ? -1.777 -15.867 1.729 1.00 88.81 547 ALA A O 1
ATOM 4318 N N . CYS A 1 548 ? -0.719 -13.903 1.515 1.00 89.69 548 CYS A N 1
ATOM 4319 C CA . CYS A 1 548 ? -1.486 -13.225 2.558 1.00 89.69 548 CYS A CA 1
ATOM 4320 C C . CYS A 1 548 ? -2.960 -13.048 2.169 1.00 89.69 548 CYS A C 1
ATOM 4322 O O . CYS A 1 548 ? -3.832 -13.232 3.014 1.00 89.69 548 CYS A O 1
ATOM 4324 N N . GLU A 1 549 ? -3.263 -12.737 0.903 1.00 90.88 549 GLU A N 1
ATOM 4325 C CA . GLU A 1 549 ? -4.652 -12.693 0.436 1.00 90.88 549 GLU A CA 1
ATOM 4326 C C . GLU A 1 549 ? -5.315 -14.077 0.551 1.00 90.88 549 GLU A C 1
ATOM 4328 O O . GLU A 1 549 ? -6.413 -14.185 1.097 1.00 90.88 549 GLU A O 1
ATOM 4333 N N . ALA A 1 550 ? -4.632 -15.142 0.115 1.00 91.19 550 ALA A N 1
ATOM 4334 C CA . ALA A 1 550 ? -5.137 -16.509 0.238 1.00 91.19 550 ALA A CA 1
ATOM 4335 C C . ALA A 1 550 ? -5.364 -16.934 1.697 1.00 91.19 550 ALA A C 1
ATOM 4337 O O . ALA A 1 550 ? -6.373 -17.572 1.999 1.00 91.19 550 ALA A O 1
ATOM 4338 N N . ALA A 1 551 ? -4.472 -16.543 2.612 1.00 91.38 551 ALA A N 1
ATOM 4339 C CA . ALA A 1 551 ? -4.639 -16.785 4.043 1.00 91.38 551 ALA A CA 1
ATOM 4340 C C . ALA A 1 551 ? -5.879 -16.071 4.610 1.00 91.38 551 ALA A C 1
ATOM 4342 O O . ALA A 1 551 ? -6.627 -16.678 5.374 1.00 91.38 551 ALA A O 1
ATOM 4343 N N . VAL A 1 552 ? -6.141 -14.823 4.197 1.00 90.81 552 VAL A N 1
ATOM 4344 C CA . VAL A 1 552 ? -7.340 -14.071 4.608 1.00 90.81 552 VAL A CA 1
ATOM 4345 C C . VAL A 1 552 ? -8.618 -14.775 4.150 1.00 90.81 552 VAL A C 1
ATOM 4347 O O . VAL A 1 552 ? -9.490 -15.024 4.978 1.00 90.81 552 VAL A O 1
ATOM 4350 N N . TYR A 1 553 ? -8.741 -15.162 2.876 1.00 91.38 553 TYR A N 1
ATOM 4351 C CA . TYR A 1 553 ? -9.953 -15.859 2.417 1.00 91.38 553 TYR A CA 1
ATOM 4352 C C . TYR A 1 553 ? -10.096 -17.265 3.008 1.00 91.38 553 TYR A C 1
ATOM 4354 O O . TYR A 1 553 ? -11.213 -17.662 3.329 1.00 91.38 553 TYR A O 1
ATOM 4362 N N . SER A 1 554 ? -8.992 -17.989 3.223 1.00 90.31 554 SER A N 1
ATOM 4363 C CA . SER A 1 554 ? -9.014 -19.298 3.892 1.00 90.31 554 SER A CA 1
ATOM 4364 C C . SER A 1 554 ? -9.410 -19.227 5.372 1.00 90.31 554 SER A C 1
ATOM 4366 O O . SER A 1 554 ? -9.744 -20.262 5.943 1.00 90.31 554 SER A O 1
ATOM 4368 N N . ALA A 1 555 ? -9.351 -18.050 6.004 1.00 87.75 555 ALA A N 1
ATOM 4369 C CA . ALA A 1 555 ? -9.827 -17.828 7.370 1.00 87.75 555 ALA A CA 1
ATOM 4370 C C . ALA A 1 555 ? -11.312 -17.409 7.436 1.00 87.75 555 ALA A C 1
ATOM 4372 O O . ALA A 1 555 ? -11.897 -17.415 8.517 1.00 87.75 555 ALA A O 1
ATOM 4373 N N . LEU A 1 556 ? -11.920 -17.052 6.297 1.00 81.06 556 LEU A N 1
ATOM 4374 C CA . LEU A 1 556 ? -13.341 -16.691 6.172 1.00 81.06 556 LEU A CA 1
ATOM 4375 C C . LEU A 1 556 ? -14.236 -17.873 5.751 1.00 81.06 556 LEU A C 1
ATOM 4377 O O . LEU A 1 556 ? -15.461 -17.742 5.762 1.00 81.06 556 LEU A O 1
ATOM 4381 N N . SER A 1 557 ? -13.629 -18.989 5.333 1.00 57.22 557 SER A N 1
ATOM 4382 C CA . SER A 1 557 ? -14.279 -20.213 4.836 1.00 57.22 557 SER A CA 1
ATOM 4383 C C . SER A 1 557 ? -14.342 -21.325 5.879 1.00 57.22 557 SER A C 1
ATOM 4385 O O . SER A 1 557 ? -15.438 -21.906 6.034 1.00 57.22 557 SER A O 1
#

Foldseek 3Di:
DPPPPDDPVVLLVLVVCQVVVLVVDPVSDTDPSPVVDDPVVVLVSQQVQQLCLPCPQAPVDPCNLVLQLQVVQLVLCQLVVHFRDDDPPHQCVQRVDCVNSPHDDPDDDDDDALSNQSSNCRLLVHLVVQDDDDPPDRDDCVRRVNGICCRARNVVKDKDWDWDDDPPDPAIKIWIAIRNRTGLPVLLPRDPRNIHGSVSSVVSSVSSVAFFKDDDFQQLLLCVVVVLFDQADLVLLCVLVVLQVVAFAQDQVRDTHHAPDGDGLVLLLQQQQQAADLQQDLSQQVNCPPVGAAPLAQACCSVSVGHGHDHRNPAHHDHQSQQSSQSSVCSSPVDHRFRSCVPLPCVLLVHDLKGLQGDVVVVVVDDFFWFDDPPRNVDIDTDDDSNPQSPVDDDPVSVVRGRCRRQARMIGRVVVVVQCLLCLLVQQAGPVNRGRSHHNVSSVQQLDFPCQVHQCRQCPWGDRSPVRAADTGNGPADAPPSGGWGGGRNFTFPQPAGPLLAHHSKTKDADQLLKIWIRGSPLSDIDIDDDSYDGRPSVVSVVVVSVVSSVVNVSSD

Radius of gyration: 27.69 Å; chains: 1; bounding box: 62×72×84 Å

Organism: NCBI:txid1157616

Sequence (557 aa):
MPGANLSVIETIYMMDLCPFETVANPTGTISQFCDLFTEQEWHQYNYYETLDKYYGYSHGNPLGPTQGVGFAKELIARLTNTPVREGASTNSTLDENTTTFPLGRQLYADFSHDNDMTAIFSALGLYNTTAALPNTTIVEAPQADGYSAAWTASFAARAYFEKMTCHGHDEELVRIIVNDRVQPLTQCGGDHLGRCTLSAFIDSLDFVKMDLRGFDFDRGMQAFEQGKLKLDDSHFVYTLCPELQKVKVLQDDGKLVDKKTDITLRMLLTHTAGFGYEFFNPKLRDYGRPVGFDVFHGDEKEILRMPLVNQPGERFEYGISIDWAGIVLERATGIKLNDWIQENIMKPLKLENINMFPTQHMKDQLACMQQRWPGDPGKCEERDHIMREPLLAKTDHEKKHIFHSGGAGAYAKPAEYVQVLAALLNDGTSPNTGAQILKKHTVDEMFTNQIPNMPDFARQGIPAAKPEQTNPAPELYPQEGQPPQGWGLSFMMTVEPGATGRGRNTAWWAGIANLFWWCDREKGVAGMIASQVMPFGDMHVMSQWAACEAAVYSALS

InterPro domains:
  IPR000560 Histidine phosphatase superfamily, clade-2 [PF00328] (2-179)
  IPR000560 Histidine phosphatase superfamily, clade-2 [cd07061] (2-179)
  IPR001466 Beta-lactamase-related [PF00144] (221-539)
  IPR012338 Beta-lactamase/transpeptidase-like [G3DSA:3.40.710.10] (220-556)
  IPR012338 Beta-lactamase/transpeptidase-like [SSF56601] (221-546)
  IPR029033 Histidine phosphatase superfamily [G3DSA:3.40.50.1240] (1-217)
  IPR029033 Histidine phosphatase superfamily [SSF53254] (2-208)
  IPR033379 Histidine acid phosphatase active site [PS00778] (107-123)
  IPR050789 Diverse Enzymatic Activities [PTHR43283] (221-555)

pLDDT: mean 88.99, std 10.27, range [27.38, 98.69]